Protein 7UNX (pdb70)

Solvent-accessible surface area: 2997 Å² total; per-residue (Å²): 186,104,84,117,173,68,158,66,77,2,170,131,69,45,24,0,28,134,118,29,24,150,49,101,3,90,32,56,183,35,58,100,36,39,84,171

Radius of gyration: 10.63 Å; Cα contacts (8 Å, |Δi|>4): 64; chains: 1; bounding box: 37×14×12 Å

Sequence (36 aa):
NAPEFTQSVCERNSDCDHFCGEGFGHCIRGMYCACMNAPEFTQSVCERNSDCDHFCGEGFGHCIRGMYCACMNAPEFTQSVCERNSDCDHFCGEGFGHCIRGMYCACMNAPEFTQSVCERNSDCDHFCGEGFGHCIRGMYCACMNAPEFTQSVCERNSDCDHFCGEGFGHCIRGMYCACMNAPEFTQSVCERNSDCDHFCGEGFGHCIRGMYCACMNAPEFTQSVCERNSDCDHFCGEGFGHCIRGMYCACMNAPEFTQSVCERNSDCDHFCGEGFGHCIRGMYCACMNAPEFTQSVCERNSDCDHFCGEGFGHCIRGMYCACMNAPEFTQSVCERNSDCDHFCGEGFGHCIRGMYCACMNAPEFTQSVCERNSDCDHFCGEGFGHCIRGMYCACMNAPEFTQSVCERNSDCDHFCGEGFGHCIRGMYCACMNAPEFTQSVCERNSDCDHFCGEGFGHCIRGMYCACMNAPEFTQSVCERNSDCDHFCGEGFGHCIRGMYCACMNAPEFTQSVCERNSDCDHFCGEGFGHCIRGMYCACMNAPEFTQSVCERNSDCDHFCGEGFGHCIRGMYCACMNAPEFTQSVCERNSDCDHFCGEGFGHCIRGMYCACMNAPEFTQSVCERNSDCDHFCGEGFGHCIRGMYCACMNAPEFTQSVCERNSDCDHFCGEGFGHCIRGMYCACMNAPEFTQSVCERNSDCDHFCGEGFGHCIRGMYCACM

Structure (mmCIF, N/CA/C/O backbone):
data_7UNX
#
_entry.id   7UNX
#
loop_
_atom_site.group_PDB
_atom_site.id
_atom_site.type_symbol
_atom_site.label_atom_id
_atom_site.label_alt_id
_atom_site.label_comp_id
_atom_site.label_asym_id
_atom_site.label_entity_id
_atom_site.label_seq_id
_atom_site.pdbx_PDB_ins_code
_atom_site.Cartn_x
_atom_site.Cartn_y
_atom_site.Cartn_z
_atom_site.occupancy
_atom_site.B_iso_or_equiv
_atom_site.auth_seq_id
_atom_site.auth_comp_id
_atom_site.auth_asym_id
_atom_site.auth_atom_id
_atom_site.pdbx_PDB_model_num
ATOM 1 N N . ASN A 1 1 ? -24.359 -6.154 -4.199 1.00 0.00 1 ASN A N 1
ATOM 2 C CA . ASN A 1 1 ? -23.524 -5.625 -3.122 1.00 0.00 1 ASN A CA 1
ATOM 3 C C . ASN A 1 1 ? -22.100 -5.511 -3.597 1.00 0.00 1 ASN A C 1
ATOM 4 O O . ASN A 1 1 ? -21.472 -6.514 -3.930 1.00 0.00 1 ASN A O 1
ATOM 17 N N . ALA A 1 2 ? -21.592 -4.306 -3.638 1.00 0.00 2 ALA A N 1
ATOM 18 C CA . ALA A 1 2 ? -20.221 -4.070 -4.016 1.00 0.00 2 ALA A CA 1
ATOM 19 C C . ALA A 1 2 ? -19.610 -3.039 -3.082 1.00 0.00 2 ALA A C 1
ATOM 20 O O . ALA A 1 2 ? -19.771 -1.834 -3.279 1.00 0.00 2 ALA A O 1
ATOM 27 N N . PRO A 1 3 ? -19.001 -3.493 -1.992 1.00 0.00 3 PRO A N 1
ATOM 28 C CA . PRO A 1 3 ? -18.361 -2.619 -1.043 1.00 0.00 3 PRO A CA 1
ATOM 29 C C . PRO A 1 3 ? -16.855 -2.469 -1.293 1.00 0.00 3 PRO A C 1
ATOM 30 O O . PRO A 1 3 ? -16.170 -3.414 -1.733 1.00 0.00 3 PRO A O 1
ATOM 41 N N . GLU A 1 4 ? -16.350 -1.302 -1.029 1.00 0.00 4 GLU A N 1
ATOM 42 C CA . GLU A 1 4 ? -14.946 -1.053 -1.127 1.00 0.00 4 GLU A CA 1
ATOM 43 C C . GLU A 1 4 ? -14.512 -0.167 0.015 1.00 0.00 4 GLU A C 1
ATOM 44 O O . GLU A 1 4 ? -14.846 1.024 0.067 1.00 0.00 4 GLU A O 1
ATOM 56 N N . PHE A 1 5 ? -13.817 -0.753 0.939 1.00 0.00 5 PHE A N 1
ATOM 57 C CA . PHE A 1 5 ? -13.320 -0.050 2.093 1.00 0.00 5 PHE A CA 1
ATOM 58 C C . PHE A 1 5 ? -11.822 -0.215 2.187 1.00 0.00 5 PHE A C 1
ATOM 59 O O . PHE A 1 5 ? -11.207 0.143 3.202 1.00 0.00 5 PHE A O 1
ATOM 76 N N . THR A 1 6 ? -11.230 -0.758 1.142 1.00 0.00 6 THR A N 1
ATOM 77 C CA . THR A 1 6 ? -9.809 -0.951 1.111 1.00 0.00 6 THR A CA 1
ATOM 78 C C . THR A 1 6 ? -9.146 0.383 0.782 1.00 0.00 6 THR A C 1
ATOM 79 O O . THR A 1 6 ? -8.988 0.750 -0.389 1.00 0.00 6 THR A O 1
ATOM 90 N N . GLN A 1 7 ? -8.852 1.134 1.807 1.00 0.00 7 GLN A N 1
ATOM 91 C CA . GLN A 1 7 ? -8.256 2.434 1.661 1.00 0.00 7 GLN A CA 1
ATOM 92 C C . GLN A 1 7 ? -6.796 2.305 1.327 1.00 0.00 7 GLN A C 1
ATOM 93 O O . GLN A 1 7 ? -6.103 1.430 1.868 1.00 0.00 7 GLN A O 1
ATOM 107 N N . SER A 1 8 ? -6.347 3.147 0.445 1.00 0.00 8 SER A N 1
ATOM 108 C CA . SER A 1 8 ? -4.983 3.188 0.021 1.00 0.00 8 SER A CA 1
ATOM 109 C C . SER A 1 8 ? -4.075 3.593 1.173 1.00 0.00 8 SER A C 1
ATOM 110 O O . SER A 1 8 ? -4.105 4.743 1.631 1.00 0.00 8 SER A O 1
ATOM 118 N N . VAL A 1 9 ? -3.298 2.642 1.667 1.00 0.00 9 VAL A N 1
ATOM 119 C CA . VAL A 1 9 ? -2.380 2.908 2.772 1.00 0.00 9 VAL A CA 1
ATOM 120 C C . VAL A 1 9 ? -1.252 3.802 2.270 1.00 0.00 9 VAL A C 1
ATOM 121 O O . VAL A 1 9 ? -0.677 4.607 3.006 1.00 0.00 9 VAL A O 1
ATOM 134 N N . CYS A 1 10 ? -0.996 3.680 1.010 1.00 0.00 10 CYS A N 1
ATOM 135 C CA . CYS A 1 10 ? -0.037 4.454 0.346 1.00 0.00 10 CYS A CA 1
ATOM 136 C C . CYS A 1 10 ? -0.690 5.030 -0.876 1.00 0.00 10 CYS A C 1
ATOM 137 O O . CYS A 1 10 ? -1.456 4.344 -1.564 1.00 0.00 10 CYS A O 1
ATOM 144 N N . GLU A 1 11 ? -0.464 6.280 -1.106 1.00 0.00 11 GLU A N 1
ATOM 145 C CA . GLU A 1 11 ? -1.007 6.952 -2.261 1.00 0.00 11 GLU A CA 1
ATOM 146 C C . GLU A 1 11 ? 0.073 6.968 -3.321 1.00 0.00 11 GLU A C 1
ATOM 147 O O . GLU A 1 11 ? -0.177 7.056 -4.528 1.00 0.00 11 GLU A O 1
ATOM 159 N N . ARG A 1 12 ? 1.261 6.817 -2.839 1.00 0.00 12 ARG A N 1
ATOM 160 C CA . ARG A 1 12 ? 2.446 6.783 -3.615 1.00 0.00 12 ARG A CA 1
ATOM 161 C C . ARG A 1 12 ? 3.271 5.633 -3.099 1.00 0.00 12 ARG A C 1
ATOM 162 O O . ARG A 1 12 ? 3.192 5.299 -1.908 1.00 0.00 12 ARG A O 1
ATOM 183 N N . ASN A 1 13 ? 4.058 5.043 -3.952 1.00 0.00 13 ASN A N 1
ATOM 184 C CA . ASN A 1 13 ? 4.880 3.887 -3.576 1.00 0.00 13 ASN A CA 1
ATOM 185 C C . ASN A 1 13 ? 5.920 4.311 -2.557 1.00 0.00 13 ASN A C 1
ATOM 186 O O . ASN A 1 13 ? 6.333 3.536 -1.695 1.00 0.00 13 ASN A O 1
ATOM 197 N N . SER A 1 14 ? 6.276 5.570 -2.621 1.00 0.00 14 SER A N 1
ATOM 198 C CA . SER A 1 14 ? 7.222 6.169 -1.736 1.00 0.00 14 SER A CA 1
ATOM 199 C C . SER A 1 14 ? 6.730 6.239 -0.271 1.00 0.00 14 SER A C 1
ATOM 200 O O . SER A 1 14 ? 7.530 6.478 0.642 1.00 0.00 14 SER A O 1
ATOM 208 N N . ASP A 1 15 ? 5.423 6.002 -0.032 1.00 0.00 15 ASP A N 1
ATOM 209 C CA . ASP A 1 15 ? 4.931 5.905 1.351 1.00 0.00 15 ASP A CA 1
ATOM 210 C C . ASP A 1 15 ? 5.461 4.623 1.922 1.00 0.00 15 ASP A C 1
ATOM 211 O O . ASP A 1 15 ? 5.930 4.566 3.053 1.00 0.00 15 ASP A O 1
ATOM 220 N N . CYS A 1 16 ? 5.452 3.595 1.095 1.00 0.00 16 CYS A N 1
ATOM 221 C CA . CYS A 1 16 ? 5.980 2.304 1.466 1.00 0.00 16 CYS A CA 1
ATOM 222 C C . CYS A 1 16 ? 7.482 2.363 1.626 1.00 0.00 16 CYS A C 1
ATOM 223 O O . CYS A 1 16 ? 8.068 1.576 2.367 1.00 0.00 16 CYS A O 1
ATOM 230 N N . ASP A 1 17 ? 8.101 3.336 0.979 1.00 0.00 17 ASP A N 1
ATOM 231 C CA . ASP A 1 17 ? 9.526 3.571 1.148 1.00 0.00 17 ASP A CA 1
ATOM 232 C C . ASP A 1 17 ? 9.808 4.197 2.508 1.00 0.00 17 ASP A C 1
ATOM 233 O O . ASP A 1 17 ? 10.947 4.336 2.911 1.00 0.00 17 ASP A O 1
ATOM 242 N N . HIS A 1 18 ? 8.767 4.603 3.196 1.00 0.00 18 HIS A N 1
ATOM 243 C CA . HIS A 1 18 ? 8.899 5.066 4.561 1.00 0.00 18 HIS A CA 1
ATOM 244 C C . HIS A 1 18 ? 8.556 3.935 5.511 1.00 0.00 18 HIS A C 1
ATOM 245 O O . HIS A 1 18 ? 9.181 3.783 6.549 1.00 0.00 18 HIS A O 1
ATOM 259 N N . PHE A 1 19 ? 7.564 3.137 5.131 1.00 0.00 19 PHE A N 1
ATOM 260 C CA . PHE A 1 19 ? 7.104 2.027 5.961 1.00 0.00 19 PHE A CA 1
ATOM 261 C C . PHE A 1 19 ? 8.121 0.884 5.988 1.00 0.00 19 PHE A C 1
ATOM 262 O O . PHE A 1 19 ? 8.524 0.426 7.047 1.00 0.00 19 PHE A O 1
ATOM 279 N N . CYS A 1 20 ? 8.540 0.443 4.823 1.00 0.00 20 CYS A N 1
ATOM 280 C CA . CYS A 1 20 ? 9.432 -0.707 4.714 1.00 0.00 20 CYS A CA 1
ATOM 281 C C . CYS A 1 20 ? 10.874 -0.263 4.486 1.00 0.00 20 CYS A C 1
ATOM 282 O O . CYS A 1 20 ? 11.812 -1.044 4.658 1.00 0.00 20 CYS A O 1
ATOM 289 N N . GLY A 1 21 ? 11.041 0.979 4.100 1.00 0.00 21 GLY A N 1
ATOM 290 C CA . GLY A 1 21 ? 12.349 1.489 3.768 1.00 0.00 21 GLY A CA 1
ATOM 291 C C . GLY A 1 21 ? 12.435 1.721 2.281 1.00 0.00 21 GLY A C 1
ATOM 292 O O . GLY A 1 21 ? 11.738 1.037 1.513 1.00 0.00 21 GLY A O 1
ATOM 296 N N . GLU A 1 22 ? 13.244 2.675 1.862 1.00 0.00 22 GLU A N 1
ATOM 297 C CA . GLU A 1 22 ? 13.341 3.021 0.463 1.00 0.00 22 GLU A CA 1
ATOM 298 C C . GLU A 1 22 ? 13.982 1.913 -0.323 1.00 0.00 22 GLU A C 1
ATOM 299 O O . GLU A 1 22 ? 15.157 1.571 -0.116 1.00 0.00 22 GLU A O 1
ATOM 311 N N . GLY A 1 23 ? 13.204 1.332 -1.185 1.00 0.00 23 GLY A N 1
ATOM 312 C CA . GLY A 1 23 ? 13.666 0.238 -1.974 1.00 0.00 23 GLY A CA 1
ATOM 313 C C . GLY A 1 23 ? 13.128 -1.055 -1.462 1.00 0.00 23 GLY A C 1
ATOM 314 O O . GLY A 1 23 ? 13.421 -2.118 -1.999 1.00 0.00 23 GLY A O 1
ATOM 318 N N . PHE A 1 24 ? 12.350 -0.982 -0.416 1.00 0.00 24 PHE A N 1
ATOM 319 C CA . PHE A 1 24 ? 11.753 -2.163 0.154 1.00 0.00 24 PHE A CA 1
ATOM 320 C C . PHE A 1 24 ? 10.253 -2.013 0.182 1.00 0.00 24 PHE A C 1
ATOM 321 O O . PHE A 1 24 ? 9.542 -2.913 0.625 1.00 0.00 24 PHE A O 1
ATOM 338 N N . GLY A 1 25 ? 9.778 -0.885 -0.285 1.00 0.00 25 GLY A N 1
ATOM 339 C CA . GLY A 1 25 ? 8.381 -0.608 -0.234 1.00 0.00 25 GLY A CA 1
ATOM 340 C C . GLY A 1 25 ? 7.686 -0.866 -1.541 1.00 0.00 25 GLY A C 1
ATOM 341 O O . GLY A 1 25 ? 8.138 -0.393 -2.590 1.00 0.00 25 GLY A O 1
ATOM 345 N N . HIS A 1 26 ? 6.607 -1.625 -1.490 1.00 0.00 26 HIS A N 1
ATOM 346 C CA . HIS A 1 26 ? 5.811 -1.921 -2.667 1.00 0.00 26 HIS A CA 1
ATOM 347 C C . HIS A 1 26 ? 4.338 -1.710 -2.384 1.00 0.00 26 HIS A C 1
ATOM 348 O O . HIS A 1 26 ? 3.776 -2.305 -1.455 1.00 0.00 26 HIS A O 1
ATOM 362 N N . CYS A 1 27 ? 3.725 -0.856 -3.152 1.00 0.00 27 CYS A N 1
ATOM 363 C CA . CYS A 1 27 ? 2.297 -0.645 -3.059 1.00 0.00 27 CYS A CA 1
ATOM 364 C C . CYS A 1 27 ? 1.575 -1.653 -3.909 1.00 0.00 27 CYS A C 1
ATOM 365 O O . CYS A 1 27 ? 1.735 -1.682 -5.131 1.00 0.00 27 CYS A O 1
ATOM 372 N N . ILE A 1 28 ? 0.783 -2.472 -3.285 1.00 0.00 28 ILE A N 1
ATOM 373 C CA . ILE A 1 28 ? 0.064 -3.490 -3.983 1.00 0.00 28 ILE A CA 1
ATOM 374 C C . ILE A 1 28 ? -1.271 -2.924 -4.418 1.00 0.00 28 ILE A C 1
ATOM 375 O O . ILE A 1 28 ? -2.148 -2.656 -3.578 1.00 0.00 28 ILE A O 1
ATOM 391 N N . ARG A 1 29 ? -1.369 -2.634 -5.722 1.00 0.00 29 ARG A N 1
ATOM 392 C CA . ARG A 1 29 ? -2.590 -2.125 -6.399 1.00 0.00 29 ARG A CA 1
ATOM 393 C C . ARG A 1 29 ? -2.965 -0.718 -5.915 1.00 0.00 29 ARG A C 1
ATOM 394 O O . ARG A 1 29 ? -3.992 -0.172 -6.306 1.00 0.00 29 ARG A O 1
ATOM 415 N N . GLY A 1 30 ? -2.119 -0.137 -5.082 1.00 0.00 30 GLY A N 1
ATOM 416 C CA . GLY A 1 30 ? -2.433 1.132 -4.464 1.00 0.00 30 GLY A CA 1
ATOM 417 C C . GLY A 1 30 ? -3.504 0.952 -3.417 1.00 0.00 30 GLY A C 1
ATOM 418 O O . GLY A 1 30 ? -4.272 1.855 -3.137 1.00 0.00 30 GLY A O 1
ATOM 422 N N . MET A 1 31 ? -3.568 -0.245 -2.874 1.00 0.00 31 MET A N 1
ATOM 423 C CA . MET A 1 31 ? -4.520 -0.582 -1.840 1.00 0.00 31 MET A CA 1
ATOM 424 C C . MET A 1 31 ? -3.779 -0.750 -0.532 1.00 0.00 31 MET A C 1
ATOM 425 O O . MET A 1 31 ? -3.844 0.096 0.365 1.00 0.00 31 MET A O 1
ATOM 439 N N . TYR A 1 32 ? -3.030 -1.813 -0.454 1.00 0.00 32 TYR A N 1
ATOM 440 C CA . TYR A 1 32 ? -2.271 -2.136 0.716 1.00 0.00 32 TYR A CA 1
ATOM 441 C C . TYR A 1 32 ? -0.801 -2.190 0.377 1.00 0.00 32 TYR A C 1
ATOM 442 O O . TYR A 1 32 ? -0.430 -2.095 -0.798 1.00 0.00 32 TYR A O 1
ATOM 460 N N . CYS A 1 33 ? 0.026 -2.323 1.363 1.00 0.00 33 CYS A N 1
ATOM 461 C CA . CYS A 1 33 ? 1.449 -2.276 1.150 1.00 0.00 33 CYS A CA 1
ATOM 462 C C . CYS A 1 33 ? 2.074 -3.613 1.492 1.00 0.00 33 CYS A C 1
ATOM 463 O O . CYS A 1 33 ? 1.537 -4.368 2.320 1.00 0.00 33 CYS A O 1
ATOM 470 N N . ALA A 1 34 ? 3.158 -3.922 0.829 1.00 0.00 34 ALA A N 1
ATOM 471 C CA . ALA A 1 34 ? 3.918 -5.107 1.090 1.00 0.00 34 ALA A CA 1
ATOM 472 C C . ALA A 1 34 ? 5.379 -4.737 1.062 1.00 0.00 34 ALA A C 1
ATOM 473 O O . ALA A 1 34 ? 5.801 -3.900 0.254 1.00 0.00 34 ALA A O 1
ATOM 480 N N . CYS A 1 35 ? 6.134 -5.303 1.940 1.00 0.00 35 CYS A N 1
ATOM 481 C CA . CYS A 1 35 ? 7.536 -5.020 2.010 1.00 0.00 35 CYS A CA 1
ATOM 482 C C . CYS A 1 35 ? 8.321 -6.074 1.260 1.00 0.00 35 CYS A C 1
ATOM 483 O O . CYS A 1 35 ? 7.852 -7.211 1.086 1.00 0.00 35 CYS A O 1
ATOM 490 N N . MET A 1 36 ? 9.452 -5.674 0.735 1.00 0.00 36 MET A N 1
ATOM 491 C CA . MET A 1 36 ? 10.382 -6.573 0.089 1.00 0.00 36 MET A CA 1
ATOM 492 C C . MET A 1 36 ? 10.984 -7.486 1.140 1.00 0.00 36 MET A C 1
ATOM 493 O O . MET A 1 36 ? 11.712 -6.988 2.011 1.00 0.00 36 MET A O 1
ATOM 508 N N . ASN A 1 1 ? -12.678 10.184 -9.123 1.00 0.00 1 ASN A N 2
ATOM 509 C CA . ASN A 1 1 ? -13.457 9.758 -10.288 1.00 0.00 1 ASN A CA 2
ATOM 510 C C . ASN A 1 1 ? -14.848 9.360 -9.854 1.00 0.00 1 ASN A C 2
ATOM 511 O O . ASN A 1 1 ? -15.839 9.879 -10.365 1.00 0.00 1 ASN A O 2
ATOM 524 N N . ALA A 1 2 ? -14.924 8.452 -8.903 1.00 0.00 2 ALA A N 2
ATOM 525 C CA . ALA A 1 2 ? -16.181 7.969 -8.390 1.00 0.00 2 ALA A CA 2
ATOM 526 C C . ALA A 1 2 ? -15.918 7.408 -7.006 1.00 0.00 2 ALA A C 2
ATOM 527 O O . ALA A 1 2 ? -14.741 7.276 -6.637 1.00 0.00 2 ALA A O 2
ATOM 534 N N . PRO A 1 3 ? -16.963 7.121 -6.188 1.00 0.00 3 PRO A N 2
ATOM 535 C CA . PRO A 1 3 ? -16.774 6.466 -4.894 1.00 0.00 3 PRO A CA 2
ATOM 536 C C . PRO A 1 3 ? -16.215 5.066 -5.125 1.00 0.00 3 PRO A C 2
ATOM 537 O O . PRO A 1 3 ? -16.926 4.155 -5.552 1.00 0.00 3 PRO A O 2
ATOM 548 N N . GLU A 1 4 ? -14.945 4.929 -4.905 1.00 0.00 4 GLU A N 2
ATOM 549 C CA . GLU A 1 4 ? -14.227 3.729 -5.228 1.00 0.00 4 GLU A CA 2
ATOM 550 C C . GLU A 1 4 ? -14.010 2.909 -3.983 1.00 0.00 4 GLU A C 2
ATOM 551 O O . GLU A 1 4 ? -13.598 3.444 -2.942 1.00 0.00 4 GLU A O 2
ATOM 563 N N . PHE A 1 5 ? -14.304 1.632 -4.065 1.00 0.00 5 PHE A N 2
ATOM 564 C CA . PHE A 1 5 ? -14.090 0.745 -2.951 1.00 0.00 5 PHE A CA 2
ATOM 565 C C . PHE A 1 5 ? -12.641 0.322 -2.955 1.00 0.00 5 PHE A C 2
ATOM 566 O O . PHE A 1 5 ? -12.245 -0.634 -3.630 1.00 0.00 5 PHE A O 2
ATOM 583 N N . THR A 1 6 ? -11.852 1.089 -2.280 1.00 0.00 6 THR A N 2
ATOM 584 C CA . THR A 1 6 ? -10.457 0.890 -2.214 1.00 0.00 6 THR A CA 2
ATOM 585 C C . THR A 1 6 ? -10.003 1.307 -0.828 1.00 0.00 6 THR A C 2
ATOM 586 O O . THR A 1 6 ? -10.587 2.222 -0.222 1.00 0.00 6 THR A O 2
ATOM 597 N N . GLN A 1 7 ? -9.041 0.620 -0.295 1.00 0.00 7 GLN A N 2
ATOM 598 C CA . GLN A 1 7 ? -8.506 0.978 0.985 1.00 0.00 7 GLN A CA 2
ATOM 599 C C . GLN A 1 7 ? -7.274 1.790 0.742 1.00 0.00 7 GLN A C 2
ATOM 600 O O . GLN A 1 7 ? -6.215 1.254 0.457 1.00 0.00 7 GLN A O 2
ATOM 614 N N . SER A 1 8 ? -7.434 3.073 0.773 1.00 0.00 8 SER A N 2
ATOM 615 C CA . SER A 1 8 ? -6.378 3.976 0.477 1.00 0.00 8 SER A CA 2
ATOM 616 C C . SER A 1 8 ? -5.428 4.165 1.663 1.00 0.00 8 SER A C 2
ATOM 617 O O . SER A 1 8 ? -5.527 5.130 2.435 1.00 0.00 8 SER A O 2
ATOM 625 N N . VAL A 1 9 ? -4.582 3.182 1.854 1.00 0.00 9 VAL A N 2
ATOM 626 C CA . VAL A 1 9 ? -3.585 3.195 2.911 1.00 0.00 9 VAL A CA 2
ATOM 627 C C . VAL A 1 9 ? -2.270 3.697 2.327 1.00 0.00 9 VAL A C 2
ATOM 628 O O . VAL A 1 9 ? -1.390 4.211 3.029 1.00 0.00 9 VAL A O 2
ATOM 641 N N . CYS A 1 10 ? -2.178 3.582 1.045 1.00 0.00 10 CYS A N 2
ATOM 642 C CA . CYS A 1 10 ? -1.009 3.922 0.316 1.00 0.00 10 CYS A CA 2
ATOM 643 C C . CYS A 1 10 ? -1.466 4.479 -1.010 1.00 0.00 10 CYS A C 2
ATOM 644 O O . CYS A 1 10 ? -2.603 4.211 -1.425 1.00 0.00 10 CYS A O 2
ATOM 651 N N . GLU A 1 11 ? -0.661 5.299 -1.634 1.00 0.00 11 GLU A N 2
ATOM 652 C CA . GLU A 1 11 ? -0.997 5.813 -2.934 1.00 0.00 11 GLU A CA 2
ATOM 653 C C . GLU A 1 11 ? 0.151 5.546 -3.907 1.00 0.00 11 GLU A C 2
ATOM 654 O O . GLU A 1 11 ? -0.069 5.178 -5.066 1.00 0.00 11 GLU A O 2
ATOM 666 N N . ARG A 1 12 ? 1.363 5.683 -3.417 1.00 0.00 12 ARG A N 2
ATOM 667 C CA . ARG A 1 12 ? 2.559 5.614 -4.232 1.00 0.00 12 ARG A CA 2
ATOM 668 C C . ARG A 1 12 ? 3.617 4.747 -3.547 1.00 0.00 12 ARG A C 2
ATOM 669 O O . ARG A 1 12 ? 3.534 4.486 -2.351 1.00 0.00 12 ARG A O 2
ATOM 690 N N . ASN A 1 13 ? 4.627 4.337 -4.294 1.00 0.00 13 ASN A N 2
ATOM 691 C CA . ASN A 1 13 ? 5.707 3.492 -3.756 1.00 0.00 13 ASN A CA 2
ATOM 692 C C . ASN A 1 13 ? 6.427 4.139 -2.605 1.00 0.00 13 ASN A C 2
ATOM 693 O O . ASN A 1 13 ? 6.764 3.468 -1.638 1.00 0.00 13 ASN A O 2
ATOM 704 N N . SER A 1 14 ? 6.605 5.442 -2.676 1.00 0.00 14 SER A N 2
ATOM 705 C CA . SER A 1 14 ? 7.327 6.175 -1.667 1.00 0.00 14 SER A CA 2
ATOM 706 C C . SER A 1 14 ? 6.609 6.205 -0.303 1.00 0.00 14 SER A C 2
ATOM 707 O O . SER A 1 14 ? 7.236 6.498 0.731 1.00 0.00 14 SER A O 2
ATOM 715 N N . ASP A 1 15 ? 5.305 5.874 -0.282 1.00 0.00 15 ASP A N 2
ATOM 716 C CA . ASP A 1 15 ? 4.595 5.741 0.999 1.00 0.00 15 ASP A CA 2
ATOM 717 C C . ASP A 1 15 ? 5.103 4.483 1.640 1.00 0.00 15 ASP A C 2
ATOM 718 O O . ASP A 1 15 ? 5.380 4.421 2.825 1.00 0.00 15 ASP A O 2
ATOM 727 N N . CYS A 1 16 ? 5.270 3.485 0.820 1.00 0.00 16 CYS A N 2
ATOM 728 C CA . CYS A 1 16 ? 5.801 2.224 1.245 1.00 0.00 16 CYS A CA 2
ATOM 729 C C . CYS A 1 16 ? 7.273 2.299 1.580 1.00 0.00 16 CYS A C 2
ATOM 730 O O . CYS A 1 16 ? 7.750 1.541 2.408 1.00 0.00 16 CYS A O 2
ATOM 737 N N . ASP A 1 17 ? 8.004 3.209 0.952 1.00 0.00 17 ASP A N 2
ATOM 738 C CA . ASP A 1 17 ? 9.405 3.426 1.325 1.00 0.00 17 ASP A CA 2
ATOM 739 C C . ASP A 1 17 ? 9.479 3.956 2.737 1.00 0.00 17 ASP A C 2
ATOM 740 O O . ASP A 1 17 ? 10.438 3.714 3.448 1.00 0.00 17 ASP A O 2
ATOM 749 N N . HIS A 1 18 ? 8.444 4.664 3.142 1.00 0.00 18 HIS A N 2
ATOM 750 C CA . HIS A 1 18 ? 8.316 5.175 4.487 1.00 0.00 18 HIS A CA 2
ATOM 751 C C . HIS A 1 18 ? 8.101 4.012 5.471 1.00 0.00 18 HIS A C 2
ATOM 752 O O . HIS A 1 18 ? 8.757 3.933 6.502 1.00 0.00 18 HIS A O 2
ATOM 766 N N . PHE A 1 19 ? 7.208 3.103 5.124 1.00 0.00 19 PHE A N 2
ATOM 767 C CA . PHE A 1 19 ? 6.859 1.996 6.020 1.00 0.00 19 PHE A CA 2
ATOM 768 C C . PHE A 1 19 ? 7.872 0.850 5.985 1.00 0.00 19 PHE A C 2
ATOM 769 O O . PHE A 1 19 ? 8.259 0.317 7.027 1.00 0.00 19 PHE A O 2
ATOM 786 N N . CYS A 1 20 ? 8.284 0.475 4.806 1.00 0.00 20 CYS A N 2
ATOM 787 C CA . CYS A 1 20 ? 9.105 -0.709 4.615 1.00 0.00 20 CYS A CA 2
ATOM 788 C C . CYS A 1 20 ? 10.586 -0.396 4.492 1.00 0.00 20 CYS A C 2
ATOM 789 O O . CYS A 1 20 ? 11.432 -1.206 4.885 1.00 0.00 20 CYS A O 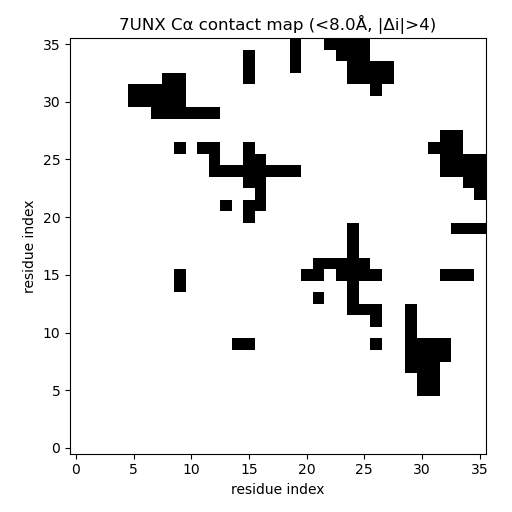2
ATOM 796 N N . GLY A 1 21 ? 10.904 0.748 3.963 1.00 0.00 21 GLY A N 2
ATOM 797 C CA . GLY A 1 21 ? 12.282 1.098 3.765 1.00 0.00 21 GLY A CA 2
ATOM 798 C C . GLY A 1 21 ? 12.533 1.497 2.344 1.00 0.00 21 GLY A C 2
ATOM 799 O O . GLY A 1 21 ? 11.771 1.108 1.445 1.00 0.00 21 GLY A O 2
ATOM 803 N N . GLU A 1 22 ? 13.590 2.243 2.134 1.00 0.00 22 GLU A N 2
ATOM 804 C CA . GLU A 1 22 ? 13.944 2.764 0.822 1.00 0.00 22 GLU A CA 2
ATOM 805 C C . GLU A 1 22 ? 14.352 1.644 -0.129 1.00 0.00 22 GLU A C 2
ATOM 806 O O . GLU A 1 22 ? 15.423 1.054 0.005 1.00 0.00 22 GLU A O 2
ATOM 818 N N . GLY A 1 23 ? 13.491 1.345 -1.059 1.00 0.00 23 GLY A N 2
ATOM 819 C CA . GLY A 1 23 ? 13.757 0.314 -2.031 1.00 0.00 23 GLY A CA 2
ATOM 820 C C . GLY A 1 23 ? 13.032 -0.960 -1.698 1.00 0.00 23 GLY A C 2
ATOM 821 O O . GLY A 1 23 ? 13.016 -1.910 -2.487 1.00 0.00 23 GLY A O 2
ATOM 825 N N . PHE A 1 24 ? 12.409 -0.978 -0.540 1.00 0.00 24 PHE A N 2
ATOM 826 C CA . PHE A 1 24 ? 11.706 -2.153 -0.066 1.00 0.00 24 PHE A CA 2
ATOM 827 C C . PHE A 1 24 ? 10.225 -1.874 -0.028 1.00 0.00 24 PHE A C 2
ATOM 828 O O . PHE A 1 24 ? 9.434 -2.709 0.418 1.00 0.00 24 PHE A O 2
ATOM 845 N N . GLY A 1 25 ? 9.859 -0.707 -0.494 1.00 0.00 25 GLY A N 2
ATOM 846 C CA . GLY A 1 25 ? 8.501 -0.289 -0.436 1.00 0.00 25 GLY A CA 2
ATOM 847 C C . GLY A 1 25 ? 7.747 -0.548 -1.713 1.00 0.00 25 GLY A C 2
ATOM 848 O O . GLY A 1 25 ? 7.927 0.163 -2.716 1.00 0.00 25 GLY A O 2
ATOM 852 N N . HIS A 1 26 ? 6.893 -1.531 -1.689 1.00 0.00 26 HIS A N 2
ATOM 853 C CA . HIS A 1 26 ? 6.108 -1.872 -2.842 1.00 0.00 26 HIS A CA 2
ATOM 854 C C . HIS A 1 26 ? 4.651 -1.621 -2.550 1.00 0.00 26 HIS A C 2
ATOM 855 O O . HIS A 1 26 ? 4.038 -2.303 -1.734 1.00 0.00 26 HIS A O 2
ATOM 869 N N . CYS A 1 27 ? 4.115 -0.619 -3.172 1.00 0.00 27 CYS A N 2
ATOM 870 C CA . CYS A 1 27 ? 2.745 -0.250 -2.943 1.00 0.00 27 CYS A CA 2
ATOM 871 C C . CYS A 1 27 ? 1.888 -1.001 -3.921 1.00 0.00 27 CYS A C 2
ATOM 872 O O . CYS A 1 27 ? 2.001 -0.805 -5.128 1.00 0.00 27 CYS A O 2
ATOM 879 N N . ILE A 1 28 ? 1.047 -1.869 -3.422 1.00 0.00 28 ILE A N 2
ATOM 880 C CA . ILE A 1 28 ? 0.265 -2.702 -4.283 1.00 0.00 28 ILE A CA 2
ATOM 881 C C . ILE A 1 28 ? -1.054 -2.024 -4.616 1.00 0.00 28 ILE A C 2
ATOM 882 O O . ILE A 1 28 ? -2.100 -2.267 -3.960 1.00 0.00 28 ILE A O 2
ATOM 898 N N . ARG A 1 29 ? -0.970 -1.086 -5.562 1.00 0.00 29 ARG A N 2
ATOM 899 C CA . ARG A 1 29 ? -2.121 -0.361 -6.094 1.00 0.00 29 ARG A CA 2
ATOM 900 C C . ARG A 1 29 ? -2.902 0.400 -5.028 1.00 0.00 29 ARG A C 2
ATOM 901 O O . ARG A 1 29 ? -4.106 0.618 -5.152 1.00 0.00 29 ARG A O 2
ATOM 922 N N . GLY A 1 30 ? -2.201 0.818 -3.995 1.00 0.00 30 GLY A N 2
ATOM 923 C CA . GLY A 1 30 ? -2.789 1.634 -2.960 1.00 0.00 30 GLY A CA 2
ATOM 924 C C . GLY A 1 30 ? -3.511 0.856 -1.886 1.00 0.00 30 GLY A C 2
ATOM 925 O O . GLY A 1 30 ? -3.576 1.308 -0.736 1.00 0.00 30 GLY A O 2
ATOM 929 N N . MET A 1 31 ? -4.010 -0.322 -2.248 1.00 0.00 31 MET A N 2
ATOM 930 C CA . MET A 1 31 ? -4.819 -1.153 -1.351 1.00 0.00 31 MET A CA 2
ATOM 931 C C . MET A 1 31 ? -4.039 -1.558 -0.129 1.00 0.00 31 MET A C 2
ATOM 932 O O . MET A 1 31 ? -4.536 -1.472 0.997 1.00 0.00 31 MET A O 2
ATOM 946 N N . TYR A 1 32 ? -2.823 -1.991 -0.344 1.00 0.00 32 TYR A N 2
ATOM 947 C CA . TYR A 1 32 ? -1.966 -2.357 0.737 1.00 0.00 32 TYR A CA 2
ATOM 948 C C . TYR A 1 32 ? -0.529 -2.120 0.395 1.00 0.00 32 TYR A C 2
ATOM 949 O O . TYR A 1 32 ? -0.163 -1.971 -0.782 1.00 0.00 32 TYR A O 2
ATOM 967 N N . CYS A 1 33 ? 0.267 -2.082 1.402 1.00 0.00 33 CYS A N 2
ATOM 968 C CA . CYS A 1 33 ? 1.662 -1.837 1.287 1.00 0.00 33 CYS A CA 2
ATOM 969 C C . CYS A 1 33 ? 2.403 -3.139 1.534 1.00 0.00 33 CYS A C 2
ATOM 970 O O . CYS A 1 33 ? 2.161 -3.826 2.542 1.00 0.00 33 CYS A O 2
ATOM 977 N N . ALA A 1 34 ? 3.255 -3.505 0.628 1.00 0.00 34 ALA A N 2
ATOM 978 C CA . ALA A 1 34 ? 4.008 -4.716 0.744 1.00 0.00 34 ALA A CA 2
ATOM 979 C C . ALA A 1 34 ? 5.471 -4.388 0.908 1.00 0.00 34 ALA A C 2
ATOM 980 O O . ALA A 1 34 ? 6.027 -3.558 0.174 1.00 0.00 34 ALA A O 2
ATOM 987 N N . CYS A 1 35 ? 6.081 -4.985 1.877 1.00 0.00 35 CYS A N 2
ATOM 988 C CA . CYS A 1 35 ? 7.478 -4.789 2.108 1.00 0.00 35 CYS A CA 2
ATOM 989 C C . CYS A 1 35 ? 8.242 -5.896 1.423 1.00 0.00 35 CYS A C 2
ATOM 990 O O . CYS A 1 35 ? 7.775 -7.053 1.386 1.00 0.00 35 CYS A O 2
ATOM 997 N N . MET A 1 36 ? 9.357 -5.553 0.831 1.00 0.00 36 MET A N 2
ATOM 998 C CA . MET A 1 36 ? 10.192 -6.520 0.161 1.00 0.00 36 MET A CA 2
ATOM 999 C C . MET A 1 36 ? 10.932 -7.366 1.179 1.00 0.00 36 MET A C 2
ATOM 1000 O O . MET A 1 36 ? 10.475 -8.493 1.478 1.00 0.00 36 MET A O 2
ATOM 1015 N N . ASN A 1 1 ? -13.014 17.053 -2.949 1.00 0.00 1 ASN A N 3
ATOM 1016 C CA . ASN A 1 1 ? -13.822 15.847 -2.773 1.00 0.00 1 ASN A CA 3
ATOM 1017 C C . ASN A 1 1 ? -13.217 14.692 -3.532 1.00 0.00 1 ASN A C 3
ATOM 1018 O O . ASN A 1 1 ? -12.973 14.778 -4.744 1.00 0.00 1 ASN A O 3
ATOM 1031 N N . ALA A 1 2 ? -12.955 13.628 -2.828 1.00 0.00 2 ALA A N 3
ATOM 1032 C CA . ALA A 1 2 ? -12.383 12.456 -3.398 1.00 0.00 2 ALA A CA 3
ATOM 1033 C C . ALA A 1 2 ? -13.246 11.255 -3.061 1.00 0.00 2 ALA A C 3
ATOM 1034 O O . ALA A 1 2 ? -13.176 10.734 -1.941 1.00 0.00 2 ALA A O 3
ATOM 1041 N N . PRO A 1 3 ? -14.130 10.832 -3.973 1.00 0.00 3 PRO A N 3
ATOM 1042 C CA . PRO A 1 3 ? -14.935 9.648 -3.771 1.00 0.00 3 PRO A CA 3
ATOM 1043 C C . PRO A 1 3 ? -14.091 8.390 -3.978 1.00 0.00 3 PRO A C 3
ATOM 1044 O O . PRO A 1 3 ? -14.087 7.772 -5.050 1.00 0.00 3 PRO A O 3
ATOM 1055 N N . GLU A 1 4 ? -13.298 8.110 -2.984 1.00 0.00 4 GLU A N 3
ATOM 1056 C CA . GLU A 1 4 ? -12.438 6.971 -2.955 1.00 0.00 4 GLU A CA 3
ATOM 1057 C C . GLU A 1 4 ? -13.202 5.811 -2.356 1.00 0.00 4 GLU A C 3
ATOM 1058 O O . GLU A 1 4 ? -13.800 5.946 -1.285 1.00 0.00 4 GLU A O 3
ATOM 1070 N N . PHE A 1 5 ? -13.180 4.690 -3.030 1.00 0.00 5 PHE A N 3
ATOM 1071 C CA . PHE A 1 5 ? -13.952 3.537 -2.612 1.00 0.00 5 PHE A CA 3
ATOM 1072 C C . PHE A 1 5 ? -13.089 2.509 -1.935 1.00 0.00 5 PHE A C 3
ATOM 1073 O O . PHE A 1 5 ? -13.587 1.582 -1.306 1.00 0.00 5 PHE A O 3
ATOM 1090 N N . THR A 1 6 ? -11.822 2.684 -2.033 1.00 0.00 6 THR A N 3
ATOM 1091 C CA . THR A 1 6 ? -10.902 1.719 -1.528 1.00 0.00 6 THR A CA 3
ATOM 1092 C C . THR A 1 6 ? -9.969 2.321 -0.497 1.00 0.00 6 THR A C 3
ATOM 1093 O O . THR A 1 6 ? -9.379 3.372 -0.725 1.00 0.00 6 THR A O 3
ATOM 1104 N N . GLN A 1 7 ? -9.876 1.679 0.635 1.00 0.00 7 GLN A N 3
ATOM 1105 C CA . GLN A 1 7 ? -8.978 2.111 1.681 1.00 0.00 7 GLN A CA 3
ATOM 1106 C C . GLN A 1 7 ? -7.553 1.805 1.310 1.00 0.00 7 GLN A C 3
ATOM 1107 O O . GLN A 1 7 ? -7.103 0.653 1.364 1.00 0.00 7 GLN A O 3
ATOM 1121 N N . SER A 1 8 ? -6.871 2.817 0.901 1.00 0.00 8 SER A N 3
ATOM 1122 C CA . SER A 1 8 ? -5.525 2.712 0.484 1.00 0.00 8 SER A CA 3
ATOM 1123 C C . SER A 1 8 ? -4.583 2.975 1.650 1.00 0.00 8 SER A C 3
ATOM 1124 O O . SER A 1 8 ? -4.657 4.016 2.302 1.00 0.00 8 SER A O 3
ATOM 1132 N N . VAL A 1 9 ? -3.712 2.027 1.916 1.00 0.00 9 VAL A N 3
ATOM 1133 C CA . VAL A 1 9 ? -2.748 2.150 3.005 1.00 0.00 9 VAL A CA 3
ATOM 1134 C C . VAL A 1 9 ? -1.633 3.082 2.556 1.00 0.00 9 VAL A C 3
ATOM 1135 O O . VAL A 1 9 ? -0.997 3.783 3.351 1.00 0.00 9 VAL A O 3
ATOM 1148 N N . CYS A 1 10 ? -1.436 3.103 1.280 1.00 0.00 10 CYS A N 3
ATOM 1149 C CA . CYS A 1 10 ? -0.476 3.933 0.657 1.00 0.00 10 CYS A CA 3
ATOM 1150 C C . CYS A 1 10 ? -1.013 4.280 -0.698 1.00 0.00 10 CYS A C 3
ATOM 1151 O O . CYS A 1 10 ? -1.832 3.530 -1.251 1.00 0.00 10 CYS A O 3
ATOM 1158 N N . GLU A 1 11 ? -0.624 5.401 -1.206 1.00 0.00 11 GLU A N 3
ATOM 1159 C CA . GLU A 1 11 ? -1.071 5.833 -2.502 1.00 0.00 11 GLU A CA 3
ATOM 1160 C C . GLU A 1 11 ? 0.094 5.756 -3.460 1.00 0.00 11 GLU A C 3
ATOM 1161 O O . GLU A 1 11 ? -0.058 5.468 -4.655 1.00 0.00 11 GLU A O 3
ATOM 1173 N N . ARG A 1 12 ? 1.253 5.980 -2.920 1.00 0.00 12 ARG A N 3
ATOM 1174 C CA . ARG A 1 12 ? 2.468 6.017 -3.667 1.00 0.00 12 ARG A CA 3
ATOM 1175 C C . ARG A 1 12 ? 3.446 5.057 -3.038 1.00 0.00 12 ARG A C 3
ATOM 1176 O O . ARG A 1 12 ? 3.414 4.841 -1.823 1.00 0.00 12 ARG A O 3
ATOM 1197 N N . ASN A 1 13 ? 4.314 4.506 -3.844 1.00 0.00 13 ASN A N 3
ATOM 1198 C CA . ASN A 1 13 ? 5.310 3.533 -3.374 1.00 0.00 13 ASN A CA 3
ATOM 1199 C C . ASN A 1 13 ? 6.231 4.128 -2.332 1.00 0.00 13 ASN A C 3
ATOM 1200 O O . ASN A 1 13 ? 6.636 3.456 -1.381 1.00 0.00 13 ASN A O 3
ATOM 1211 N N . SER A 1 14 ? 6.491 5.395 -2.484 1.00 0.00 14 SER A N 3
ATOM 1212 C CA . SER A 1 14 ? 7.320 6.137 -1.590 1.00 0.00 14 SER A CA 3
ATOM 1213 C C . SER A 1 14 ? 6.757 6.205 -0.158 1.00 0.00 14 SER A C 3
ATOM 1214 O O . SER A 1 14 ? 7.520 6.377 0.783 1.00 0.00 14 SER A O 3
ATOM 1222 N N . ASP A 1 15 ? 5.420 6.014 0.016 1.00 0.00 15 ASP A N 3
ATOM 1223 C CA . ASP A 1 15 ? 4.840 5.968 1.383 1.00 0.00 15 ASP A CA 3
ATOM 1224 C C . ASP A 1 15 ? 5.448 4.779 2.077 1.00 0.00 15 ASP A C 3
ATOM 1225 O O . ASP A 1 15 ? 5.953 4.854 3.198 1.00 0.00 15 ASP A O 3
ATOM 1234 N N . CYS A 1 16 ? 5.468 3.686 1.352 1.00 0.00 16 CYS A N 3
ATOM 1235 C CA . CYS A 1 16 ? 5.994 2.446 1.840 1.00 0.00 16 CYS A CA 3
ATOM 1236 C C . CYS A 1 16 ? 7.501 2.441 1.893 1.00 0.00 16 CYS A C 3
ATOM 1237 O O . CYS A 1 16 ? 8.087 1.629 2.593 1.00 0.00 16 CYS A O 3
ATOM 1244 N N . ASP A 1 17 ? 8.140 3.345 1.178 1.00 0.00 17 ASP A N 3
ATOM 1245 C CA . ASP A 1 17 ? 9.586 3.471 1.286 1.00 0.00 17 ASP A CA 3
ATOM 1246 C C . ASP A 1 17 ? 9.957 4.093 2.608 1.00 0.00 17 ASP A C 3
ATOM 1247 O O . ASP A 1 17 ? 11.089 4.002 3.051 1.00 0.00 17 ASP A O 3
ATOM 1256 N N . HIS A 1 18 ? 8.997 4.737 3.235 1.00 0.00 18 HIS A N 3
ATOM 1257 C CA . HIS A 1 18 ? 9.194 5.248 4.571 1.00 0.00 18 HIS A CA 3
ATOM 1258 C C . HIS A 1 18 ? 8.853 4.171 5.595 1.00 0.00 18 HIS A C 3
ATOM 1259 O O . HIS A 1 18 ? 9.414 4.142 6.680 1.00 0.00 18 HIS A O 3
ATOM 1273 N N . PHE A 1 19 ? 7.944 3.278 5.244 1.00 0.00 19 PHE A N 3
ATOM 1274 C CA . PHE A 1 19 ? 7.546 2.213 6.164 1.00 0.00 19 PHE A CA 3
ATOM 1275 C C . PHE A 1 19 ? 8.536 1.046 6.105 1.00 0.00 19 PHE A C 3
ATOM 1276 O O . PHE A 1 19 ? 9.216 0.733 7.077 1.00 0.00 19 PHE A O 3
ATOM 1293 N N . CYS A 1 20 ? 8.650 0.471 4.937 1.00 0.00 20 CYS A N 3
ATOM 1294 C CA . CYS A 1 20 ? 9.426 -0.734 4.705 1.00 0.00 20 CYS A CA 3
ATOM 1295 C C . CYS A 1 20 ? 10.895 -0.417 4.506 1.00 0.00 20 CYS A C 3
ATOM 1296 O O . CYS A 1 20 ? 11.769 -1.161 4.938 1.00 0.00 20 CYS A O 3
ATOM 1303 N N . GLY A 1 21 ? 11.163 0.678 3.855 1.00 0.00 21 GLY A N 3
ATOM 1304 C CA . GLY A 1 21 ? 12.519 1.050 3.574 1.00 0.00 21 GLY A CA 3
ATOM 1305 C C . GLY A 1 21 ? 12.653 1.443 2.138 1.00 0.00 21 GLY A C 3
ATOM 1306 O O . GLY A 1 21 ? 11.868 0.983 1.306 1.00 0.00 21 GLY A O 3
ATOM 1310 N N . GLU A 1 22 ? 13.627 2.268 1.849 1.00 0.00 22 GLU A N 3
ATOM 1311 C CA . GLU A 1 22 ? 13.840 2.826 0.526 1.00 0.00 22 GLU A CA 3
ATOM 1312 C C . GLU A 1 22 ? 14.197 1.730 -0.482 1.00 0.00 22 GLU A C 3
ATOM 1313 O O . GLU A 1 22 ? 15.315 1.181 -0.467 1.00 0.00 22 GLU A O 3
ATOM 1325 N N . GLY A 1 23 ? 13.244 1.389 -1.311 1.00 0.00 23 GLY A N 3
ATOM 1326 C CA . GLY A 1 23 ? 13.441 0.379 -2.311 1.00 0.00 23 GLY A CA 3
ATOM 1327 C C . GLY A 1 23 ? 12.671 -0.867 -1.983 1.00 0.00 23 GLY A C 3
ATOM 1328 O O . GLY A 1 23 ? 12.546 -1.774 -2.810 1.00 0.00 23 GLY A O 3
ATOM 1332 N N . PHE A 1 24 ? 12.130 -0.913 -0.793 1.00 0.00 24 PHE A N 3
ATOM 1333 C CA . PHE A 1 24 ? 11.407 -2.072 -0.345 1.00 0.00 24 PHE A CA 3
ATOM 1334 C C . PHE A 1 24 ? 9.949 -1.737 -0.196 1.00 0.00 24 PHE A C 3
ATOM 1335 O O . PHE A 1 24 ? 9.135 -2.597 0.168 1.00 0.00 24 PHE A O 3
ATOM 1352 N N . GLY A 1 25 ? 9.620 -0.492 -0.459 1.00 0.00 25 GLY A N 3
ATOM 1353 C CA . GLY A 1 25 ? 8.279 -0.046 -0.345 1.00 0.00 25 GLY A CA 3
ATOM 1354 C C . GLY A 1 25 ? 7.479 -0.337 -1.578 1.00 0.00 25 GLY A C 3
ATOM 1355 O O . GLY A 1 25 ? 7.743 0.221 -2.656 1.00 0.00 25 GLY A O 3
ATOM 1359 N N . HIS A 1 26 ? 6.541 -1.228 -1.448 1.00 0.00 26 HIS A N 3
ATOM 1360 C CA . HIS A 1 26 ? 5.679 -1.585 -2.530 1.00 0.00 26 HIS A CA 3
ATOM 1361 C C . HIS A 1 26 ? 4.239 -1.389 -2.139 1.00 0.00 26 HIS A C 3
ATOM 1362 O O . HIS A 1 26 ? 3.843 -1.672 -1.009 1.00 0.00 26 HIS A O 3
ATOM 1376 N N . CYS A 1 27 ? 3.480 -0.892 -3.056 1.00 0.00 27 CYS A N 3
ATOM 1377 C CA . CYS A 1 27 ? 2.071 -0.695 -2.884 1.00 0.00 27 CYS A CA 3
ATOM 1378 C C . CYS A 1 27 ? 1.361 -1.540 -3.872 1.00 0.00 27 CYS A C 3
ATOM 1379 O O . CYS A 1 27 ? 1.516 -1.351 -5.070 1.00 0.00 27 CYS A O 3
ATOM 1386 N N . ILE A 1 28 ? 0.585 -2.466 -3.392 1.00 0.00 28 ILE A N 3
ATOM 1387 C CA . ILE A 1 28 ? -0.103 -3.389 -4.249 1.00 0.00 28 ILE A CA 3
ATOM 1388 C C . ILE A 1 28 ? -1.290 -2.703 -4.881 1.00 0.00 28 ILE A C 3
ATOM 1389 O O . ILE A 1 28 ? -2.343 -2.558 -4.255 1.00 0.00 28 ILE A O 3
ATOM 1405 N N . ARG A 1 29 ? -1.048 -2.159 -6.075 1.00 0.00 29 ARG A N 3
ATOM 1406 C CA . ARG A 1 29 ? -2.049 -1.470 -6.901 1.00 0.00 29 ARG A CA 3
ATOM 1407 C C . ARG A 1 29 ? -2.647 -0.246 -6.188 1.00 0.00 29 ARG A C 3
ATOM 1408 O O . ARG A 1 29 ? -3.677 0.276 -6.594 1.00 0.00 29 ARG A O 3
ATOM 1429 N N . GLY A 1 30 ? -1.966 0.220 -5.155 1.00 0.00 30 GLY A N 3
ATOM 1430 C CA . GLY A 1 30 ? -2.455 1.345 -4.376 1.00 0.00 30 GLY A CA 3
ATOM 1431 C C . GLY A 1 30 ? -3.553 0.942 -3.424 1.00 0.00 30 GLY A C 3
ATOM 1432 O O . GLY A 1 30 ? -4.423 1.748 -3.083 1.00 0.00 30 GLY A O 3
ATOM 1436 N N . MET A 1 31 ? -3.546 -0.317 -3.042 1.00 0.00 31 MET A N 3
ATOM 1437 C CA . MET A 1 31 ? -4.476 -0.828 -2.061 1.00 0.00 31 MET A CA 3
ATOM 1438 C C . MET A 1 31 ? -3.779 -0.951 -0.726 1.00 0.00 31 MET A C 3
ATOM 1439 O O . MET A 1 31 ? -3.896 -0.082 0.137 1.00 0.00 31 MET A O 3
ATOM 1453 N N . TYR A 1 32 ? -2.999 -1.986 -0.588 1.00 0.00 32 TYR A N 3
ATOM 1454 C CA . TYR A 1 32 ? -2.286 -2.237 0.627 1.00 0.00 32 TYR A CA 3
ATOM 1455 C C . TYR A 1 32 ? -0.800 -2.182 0.394 1.00 0.00 32 TYR A C 3
ATOM 1456 O O . TYR A 1 32 ? -0.334 -2.270 -0.755 1.00 0.00 32 TYR A O 3
ATOM 1474 N N . CYS A 1 33 ? -0.071 -2.036 1.450 1.00 0.00 33 CYS A N 3
ATOM 1475 C CA . CYS A 1 33 ? 1.353 -1.907 1.387 1.00 0.00 33 CYS A CA 3
ATOM 1476 C C . CYS A 1 33 ? 1.996 -3.275 1.559 1.00 0.00 33 CYS A C 3
ATOM 1477 O O . CYS A 1 33 ? 1.477 -4.135 2.298 1.00 0.00 33 CYS A O 3
ATOM 1484 N N . ALA A 1 34 ? 3.082 -3.496 0.877 1.00 0.00 34 ALA A N 3
ATOM 1485 C CA . ALA A 1 34 ? 3.805 -4.733 0.964 1.00 0.00 34 ALA A CA 3
ATOM 1486 C C . ALA A 1 34 ? 5.288 -4.449 1.056 1.00 0.00 34 ALA A C 3
ATOM 1487 O O . ALA A 1 34 ? 5.875 -3.847 0.154 1.00 0.00 34 ALA A O 3
ATOM 1494 N N . CYS A 1 35 ? 5.882 -4.834 2.147 1.00 0.00 35 CYS A N 3
ATOM 1495 C CA . CYS A 1 35 ? 7.299 -4.666 2.326 1.00 0.00 35 CYS A CA 3
ATOM 1496 C C . CYS A 1 35 ? 8.036 -5.783 1.622 1.00 0.00 35 CYS A C 3
ATOM 1497 O O . CYS A 1 35 ? 7.559 -6.939 1.590 1.00 0.00 35 CYS A O 3
ATOM 1504 N N . MET A 1 36 ? 9.146 -5.451 1.013 1.00 0.00 36 MET A N 3
ATOM 1505 C CA . MET A 1 36 ? 9.950 -6.425 0.327 1.00 0.00 36 MET A CA 3
ATOM 1506 C C . MET A 1 36 ? 10.948 -7.026 1.291 1.00 0.00 36 MET A C 3
ATOM 1507 O O . MET A 1 36 ? 10.729 -8.167 1.757 1.00 0.00 36 MET A O 3
ATOM 1522 N N . ASN A 1 1 ? -15.692 16.048 11.763 1.00 0.00 1 ASN A N 4
ATOM 1523 C CA . ASN A 1 1 ? -14.669 15.712 10.774 1.00 0.00 1 ASN A CA 4
ATOM 1524 C C . ASN A 1 1 ? -15.351 15.395 9.469 1.00 0.00 1 ASN A C 4
ATOM 1525 O O . ASN A 1 1 ? -16.566 15.183 9.445 1.00 0.00 1 ASN A O 4
ATOM 1538 N N . ALA A 1 2 ? -14.606 15.363 8.395 1.00 0.00 2 ALA A N 4
ATOM 1539 C CA . ALA A 1 2 ? -15.175 15.094 7.106 1.00 0.00 2 ALA A CA 4
ATOM 1540 C C . ALA A 1 2 ? -14.961 13.641 6.734 1.00 0.00 2 ALA A C 4
ATOM 1541 O O . ALA A 1 2 ? -13.831 13.161 6.751 1.00 0.00 2 ALA A O 4
ATOM 1548 N N . PRO A 1 3 ? -16.037 12.901 6.456 1.00 0.00 3 PRO A N 4
ATOM 1549 C CA . PRO A 1 3 ? -15.939 11.509 6.045 1.00 0.00 3 PRO A CA 4
ATOM 1550 C C . PRO A 1 3 ? -15.337 11.374 4.648 1.00 0.00 3 PRO A C 4
ATOM 1551 O O . PRO A 1 3 ? -15.953 11.759 3.646 1.00 0.00 3 PRO A O 4
ATOM 1562 N N . GLU A 1 4 ? -14.134 10.896 4.587 1.00 0.00 4 GLU A N 4
ATOM 1563 C CA . GLU A 1 4 ? -13.481 10.661 3.338 1.00 0.00 4 GLU A CA 4
ATOM 1564 C C . GLU A 1 4 ? -13.228 9.185 3.228 1.00 0.00 4 GLU A C 4
ATOM 1565 O O . GLU A 1 4 ? -12.913 8.534 4.229 1.00 0.00 4 GLU A O 4
ATOM 1577 N N . PHE A 1 5 ? -13.406 8.648 2.065 1.00 0.00 5 PHE A N 4
ATOM 1578 C CA . PHE A 1 5 ? -13.190 7.258 1.848 1.00 0.00 5 PHE A CA 4
ATOM 1579 C C . PHE A 1 5 ? -12.132 7.085 0.797 1.00 0.00 5 PHE A C 4
ATOM 1580 O O . PHE A 1 5 ? -12.413 7.052 -0.401 1.00 0.00 5 PHE A O 4
ATOM 1597 N N . THR A 1 6 ? -10.919 7.101 1.236 1.00 0.00 6 THR A N 4
ATOM 1598 C CA . THR A 1 6 ? -9.797 6.905 0.388 1.00 0.00 6 THR A CA 4
ATOM 1599 C C . THR A 1 6 ? -9.148 5.597 0.798 1.00 0.00 6 THR A C 4
ATOM 1600 O O . THR A 1 6 ? -8.402 5.536 1.775 1.00 0.00 6 THR A O 4
ATOM 1611 N N . GLN A 1 7 ? -9.485 4.544 0.112 1.00 0.00 7 GLN A N 4
ATOM 1612 C CA . GLN A 1 7 ? -9.025 3.245 0.500 1.00 0.00 7 GLN A CA 4
ATOM 1613 C C . GLN A 1 7 ? -7.686 2.903 -0.131 1.00 0.00 7 GLN A C 4
ATOM 1614 O O . GLN A 1 7 ? -7.595 2.123 -1.084 1.00 0.00 7 GLN A O 4
ATOM 1628 N N . SER A 1 8 ? -6.660 3.532 0.387 1.00 0.00 8 SER A N 4
ATOM 1629 C CA . SER A 1 8 ? -5.315 3.319 -0.051 1.00 0.00 8 SER A CA 4
ATOM 1630 C C . SER A 1 8 ? -4.377 3.426 1.136 1.00 0.00 8 SER A C 4
ATOM 1631 O O . SER A 1 8 ? -4.337 4.459 1.798 1.00 0.00 8 SER A O 4
ATOM 1639 N N . VAL A 1 9 ? -3.659 2.350 1.433 1.00 0.00 9 VAL A N 4
ATOM 1640 C CA . VAL A 1 9 ? -2.683 2.364 2.526 1.00 0.00 9 VAL A CA 4
ATOM 1641 C C . VAL A 1 9 ? -1.490 3.228 2.114 1.00 0.00 9 VAL A C 4
ATOM 1642 O O . VAL A 1 9 ? -0.818 3.864 2.936 1.00 0.00 9 VAL A O 4
ATOM 1655 N N . CYS A 1 10 ? -1.258 3.268 0.842 1.00 0.00 10 CYS A N 4
ATOM 1656 C CA . CYS A 1 10 ? -0.243 4.080 0.286 1.00 0.00 10 CYS A CA 4
ATOM 1657 C C . CYS A 1 10 ? -0.808 4.823 -0.900 1.00 0.00 10 CYS A C 4
ATOM 1658 O O . CYS A 1 10 ? -1.488 4.239 -1.749 1.00 0.00 10 CYS A O 4
ATOM 1665 N N . GLU A 1 11 ? -0.581 6.106 -0.927 1.00 0.00 11 GLU A N 4
ATOM 1666 C CA . GLU A 1 11 ? -1.058 6.962 -1.994 1.00 0.00 11 GLU A CA 4
ATOM 1667 C C . GLU A 1 11 ? 0.010 7.016 -3.055 1.00 0.00 11 GLU A C 4
ATOM 1668 O O . GLU A 1 11 ? -0.238 7.326 -4.225 1.00 0.00 11 GLU A O 4
ATOM 1680 N N . ARG A 1 12 ? 1.192 6.711 -2.621 1.00 0.00 12 ARG A N 4
ATOM 1681 C CA . ARG A 1 12 ? 2.378 6.786 -3.401 1.00 0.00 12 ARG A CA 4
ATOM 1682 C C . ARG A 1 12 ? 3.329 5.734 -2.895 1.00 0.00 12 ARG A C 4
ATOM 1683 O O . ARG A 1 12 ? 3.251 5.351 -1.714 1.00 0.00 12 ARG A O 4
ATOM 1704 N N . ASN A 1 13 ? 4.219 5.273 -3.752 1.00 0.00 13 ASN A N 4
ATOM 1705 C CA . ASN A 1 13 ? 5.187 4.225 -3.367 1.00 0.00 13 ASN A CA 4
ATOM 1706 C C . ASN A 1 13 ? 6.092 4.708 -2.262 1.00 0.00 13 ASN A C 4
ATOM 1707 O O . ASN A 1 13 ? 6.501 3.935 -1.391 1.00 0.00 13 ASN A O 4
ATOM 1718 N N . SER A 1 14 ? 6.330 6.005 -2.250 1.00 0.00 14 SER A N 4
ATOM 1719 C CA . SER A 1 14 ? 7.193 6.625 -1.279 1.00 0.00 14 SER A CA 4
ATOM 1720 C C . SER A 1 14 ? 6.644 6.508 0.160 1.00 0.00 14 SER A C 4
ATOM 1721 O O . SER A 1 14 ? 7.389 6.675 1.128 1.00 0.00 14 SER A O 4
ATOM 1729 N N . ASP A 1 15 ? 5.338 6.204 0.300 1.00 0.00 15 ASP A N 4
ATOM 1730 C CA . ASP A 1 15 ? 4.763 5.949 1.629 1.00 0.00 15 ASP A CA 4
ATOM 1731 C C . ASP A 1 15 ? 5.345 4.666 2.148 1.00 0.00 15 ASP A C 4
ATOM 1732 O O . ASP A 1 15 ? 5.814 4.585 3.272 1.00 0.00 15 ASP A O 4
ATOM 1741 N N . CYS A 1 16 ? 5.357 3.671 1.297 1.00 0.00 16 CYS A N 4
ATOM 1742 C CA . CYS A 1 16 ? 5.873 2.378 1.653 1.00 0.00 16 CYS A CA 4
ATOM 1743 C C . CYS A 1 16 ? 7.377 2.374 1.724 1.00 0.00 16 CYS A C 4
ATOM 1744 O O . CYS A 1 16 ? 7.961 1.586 2.465 1.00 0.00 16 CYS A O 4
ATOM 1751 N N . ASP A 1 17 ? 8.017 3.255 0.975 1.00 0.00 17 ASP A N 4
ATOM 1752 C CA . ASP A 1 17 ? 9.458 3.412 1.100 1.00 0.00 17 ASP A CA 4
ATOM 1753 C C . ASP A 1 17 ? 9.782 3.997 2.465 1.00 0.00 17 ASP A C 4
ATOM 1754 O O . ASP A 1 17 ? 10.801 3.690 3.059 1.00 0.00 17 ASP A O 4
ATOM 1763 N N . HIS A 1 18 ? 8.886 4.819 2.965 1.00 0.00 18 HIS A N 4
ATOM 1764 C CA . HIS A 1 18 ? 8.979 5.363 4.296 1.00 0.00 18 HIS A CA 4
ATOM 1765 C C . HIS A 1 18 ? 8.729 4.258 5.348 1.00 0.00 18 HIS A C 4
ATOM 1766 O O . HIS A 1 18 ? 9.443 4.169 6.343 1.00 0.00 18 HIS A O 4
ATOM 1780 N N . PHE A 1 19 ? 7.723 3.421 5.107 1.00 0.00 19 PHE A N 4
ATOM 1781 C CA . PHE A 1 19 ? 7.373 2.344 6.044 1.00 0.00 19 PHE A CA 4
ATOM 1782 C C . PHE A 1 19 ? 8.411 1.214 6.039 1.00 0.00 19 PHE A C 4
ATOM 1783 O O . PHE A 1 19 ? 9.045 0.923 7.052 1.00 0.00 19 PHE A O 4
ATOM 1800 N N . CYS A 1 20 ? 8.590 0.608 4.894 1.00 0.00 20 CYS A N 4
ATOM 1801 C CA . CYS A 1 20 ? 9.397 -0.597 4.749 1.00 0.00 20 CYS A CA 4
ATOM 1802 C C . CYS A 1 20 ? 10.871 -0.286 4.536 1.00 0.00 20 CYS A C 4
ATOM 1803 O O . CYS A 1 20 ? 11.743 -0.902 5.151 1.00 0.00 20 CYS A O 4
ATOM 1810 N N . GLY A 1 21 ? 11.140 0.648 3.662 1.00 0.00 21 GLY A N 4
ATOM 1811 C CA . GLY A 1 21 ? 12.491 0.989 3.326 1.00 0.00 21 GLY A CA 4
ATOM 1812 C C . GLY A 1 21 ? 12.566 1.396 1.884 1.00 0.00 21 GLY A C 4
ATOM 1813 O O . GLY A 1 21 ? 11.671 1.049 1.102 1.00 0.00 21 GLY A O 4
ATOM 1817 N N . GLU A 1 22 ? 13.610 2.097 1.531 1.00 0.00 22 GLU A N 4
ATOM 1818 C CA . GLU A 1 22 ? 13.814 2.626 0.193 1.00 0.00 22 GLU A CA 4
ATOM 1819 C C . GLU A 1 22 ? 14.002 1.482 -0.809 1.00 0.00 22 GLU A C 4
ATOM 1820 O O . GLU A 1 22 ? 15.044 0.838 -0.839 1.00 0.00 22 GLU A O 4
ATOM 1832 N N . GLY A 1 23 ? 12.968 1.187 -1.558 1.00 0.00 23 GLY A N 4
ATOM 1833 C CA . GLY A 1 23 ? 13.045 0.140 -2.549 1.00 0.00 23 GLY A CA 4
ATOM 1834 C C . GLY A 1 23 ? 12.532 -1.156 -1.999 1.00 0.00 23 GLY A C 4
ATOM 1835 O O . GLY A 1 23 ? 12.585 -2.199 -2.657 1.00 0.00 23 GLY A O 4
ATOM 1839 N N . PHE A 1 24 ? 12.052 -1.099 -0.778 1.00 0.00 24 PHE A N 4
ATOM 1840 C CA . PHE A 1 24 ? 11.511 -2.250 -0.111 1.00 0.00 24 PHE A CA 4
ATOM 1841 C C . PHE A 1 24 ? 10.042 -2.036 0.116 1.00 0.00 24 PHE A C 4
ATOM 1842 O O . PHE A 1 24 ? 9.350 -2.912 0.634 1.00 0.00 24 PHE A O 4
ATOM 1859 N N . GLY A 1 25 ? 9.575 -0.866 -0.256 1.00 0.00 25 GLY A N 4
ATOM 1860 C CA . GLY A 1 25 ? 8.210 -0.527 -0.061 1.00 0.00 25 GLY A CA 4
ATOM 1861 C C . GLY A 1 25 ? 7.413 -0.726 -1.311 1.00 0.00 25 GLY A C 4
ATOM 1862 O O . GLY A 1 25 ? 7.594 -0.001 -2.280 1.00 0.00 25 GLY A O 4
ATOM 1866 N N . HIS A 1 26 ? 6.542 -1.690 -1.308 1.00 0.00 26 HIS A N 4
ATOM 1867 C CA . HIS A 1 26 ? 5.761 -1.983 -2.482 1.00 0.00 26 HIS A CA 4
ATOM 1868 C C . HIS A 1 26 ? 4.287 -1.784 -2.227 1.00 0.00 26 HIS A C 4
ATOM 1869 O O . HIS A 1 26 ? 3.802 -2.011 -1.123 1.00 0.00 26 HIS A O 4
ATOM 1883 N N . CYS A 1 27 ? 3.595 -1.345 -3.239 1.00 0.00 27 CYS A N 4
ATOM 1884 C CA . CYS A 1 27 ? 2.178 -1.104 -3.168 1.00 0.00 27 CYS A CA 4
ATOM 1885 C C . CYS A 1 27 ? 1.454 -1.970 -4.160 1.00 0.00 27 CYS A C 4
ATOM 1886 O O . CYS A 1 27 ? 1.667 -1.860 -5.371 1.00 0.00 27 CYS A O 4
ATOM 1893 N N . ILE A 1 28 ? 0.601 -2.823 -3.669 1.00 0.00 28 ILE A N 4
ATOM 1894 C CA . ILE A 1 28 ? -0.154 -3.680 -4.532 1.00 0.00 28 ILE A CA 4
ATOM 1895 C C . ILE A 1 28 ? -1.389 -2.935 -4.976 1.00 0.00 28 ILE A C 4
ATOM 1896 O O . ILE A 1 28 ? -2.353 -2.785 -4.201 1.00 0.00 28 ILE A O 4
ATOM 1912 N N . ARG A 1 29 ? -1.309 -2.373 -6.188 1.00 0.00 29 ARG A N 4
ATOM 1913 C CA . ARG A 1 29 ? -2.408 -1.639 -6.847 1.00 0.00 29 ARG A CA 4
ATOM 1914 C C . ARG A 1 29 ? -2.783 -0.386 -6.057 1.00 0.00 29 ARG A C 4
ATOM 1915 O O . ARG A 1 29 ? -3.864 0.172 -6.225 1.00 0.00 29 ARG A O 4
ATOM 1936 N N . GLY A 1 30 ? -1.879 0.042 -5.190 1.00 0.00 30 GLY A N 4
ATOM 1937 C CA . GLY A 1 30 ? -2.118 1.188 -4.333 1.00 0.00 30 GLY A CA 4
ATOM 1938 C C . GLY A 1 30 ? -3.071 0.873 -3.188 1.00 0.00 30 GLY A C 4
ATOM 1939 O O . GLY A 1 30 ? -3.367 1.729 -2.363 1.00 0.00 30 GLY A O 4
ATOM 1943 N N . MET A 1 31 ? -3.529 -0.361 -3.128 1.00 0.00 31 MET A N 4
ATOM 1944 C CA . MET A 1 31 ? -4.480 -0.769 -2.118 1.00 0.00 31 MET A CA 4
ATOM 1945 C C . MET A 1 31 ? -3.787 -1.042 -0.815 1.00 0.00 31 MET A C 4
ATOM 1946 O O . MET A 1 31 ? -4.022 -0.343 0.178 1.00 0.00 31 MET A O 4
ATOM 1960 N N . TYR A 1 32 ? -2.922 -2.021 -0.817 1.00 0.00 32 TYR A N 4
ATOM 1961 C CA . TYR A 1 32 ? -2.212 -2.396 0.371 1.00 0.00 32 TYR A CA 4
ATOM 1962 C C . TYR A 1 32 ? -0.721 -2.363 0.149 1.00 0.00 32 TYR A C 4
ATOM 1963 O O . TYR A 1 32 ? -0.253 -2.384 -0.999 1.00 0.00 32 TYR A O 4
ATOM 1981 N N . CYS A 1 33 ? 0.004 -2.308 1.221 1.00 0.00 33 CYS A N 4
ATOM 1982 C CA . CYS A 1 33 ? 1.433 -2.153 1.193 1.00 0.00 33 CYS A CA 4
ATOM 1983 C C . CYS A 1 33 ? 2.106 -3.485 1.515 1.00 0.00 33 CYS A C 4
ATOM 1984 O O . CYS A 1 33 ? 1.525 -4.325 2.213 1.00 0.00 33 CYS A O 4
ATOM 1991 N N . ALA A 1 34 ? 3.288 -3.690 0.994 1.00 0.00 34 ALA A N 4
ATOM 1992 C CA . ALA A 1 34 ? 4.067 -4.868 1.271 1.00 0.00 34 ALA A CA 4
ATOM 1993 C C . ALA A 1 34 ? 5.521 -4.480 1.408 1.00 0.00 34 ALA A C 4
ATOM 1994 O O . ALA A 1 34 ? 6.010 -3.598 0.689 1.00 0.00 34 ALA A O 4
ATOM 2001 N N . CYS A 1 35 ? 6.193 -5.101 2.325 1.00 0.00 35 CYS A N 4
ATOM 2002 C CA . CYS A 1 35 ? 7.587 -4.838 2.558 1.00 0.00 35 CYS A CA 4
ATOM 2003 C C . CYS A 1 35 ? 8.409 -5.984 2.016 1.00 0.00 35 CYS A C 4
ATOM 2004 O O . CYS A 1 35 ? 8.059 -7.151 2.210 1.00 0.00 35 CYS A O 4
ATOM 2011 N N . MET A 1 36 ? 9.461 -5.663 1.308 1.00 0.00 36 MET A N 4
ATOM 2012 C CA . MET A 1 36 ? 10.344 -6.663 0.757 1.00 0.00 36 MET A CA 4
ATOM 2013 C C . MET A 1 36 ? 11.419 -7.011 1.776 1.00 0.00 36 MET A C 4
ATOM 2014 O O . MET A 1 36 ? 11.309 -8.067 2.442 1.00 0.00 36 MET A O 4
ATOM 2029 N N . ASN A 1 1 ? -22.058 -10.397 -3.609 1.00 0.00 1 ASN A N 5
ATOM 2030 C CA . ASN A 1 1 ? -21.589 -9.282 -4.439 1.00 0.00 1 ASN A CA 5
ATOM 2031 C C . ASN A 1 1 ? -21.968 -7.986 -3.785 1.00 0.00 1 ASN A C 5
ATOM 2032 O O . ASN A 1 1 ? -23.146 -7.770 -3.469 1.00 0.00 1 ASN A O 5
ATOM 2045 N N . ALA A 1 2 ? -20.990 -7.130 -3.574 1.00 0.00 2 ALA A N 5
ATOM 2046 C CA . ALA A 1 2 ? -21.189 -5.844 -2.946 1.00 0.00 2 ALA A CA 5
ATOM 2047 C C . ALA A 1 2 ? -19.968 -4.977 -3.211 1.00 0.00 2 ALA A C 5
ATOM 2048 O O . ALA A 1 2 ? -18.862 -5.514 -3.365 1.00 0.00 2 ALA A O 5
ATOM 2055 N N . PRO A 1 3 ? -20.139 -3.650 -3.305 1.00 0.00 3 PRO A N 5
ATOM 2056 C CA . PRO A 1 3 ? -19.019 -2.728 -3.490 1.00 0.00 3 PRO A CA 5
ATOM 2057 C C . PRO A 1 3 ? -18.084 -2.765 -2.284 1.00 0.00 3 PRO A C 5
ATOM 2058 O O . PRO A 1 3 ? -18.495 -2.481 -1.143 1.00 0.00 3 PRO A O 5
ATOM 2069 N N . GLU A 1 4 ? -16.863 -3.151 -2.509 1.00 0.00 4 GLU A N 5
ATOM 2070 C CA . GLU A 1 4 ? -15.918 -3.223 -1.449 1.00 0.00 4 GLU A CA 5
ATOM 2071 C C . GLU A 1 4 ? -15.032 -1.993 -1.468 1.00 0.00 4 GLU A C 5
ATOM 2072 O O . GLU A 1 4 ? -14.666 -1.486 -2.540 1.00 0.00 4 GLU A O 5
ATOM 2084 N N . PHE A 1 5 ? -14.716 -1.509 -0.301 1.00 0.00 5 PHE A N 5
ATOM 2085 C CA . PHE A 1 5 ? -13.926 -0.324 -0.144 1.00 0.00 5 PHE A CA 5
ATOM 2086 C C . PHE A 1 5 ? -12.776 -0.639 0.790 1.00 0.00 5 PHE A C 5
ATOM 2087 O O . PHE A 1 5 ? -12.988 -1.126 1.904 1.00 0.00 5 PHE A O 5
ATOM 2104 N N . THR A 1 6 ? -11.580 -0.407 0.331 1.00 0.00 6 THR A N 5
ATOM 2105 C CA . THR A 1 6 ? -10.393 -0.696 1.079 1.00 0.00 6 THR A CA 5
ATOM 2106 C C . THR A 1 6 ? -9.543 0.555 1.200 1.00 0.00 6 THR A C 5
ATOM 2107 O O . THR A 1 6 ? -9.261 1.215 0.185 1.00 0.00 6 THR A O 5
ATOM 2118 N N . GLN A 1 7 ? -9.155 0.882 2.413 1.00 0.00 7 GLN A N 5
ATOM 2119 C CA . GLN A 1 7 ? -8.328 2.049 2.686 1.00 0.00 7 GLN A CA 5
ATOM 2120 C C . GLN A 1 7 ? -6.985 1.934 2.000 1.00 0.00 7 GLN A C 5
ATOM 2121 O O . GLN A 1 7 ? -6.404 0.839 1.911 1.00 0.00 7 GLN A O 5
ATOM 2135 N N . SER A 1 8 ? -6.511 3.045 1.514 1.00 0.00 8 SER A N 5
ATOM 2136 C CA . SER A 1 8 ? -5.250 3.118 0.860 1.00 0.00 8 SER A CA 5
ATOM 2137 C C . SER A 1 8 ? -4.132 3.255 1.891 1.00 0.00 8 SER A C 5
ATOM 2138 O O . SER A 1 8 ? -4.001 4.294 2.555 1.00 0.00 8 SER A O 5
ATOM 2146 N N . VAL A 1 9 ? -3.368 2.198 2.070 1.00 0.00 9 VAL A N 5
ATOM 2147 C CA . VAL A 1 9 ? -2.240 2.215 2.990 1.00 0.00 9 VAL A CA 5
ATOM 2148 C C . VAL A 1 9 ? -1.139 3.103 2.422 1.00 0.00 9 VAL A C 5
ATOM 2149 O O . VAL A 1 9 ? -0.417 3.785 3.154 1.00 0.00 9 VAL A O 5
ATOM 2162 N N . CYS A 1 10 ? -1.047 3.111 1.125 1.00 0.00 10 CYS A N 5
ATOM 2163 C CA . CYS A 1 10 ? -0.080 3.899 0.439 1.00 0.00 10 CYS A CA 5
ATOM 2164 C C . CYS A 1 10 ? -0.707 4.452 -0.815 1.00 0.00 10 CYS A C 5
ATOM 2165 O O . CYS A 1 10 ? -1.669 3.874 -1.347 1.00 0.00 10 CYS A O 5
ATOM 2172 N N . GLU A 1 11 ? -0.220 5.571 -1.255 1.00 0.00 11 GLU A N 5
ATOM 2173 C CA . GLU A 1 11 ? -0.676 6.168 -2.471 1.00 0.00 11 GLU A CA 5
ATOM 2174 C C . GLU A 1 11 ? 0.418 6.027 -3.511 1.00 0.00 11 GLU A C 5
ATOM 2175 O O . GLU A 1 11 ? 0.168 5.660 -4.665 1.00 0.00 11 GLU A O 5
ATOM 2187 N N . ARG A 1 12 ? 1.629 6.272 -3.085 1.00 0.00 12 ARG A N 5
ATOM 2188 C CA . ARG A 1 12 ? 2.789 6.169 -3.930 1.00 0.00 12 ARG A CA 5
ATOM 2189 C C . ARG A 1 12 ? 3.809 5.248 -3.284 1.00 0.00 12 ARG A C 5
ATOM 2190 O O . ARG A 1 12 ? 3.670 4.903 -2.104 1.00 0.00 12 ARG A O 5
ATOM 2211 N N . ASN A 1 13 ? 4.816 4.849 -4.034 1.00 0.00 13 ASN A N 5
ATOM 2212 C CA . ASN A 1 13 ? 5.825 3.913 -3.532 1.00 0.00 13 ASN A CA 5
ATOM 2213 C C . ASN A 1 13 ? 6.622 4.477 -2.392 1.00 0.00 13 ASN A C 5
ATOM 2214 O O . ASN A 1 13 ? 6.968 3.746 -1.468 1.00 0.00 13 ASN A O 5
ATOM 2225 N N . SER A 1 14 ? 6.851 5.779 -2.410 1.00 0.00 14 SER A N 5
ATOM 2226 C CA . SER A 1 14 ? 7.597 6.427 -1.359 1.00 0.00 14 SER A CA 5
ATOM 2227 C C . SER A 1 14 ? 6.870 6.363 -0.016 1.00 0.00 14 SER A C 5
ATOM 2228 O O . SER A 1 14 ? 7.506 6.465 1.041 1.00 0.00 14 SER A O 5
ATOM 2236 N N . ASP A 1 15 ? 5.531 6.189 -0.047 1.00 0.00 15 ASP A N 5
ATOM 2237 C CA . ASP A 1 15 ? 4.780 5.962 1.194 1.00 0.00 15 ASP A CA 5
ATOM 2238 C C . ASP A 1 15 ? 5.273 4.681 1.818 1.00 0.00 15 ASP A C 5
ATOM 2239 O O . ASP A 1 15 ? 5.586 4.620 3.001 1.00 0.00 15 ASP A O 5
ATOM 2248 N N . CYS A 1 16 ? 5.411 3.676 0.997 1.00 0.00 16 CYS A N 5
ATOM 2249 C CA . CYS A 1 16 ? 5.899 2.397 1.442 1.00 0.00 16 CYS A CA 5
ATOM 2250 C C . CYS A 1 16 ? 7.383 2.407 1.724 1.00 0.00 16 CYS A C 5
ATOM 2251 O O . CYS A 1 16 ? 7.857 1.643 2.557 1.00 0.00 16 CYS A O 5
ATOM 2258 N N . ASP A 1 17 ? 8.122 3.273 1.059 1.00 0.00 17 ASP A N 5
ATOM 2259 C CA . ASP A 1 17 ? 9.544 3.425 1.366 1.00 0.00 17 ASP A CA 5
ATOM 2260 C C . ASP A 1 17 ? 9.714 4.071 2.741 1.00 0.00 17 ASP A C 5
ATOM 2261 O O . ASP A 1 17 ? 10.764 3.970 3.365 1.00 0.00 17 ASP A O 5
ATOM 2270 N N . HIS A 1 18 ? 8.665 4.729 3.203 1.00 0.00 18 HIS A N 5
ATOM 2271 C CA . HIS A 1 18 ? 8.625 5.298 4.538 1.00 0.00 18 HIS A CA 5
ATOM 2272 C C . HIS A 1 18 ? 8.299 4.209 5.569 1.00 0.00 18 HIS A C 5
ATOM 2273 O O . HIS A 1 18 ? 8.887 4.170 6.658 1.00 0.00 18 HIS A O 5
ATOM 2287 N N . PHE A 1 19 ? 7.364 3.338 5.225 1.00 0.00 19 PHE A N 5
ATOM 2288 C CA . PHE A 1 19 ? 6.943 2.276 6.134 1.00 0.00 19 PHE A CA 5
ATOM 2289 C C . PHE A 1 19 ? 7.957 1.139 6.175 1.00 0.00 19 PHE A C 5
ATOM 2290 O O . PHE A 1 19 ? 8.451 0.773 7.239 1.00 0.00 19 PHE A O 5
ATOM 2307 N N . CYS A 1 20 ? 8.275 0.610 5.022 1.00 0.00 20 CYS A N 5
ATOM 2308 C CA . CYS A 1 20 ? 9.154 -0.539 4.900 1.00 0.00 20 CYS A CA 5
ATOM 2309 C C . CYS A 1 20 ? 10.616 -0.100 4.933 1.00 0.00 20 CYS A C 5
ATOM 2310 O O . CYS A 1 20 ? 11.359 -0.440 5.855 1.00 0.00 20 CYS A O 5
ATOM 2317 N N . GLY A 1 21 ? 10.995 0.682 3.952 1.00 0.00 21 GLY A N 5
ATOM 2318 C CA . GLY A 1 21 ? 12.353 1.141 3.809 1.00 0.00 21 GLY A CA 5
ATOM 2319 C C . GLY A 1 21 ? 12.580 1.512 2.373 1.00 0.00 21 GLY A C 5
ATOM 2320 O O . GLY A 1 21 ? 11.820 1.052 1.509 1.00 0.00 21 GLY A O 5
ATOM 2324 N N . GLU A 1 22 ? 13.579 2.326 2.102 1.00 0.00 22 GLU A N 5
ATOM 2325 C CA . GLU A 1 22 ? 13.847 2.793 0.751 1.00 0.00 22 GLU A CA 5
ATOM 2326 C C . GLU A 1 22 ? 14.276 1.649 -0.151 1.00 0.00 22 GLU A C 5
ATOM 2327 O O . GLU A 1 22 ? 15.332 1.037 0.046 1.00 0.00 22 GLU A O 5
ATOM 2339 N N . GLY A 1 23 ? 13.435 1.340 -1.098 1.00 0.00 23 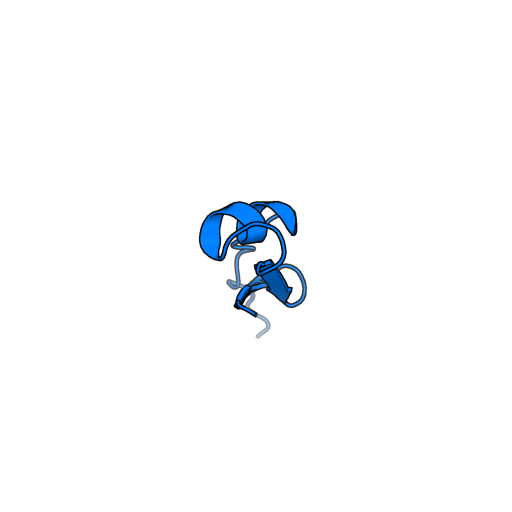GLY A N 5
ATOM 2340 C CA . GLY A 1 23 ? 13.724 0.307 -2.041 1.00 0.00 23 GLY A CA 5
ATOM 2341 C C . GLY A 1 23 ? 13.039 -0.958 -1.648 1.00 0.00 23 GLY A C 5
ATOM 2342 O O . GLY A 1 23 ? 13.152 -1.989 -2.322 1.00 0.00 23 GLY A O 5
ATOM 2346 N N . PHE A 1 24 ? 12.332 -0.889 -0.555 1.00 0.00 24 PHE A N 5
ATOM 2347 C CA . PHE A 1 24 ? 11.632 -2.024 -0.028 1.00 0.00 24 PHE A CA 5
ATOM 2348 C C . PHE A 1 24 ? 10.150 -1.754 0.001 1.00 0.00 24 PHE A C 5
ATOM 2349 O O . PHE A 1 24 ? 9.367 -2.599 0.427 1.00 0.00 24 PHE A O 5
ATOM 2366 N N . GLY A 1 25 ? 9.770 -0.583 -0.452 1.00 0.00 25 GLY A N 5
ATOM 2367 C CA . GLY A 1 25 ? 8.396 -0.218 -0.453 1.00 0.00 25 GLY A CA 5
ATOM 2368 C C . GLY A 1 25 ? 7.690 -0.503 -1.766 1.00 0.00 25 GLY A C 5
ATOM 2369 O O . GLY A 1 25 ? 8.024 0.080 -2.809 1.00 0.00 25 GLY A O 5
ATOM 2373 N N . HIS A 1 26 ? 6.733 -1.399 -1.722 1.00 0.00 26 HIS A N 5
ATOM 2374 C CA . HIS A 1 26 ? 5.892 -1.717 -2.865 1.00 0.00 26 HIS A CA 5
ATOM 2375 C C . HIS A 1 26 ? 4.441 -1.550 -2.464 1.00 0.00 26 HIS A C 5
ATOM 2376 O O . HIS A 1 26 ? 4.095 -1.707 -1.299 1.00 0.00 26 HIS A O 5
ATOM 2390 N N . CYS A 1 27 ? 3.612 -1.249 -3.406 1.00 0.00 27 CYS A N 5
ATOM 2391 C CA . CYS A 1 27 ? 2.195 -1.120 -3.174 1.00 0.00 27 CYS A CA 5
ATOM 2392 C C . CYS A 1 27 ? 1.464 -2.111 -4.025 1.00 0.00 27 CYS A C 5
ATOM 2393 O O . CYS A 1 27 ? 1.919 -2.439 -5.125 1.00 0.00 27 CYS A O 5
ATOM 2400 N N . ILE A 1 28 ? 0.368 -2.618 -3.527 1.00 0.00 28 ILE A N 5
ATOM 2401 C CA . ILE A 1 28 ? -0.443 -3.521 -4.289 1.00 0.00 28 ILE A CA 5
ATOM 2402 C C . ILE A 1 28 ? -1.777 -2.853 -4.578 1.00 0.00 28 ILE A C 5
ATOM 2403 O O . ILE A 1 28 ? -2.608 -2.681 -3.671 1.00 0.00 28 ILE A O 5
ATOM 2419 N N . ARG A 1 29 ? -1.921 -2.390 -5.820 1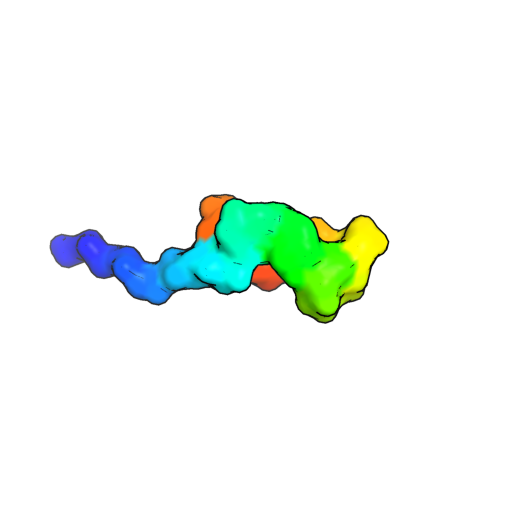.00 0.00 29 ARG A N 5
ATOM 2420 C CA . ARG A 1 29 ? -3.137 -1.743 -6.351 1.00 0.00 29 ARG A CA 5
ATOM 2421 C C . ARG A 1 29 ? -3.523 -0.488 -5.560 1.00 0.00 29 ARG A C 5
ATOM 2422 O O . ARG A 1 29 ? -4.673 -0.058 -5.598 1.00 0.00 29 ARG A O 5
ATOM 2443 N N . GLY A 1 30 ? -2.553 0.109 -4.875 1.00 0.00 30 GLY A N 5
ATOM 2444 C CA . GLY A 1 30 ? -2.811 1.281 -4.039 1.00 0.00 30 GLY A CA 5
ATOM 2445 C C . GLY A 1 30 ? -3.712 0.965 -2.861 1.00 0.00 30 GLY A C 5
ATOM 2446 O O . GLY A 1 30 ? -4.289 1.860 -2.240 1.00 0.00 30 GLY A O 5
ATOM 2450 N N . MET A 1 31 ? -3.847 -0.306 -2.567 1.00 0.00 31 MET A N 5
ATOM 2451 C CA . MET A 1 31 ? -4.679 -0.758 -1.485 1.00 0.00 31 MET A CA 5
ATOM 2452 C C . MET A 1 31 ? -3.818 -0.956 -0.268 1.00 0.00 31 MET A C 5
ATOM 2453 O O . MET A 1 31 ? -3.834 -0.151 0.655 1.00 0.00 31 MET A O 5
ATOM 2467 N N . TYR A 1 32 ? -3.019 -1.988 -0.305 1.00 0.00 32 TYR A N 5
ATOM 2468 C CA . TYR A 1 32 ? -2.158 -2.324 0.791 1.00 0.00 32 TYR A CA 5
ATOM 2469 C C . TYR A 1 32 ? -0.704 -2.240 0.396 1.00 0.00 32 TYR A C 5
ATOM 2470 O O . TYR A 1 32 ? -0.368 -2.191 -0.803 1.00 0.00 32 TYR A O 5
ATOM 2488 N N . CYS A 1 33 ? 0.146 -2.227 1.380 1.00 0.00 33 CYS A N 5
ATOM 2489 C CA . CYS A 1 33 ? 1.553 -2.049 1.177 1.00 0.00 33 CYS A CA 5
ATOM 2490 C C . CYS A 1 33 ? 2.267 -3.381 1.316 1.00 0.00 33 CYS A C 5
ATOM 2491 O O . CYS A 1 33 ? 1.920 -4.197 2.182 1.00 0.00 33 CYS A O 5
ATOM 2498 N N . ALA A 1 34 ? 3.234 -3.609 0.466 1.00 0.00 34 ALA A N 5
ATOM 2499 C CA . ALA A 1 34 ? 3.994 -4.829 0.468 1.00 0.00 34 ALA A CA 5
ATOM 2500 C C . ALA A 1 34 ? 5.470 -4.510 0.624 1.00 0.00 34 ALA A C 5
ATOM 2501 O O . ALA A 1 34 ? 6.077 -3.875 -0.241 1.00 0.00 34 ALA A O 5
ATOM 2508 N N . CYS A 1 35 ? 6.027 -4.905 1.721 1.00 0.00 35 CYS A N 5
ATOM 2509 C CA . CYS A 1 35 ? 7.425 -4.688 1.979 1.00 0.00 35 CYS A CA 5
ATOM 2510 C C . CYS A 1 35 ? 8.248 -5.775 1.319 1.00 0.00 35 CYS A C 5
ATOM 2511 O O . CYS A 1 35 ? 7.888 -6.965 1.365 1.00 0.00 35 CYS A O 5
ATOM 2518 N N . MET A 1 36 ? 9.303 -5.370 0.659 1.00 0.00 36 MET A N 5
ATOM 2519 C CA . MET A 1 36 ? 10.225 -6.293 0.042 1.00 0.00 36 MET A CA 5
ATOM 2520 C C . MET A 1 36 ? 11.006 -6.994 1.133 1.00 0.00 36 MET A C 5
ATOM 2521 O O . MET A 1 36 ? 10.667 -8.126 1.474 1.00 0.00 36 MET A O 5
ATOM 2536 N N . ASN A 1 1 ? -26.096 -2.911 -5.359 1.00 0.00 1 ASN A N 6
ATOM 2537 C CA . ASN A 1 1 ? -25.413 -2.717 -4.080 1.00 0.00 1 ASN A CA 6
ATOM 2538 C C . ASN A 1 1 ? -24.836 -1.329 -4.053 1.00 0.00 1 ASN A C 6
ATOM 2539 O O . ASN A 1 1 ? -24.948 -0.596 -5.035 1.00 0.00 1 ASN A O 6
ATOM 2552 N N . ALA A 1 2 ? -24.229 -0.965 -2.955 1.00 0.00 2 ALA A N 6
ATOM 2553 C CA . ALA A 1 2 ? -23.588 0.311 -2.844 1.00 0.00 2 ALA A CA 6
ATOM 2554 C C . ALA A 1 2 ? -22.095 0.101 -2.910 1.00 0.00 2 ALA A C 6
ATOM 2555 O O . ALA A 1 2 ? -21.594 -0.911 -2.389 1.00 0.00 2 ALA A O 6
ATOM 2562 N N . PRO A 1 3 ? -21.358 1.000 -3.578 1.00 0.00 3 PRO A N 6
ATOM 2563 C CA . PRO A 1 3 ? -19.903 0.924 -3.642 1.00 0.00 3 PRO A CA 6
ATOM 2564 C C . PRO A 1 3 ? -19.307 0.975 -2.243 1.00 0.00 3 PRO A C 6
ATOM 2565 O O . PRO A 1 3 ? -19.837 1.661 -1.345 1.00 0.00 3 PRO A O 6
ATOM 2576 N N . GLU A 1 4 ? -18.260 0.259 -2.037 1.00 0.00 4 GLU A N 6
ATOM 2577 C CA . GLU A 1 4 ? -17.635 0.230 -0.762 1.00 0.00 4 GLU A CA 6
ATOM 2578 C C . GLU A 1 4 ? -16.510 1.224 -0.786 1.00 0.00 4 GLU A C 6
ATOM 2579 O O . GLU A 1 4 ? -15.641 1.142 -1.646 1.00 0.00 4 GLU A O 6
ATOM 2591 N N . PHE A 1 5 ? -16.542 2.172 0.109 1.00 0.00 5 PHE A N 6
ATOM 2592 C CA . PHE A 1 5 ? -15.513 3.178 0.179 1.00 0.00 5 PHE A CA 6
ATOM 2593 C C . PHE A 1 5 ? -14.238 2.533 0.686 1.00 0.00 5 PHE A C 6
ATOM 2594 O O . PHE A 1 5 ? -14.176 2.067 1.830 1.00 0.00 5 PHE A O 6
ATOM 2611 N N . THR A 1 6 ? -13.255 2.451 -0.161 1.00 0.00 6 THR A N 6
ATOM 2612 C CA . THR A 1 6 ? -12.051 1.814 0.172 1.00 0.00 6 THR A CA 6
ATOM 2613 C C . THR A 1 6 ? -11.037 2.823 0.639 1.00 0.00 6 THR A C 6
ATOM 2614 O O . THR A 1 6 ? -10.942 3.938 0.109 1.00 0.00 6 THR A O 6
ATOM 2625 N N . GLN A 1 7 ? -10.336 2.466 1.642 1.00 0.00 7 GLN A N 6
ATOM 2626 C CA . GLN A 1 7 ? -9.305 3.301 2.178 1.00 0.00 7 GLN A CA 6
ATOM 2627 C C . GLN A 1 7 ? -7.959 2.697 1.886 1.00 0.00 7 GLN A C 6
ATOM 2628 O O . GLN A 1 7 ? -7.622 1.619 2.382 1.00 0.00 7 GLN A O 6
ATOM 2642 N N . SER A 1 8 ? -7.229 3.344 1.049 1.00 0.00 8 SER A N 6
ATOM 2643 C CA . SER A 1 8 ? -5.918 2.914 0.691 1.00 0.00 8 SER A CA 6
ATOM 2644 C C . SER A 1 8 ? -4.919 3.334 1.760 1.00 0.00 8 SER A C 6
ATOM 2645 O O . SER A 1 8 ? -5.091 4.372 2.410 1.00 0.00 8 SER A O 6
ATOM 2653 N N . VAL A 1 9 ? -3.925 2.516 1.999 1.00 0.00 9 VAL A N 6
ATOM 2654 C CA . VAL A 1 9 ? -2.874 2.890 2.931 1.00 0.00 9 VAL A CA 6
ATOM 2655 C C . VAL A 1 9 ? -1.721 3.501 2.130 1.00 0.00 9 VAL A C 6
ATOM 2656 O O . VAL A 1 9 ? -0.811 4.142 2.663 1.00 0.00 9 VAL A O 6
ATOM 2669 N N . CYS A 1 10 ? -1.809 3.338 0.848 1.00 0.00 10 CYS A N 6
ATOM 2670 C CA . CYS A 1 10 ? -0.807 3.789 -0.044 1.00 0.00 10 CYS A CA 6
ATOM 2671 C C . CYS A 1 10 ? -1.390 4.769 -1.046 1.00 0.00 10 CYS A C 6
ATOM 2672 O O . CYS A 1 10 ? -2.381 4.476 -1.728 1.00 0.00 10 CYS A O 6
ATOM 2679 N N . GLU A 1 11 ? -0.795 5.922 -1.120 1.00 0.00 11 GLU A N 6
ATOM 2680 C CA . GLU A 1 11 ? -1.199 6.930 -2.049 1.00 0.00 11 GLU A CA 6
ATOM 2681 C C . GLU A 1 11 ? -0.224 6.871 -3.206 1.00 0.00 11 GLU A C 6
ATOM 2682 O O . GLU A 1 11 ? -0.599 6.949 -4.374 1.00 0.00 11 GLU A O 6
ATOM 2694 N N . ARG A 1 12 ? 1.026 6.659 -2.868 1.00 0.00 12 ARG A N 6
ATOM 2695 C CA . ARG A 1 12 ? 2.091 6.550 -3.827 1.00 0.00 12 ARG A CA 6
ATOM 2696 C C . ARG A 1 12 ? 3.036 5.451 -3.405 1.00 0.00 12 ARG A C 6
ATOM 2697 O O . ARG A 1 12 ? 3.120 5.145 -2.226 1.00 0.00 12 ARG A O 6
ATOM 2718 N N . ASN A 1 13 ? 3.771 4.883 -4.354 1.00 0.00 13 ASN A N 6
ATOM 2719 C CA . ASN A 1 13 ? 4.650 3.735 -4.072 1.00 0.00 13 ASN A CA 6
ATOM 2720 C C . ASN A 1 13 ? 5.674 4.064 -2.997 1.00 0.00 13 ASN A C 6
ATOM 2721 O O . ASN A 1 13 ? 5.979 3.229 -2.146 1.00 0.00 13 ASN A O 6
ATOM 2732 N N . SER A 1 14 ? 6.134 5.301 -3.001 1.00 0.00 14 SER A N 6
ATOM 2733 C CA . SER A 1 14 ? 7.105 5.778 -2.048 1.00 0.00 14 SER A CA 6
ATOM 2734 C C . SER A 1 14 ? 6.573 5.829 -0.600 1.00 0.00 14 SER A C 6
ATOM 2735 O O . SER A 1 14 ? 7.357 5.967 0.337 1.00 0.00 14 SER A O 6
ATOM 2743 N N . ASP A 1 15 ? 5.233 5.705 -0.408 1.00 0.00 15 ASP A N 6
ATOM 2744 C CA . ASP A 1 15 ? 4.676 5.579 0.964 1.00 0.00 15 ASP A CA 6
ATOM 2745 C C . ASP A 1 15 ? 5.243 4.352 1.614 1.00 0.00 15 ASP A C 6
ATOM 2746 O O . ASP A 1 15 ? 5.599 4.352 2.788 1.00 0.00 15 ASP A O 6
ATOM 2755 N N . CYS A 1 16 ? 5.381 3.321 0.823 1.00 0.00 16 CYS A N 6
ATOM 2756 C CA . CYS A 1 16 ? 5.902 2.069 1.287 1.00 0.00 16 CYS A CA 6
ATOM 2757 C C . CYS A 1 16 ? 7.375 2.149 1.612 1.00 0.00 16 CYS A C 6
ATOM 2758 O O . CYS A 1 16 ? 7.877 1.371 2.403 1.00 0.00 16 CYS A O 6
ATOM 2765 N N . ASP A 1 17 ? 8.059 3.110 1.044 1.00 0.00 17 ASP A N 6
ATOM 2766 C CA . ASP A 1 17 ? 9.470 3.314 1.335 1.00 0.00 17 ASP A CA 6
ATOM 2767 C C . ASP A 1 17 ? 9.630 3.918 2.706 1.00 0.00 17 ASP A C 6
ATOM 2768 O O . ASP A 1 17 ? 10.662 3.781 3.339 1.00 0.00 17 ASP A O 6
ATOM 2777 N N . HIS A 1 18 ? 8.585 4.554 3.182 1.00 0.00 18 HIS A N 6
ATOM 2778 C CA . HIS A 1 18 ? 8.604 5.142 4.505 1.00 0.00 18 HIS A CA 6
ATOM 2779 C C . HIS A 1 18 ? 8.430 4.058 5.544 1.00 0.00 18 HIS A C 6
ATOM 2780 O O . HIS A 1 18 ? 9.028 4.107 6.610 1.00 0.00 18 HIS A O 6
ATOM 2794 N N . PHE A 1 19 ? 7.603 3.081 5.231 1.00 0.00 19 PHE A N 6
ATOM 2795 C CA . PHE A 1 19 ? 7.306 2.010 6.168 1.00 0.00 19 PHE A CA 6
ATOM 2796 C C . PHE A 1 19 ? 8.302 0.866 6.046 1.00 0.00 19 PHE A C 6
ATOM 2797 O O . PHE A 1 19 ? 8.929 0.461 7.024 1.00 0.00 19 PHE A O 6
ATOM 2814 N N . CYS A 1 20 ? 8.463 0.372 4.846 1.00 0.00 20 CYS A N 6
ATOM 2815 C CA . CYS A 1 20 ? 9.262 -0.815 4.586 1.00 0.00 20 CYS A CA 6
ATOM 2816 C C . CYS A 1 20 ? 10.730 -0.465 4.381 1.00 0.00 20 CYS A C 6
ATOM 2817 O O . CYS A 1 20 ? 11.605 -1.323 4.495 1.00 0.00 20 CYS A O 6
ATOM 2824 N N . GLY A 1 21 ? 11.000 0.778 4.087 1.00 0.00 21 GLY A N 6
ATOM 2825 C CA . GLY A 1 21 ? 12.352 1.179 3.847 1.00 0.00 21 GLY A CA 6
ATOM 2826 C C . GLY A 1 21 ? 12.576 1.463 2.389 1.00 0.00 21 GLY A C 6
ATOM 2827 O O . GLY A 1 21 ? 11.899 0.873 1.526 1.00 0.00 21 GLY A O 6
ATOM 2831 N N . GLU A 1 22 ? 13.487 2.363 2.118 1.00 0.00 22 GLU A N 6
ATOM 2832 C CA . GLU A 1 22 ? 13.824 2.788 0.774 1.00 0.00 22 GLU A CA 6
ATOM 2833 C C . GLU A 1 22 ? 14.275 1.616 -0.090 1.00 0.00 22 GLU A C 6
ATOM 2834 O O . GLU A 1 22 ? 15.314 0.991 0.169 1.00 0.00 22 GLU A O 6
ATOM 2846 N N . GLY A 1 23 ? 13.476 1.298 -1.079 1.00 0.00 23 GLY A N 6
ATOM 2847 C CA . GLY A 1 23 ? 13.802 0.239 -2.000 1.00 0.00 23 GLY A CA 6
ATOM 2848 C C . GLY A 1 23 ? 13.168 -1.068 -1.605 1.00 0.00 23 GLY A C 6
ATOM 2849 O O . GLY A 1 23 ? 13.284 -2.064 -2.311 1.00 0.00 23 GLY A O 6
ATOM 2853 N N . PHE A 1 24 ? 12.504 -1.075 -0.477 1.00 0.00 24 PHE A N 6
ATOM 2854 C CA . PHE A 1 24 ? 11.860 -2.272 0.003 1.00 0.00 24 PHE A CA 6
ATOM 2855 C C . PHE A 1 24 ? 10.379 -2.037 0.053 1.00 0.00 24 PHE A C 6
ATOM 2856 O O . PHE A 1 24 ? 9.614 -2.885 0.511 1.00 0.00 24 PHE A O 6
ATOM 2873 N N . GLY A 1 25 ? 9.981 -0.882 -0.416 1.00 0.00 25 GLY A N 6
ATOM 2874 C CA . GLY A 1 25 ? 8.618 -0.509 -0.383 1.00 0.00 25 GLY A CA 6
ATOM 2875 C C . GLY A 1 25 ? 7.925 -0.772 -1.687 1.00 0.00 25 GLY A C 6
ATOM 2876 O O . GLY A 1 25 ? 8.268 -0.167 -2.711 1.00 0.00 25 GLY A O 6
ATOM 2880 N N . HIS A 1 26 ? 6.966 -1.661 -1.671 1.00 0.00 26 HIS A N 6
ATOM 2881 C CA . HIS A 1 26 ? 6.226 -1.993 -2.859 1.00 0.00 26 HIS A CA 6
ATOM 2882 C C . HIS A 1 26 ? 4.759 -1.775 -2.610 1.00 0.00 26 HIS A C 6
ATOM 2883 O O . HIS A 1 26 ? 4.159 -2.401 -1.748 1.00 0.00 26 HIS A O 6
ATOM 2897 N N . CYS A 1 27 ? 4.196 -0.875 -3.324 1.00 0.00 27 CYS A N 6
ATOM 2898 C CA . CYS A 1 27 ? 2.804 -0.559 -3.160 1.00 0.00 27 CYS A CA 6
ATOM 2899 C C . CYS A 1 27 ? 1.980 -1.425 -4.081 1.00 0.00 27 CYS A C 6
ATOM 2900 O O . CYS A 1 27 ? 2.262 -1.497 -5.283 1.00 0.00 27 CYS A O 6
ATOM 2907 N N . ILE A 1 28 ? 0.982 -2.093 -3.549 1.00 0.00 28 ILE A N 6
ATOM 2908 C CA . ILE A 1 28 ? 0.178 -2.968 -4.360 1.00 0.00 28 ILE A CA 6
ATOM 2909 C C . ILE A 1 28 ? -1.183 -2.327 -4.644 1.00 0.00 28 ILE A C 6
ATOM 2910 O O . ILE A 1 28 ? -2.096 -2.350 -3.798 1.00 0.00 28 ILE A O 6
ATOM 2926 N N . ARG A 1 29 ? -1.262 -1.668 -5.807 1.00 0.00 29 ARG A N 6
ATOM 2927 C CA . ARG A 1 29 ? -2.482 -1.019 -6.349 1.00 0.00 29 ARG A CA 6
ATOM 2928 C C . ARG A 1 29 ? -3.002 0.112 -5.462 1.00 0.00 29 ARG A C 6
ATOM 2929 O O . ARG A 1 29 ? -4.133 0.577 -5.635 1.00 0.00 29 ARG A O 6
ATOM 2950 N N . GLY A 1 30 ? -2.184 0.546 -4.521 1.00 0.00 30 GLY A N 6
ATOM 2951 C CA . GLY A 1 30 ? -2.572 1.597 -3.603 1.00 0.00 30 GLY A CA 6
ATOM 2952 C C . GLY A 1 30 ? -3.284 1.046 -2.383 1.00 0.00 30 GLY A C 6
ATOM 2953 O O . GLY A 1 30 ? -3.276 1.659 -1.315 1.00 0.00 30 GLY A O 6
ATOM 2957 N N . MET A 1 31 ? -3.843 -0.140 -2.541 1.00 0.00 31 MET A N 6
ATOM 2958 C CA . MET A 1 31 ? -4.655 -0.790 -1.522 1.00 0.00 31 MET A CA 6
ATOM 2959 C C . MET A 1 31 ? -3.833 -1.067 -0.285 1.00 0.00 31 MET A C 6
ATOM 2960 O O . MET A 1 31 ? -4.024 -0.437 0.764 1.00 0.00 31 MET A O 6
ATOM 2974 N N . TYR A 1 32 ? -2.885 -1.957 -0.429 1.00 0.00 32 TYR A N 6
ATOM 2975 C CA . TYR A 1 32 ? -2.056 -2.359 0.664 1.00 0.00 32 TYR A CA 6
ATOM 2976 C C . TYR A 1 32 ? -0.590 -2.193 0.341 1.00 0.00 32 TYR A C 6
ATOM 2977 O O . TYR A 1 32 ? -0.197 -2.079 -0.836 1.00 0.00 32 TYR A O 6
ATOM 2995 N N . CYS A 1 33 ? 0.201 -2.163 1.364 1.00 0.00 33 CYS A N 6
ATOM 2996 C CA . CYS A 1 33 ? 1.608 -1.946 1.253 1.00 0.00 33 CYS A CA 6
ATOM 2997 C C . CYS A 1 33 ? 2.341 -3.263 1.459 1.00 0.00 33 CYS A C 6
ATOM 2998 O O . CYS A 1 33 ? 2.004 -4.050 2.369 1.00 0.00 33 CYS A O 6
ATOM 3005 N N . ALA A 1 34 ? 3.290 -3.530 0.603 1.00 0.00 34 ALA A N 6
ATOM 3006 C CA . ALA A 1 34 ? 4.073 -4.727 0.665 1.00 0.00 34 ALA A CA 6
ATOM 3007 C C . ALA A 1 34 ? 5.509 -4.372 0.978 1.00 0.00 34 ALA A C 6
ATOM 3008 O O . ALA A 1 34 ? 6.101 -3.500 0.334 1.00 0.00 34 ALA A O 6
ATOM 3015 N N . CYS A 1 35 ? 6.050 -5.011 1.960 1.00 0.00 35 CYS A N 6
ATOM 3016 C CA . CYS A 1 35 ? 7.407 -4.774 2.356 1.00 0.00 35 CYS A CA 6
ATOM 3017 C C . CYS A 1 35 ? 8.285 -5.910 1.873 1.00 0.00 35 CYS A C 6
ATOM 3018 O O . CYS A 1 35 ? 7.923 -7.087 2.010 1.00 0.00 35 CYS A O 6
ATOM 3025 N N . MET A 1 36 ? 9.389 -5.576 1.264 1.00 0.00 36 MET A N 6
ATOM 3026 C CA . MET A 1 36 ? 10.323 -6.575 0.803 1.00 0.00 36 MET A CA 6
ATOM 3027 C C . MET A 1 36 ? 11.297 -6.898 1.918 1.00 0.00 36 MET A C 6
ATOM 3028 O O . MET A 1 36 ? 12.228 -6.102 2.162 1.00 0.00 36 MET A O 6
ATOM 3043 N N . ASN A 1 1 ? -2.451 -8.008 13.054 1.00 0.00 1 ASN A N 7
ATOM 3044 C CA . ASN A 1 1 ? -3.369 -6.992 13.547 1.00 0.00 1 ASN A CA 7
ATOM 3045 C C . ASN A 1 1 ? -4.545 -6.916 12.605 1.00 0.00 1 ASN A C 7
ATOM 3046 O O . ASN A 1 1 ? -4.382 -7.101 11.394 1.00 0.00 1 ASN A O 7
ATOM 3059 N N . ALA A 1 2 ? -5.717 -6.683 13.139 1.00 0.00 2 ALA A N 7
ATOM 3060 C CA . ALA A 1 2 ? -6.916 -6.618 12.345 1.00 0.00 2 ALA A CA 7
ATOM 3061 C C . ALA A 1 2 ? -7.487 -5.210 12.369 1.00 0.00 2 ALA A C 7
ATOM 3062 O O . ALA A 1 2 ? -8.092 -4.804 13.361 1.00 0.00 2 ALA A O 7
ATOM 3069 N N . PRO A 1 3 ? -7.249 -4.417 11.325 1.00 0.00 3 PRO A N 7
ATOM 3070 C CA . PRO A 1 3 ? -7.793 -3.082 11.212 1.00 0.00 3 PRO A CA 7
ATOM 3071 C C . PRO A 1 3 ? -9.132 -3.094 10.473 1.00 0.00 3 PRO A C 7
ATOM 3072 O O . PRO A 1 3 ? -9.183 -3.370 9.261 1.00 0.00 3 PRO A O 7
ATOM 3083 N N . GLU A 1 4 ? -10.207 -2.839 11.174 1.00 0.00 4 GLU A N 7
ATOM 3084 C CA . GLU A 1 4 ? -11.501 -2.825 10.542 1.00 0.00 4 GLU A CA 7
ATOM 3085 C C . GLU A 1 4 ? -11.788 -1.443 9.996 1.00 0.00 4 GLU A C 7
ATOM 3086 O O . GLU A 1 4 ? -12.272 -0.561 10.710 1.00 0.00 4 GLU A O 7
ATOM 3098 N N . PHE A 1 5 ? -11.431 -1.254 8.760 1.00 0.00 5 PHE A N 7
ATOM 3099 C CA . PHE A 1 5 ? -11.610 -0.022 8.051 1.00 0.00 5 PHE A CA 7
ATOM 3100 C C . PHE A 1 5 ? -11.782 -0.389 6.617 1.00 0.00 5 PHE A C 7
ATOM 3101 O O . PHE A 1 5 ? -11.707 -1.575 6.266 1.00 0.00 5 PHE A O 7
ATOM 3118 N N . THR A 1 6 ? -12.041 0.565 5.806 1.00 0.00 6 THR A N 7
ATOM 3119 C CA . THR A 1 6 ? -12.075 0.363 4.403 1.00 0.00 6 THR A CA 7
ATOM 3120 C C . THR A 1 6 ? -11.313 1.513 3.779 1.00 0.00 6 THR A C 7
ATOM 3121 O O . THR A 1 6 ? -11.894 2.490 3.333 1.00 0.00 6 THR A O 7
ATOM 3132 N N . GLN A 1 7 ? -10.001 1.436 3.873 1.00 0.00 7 GLN A N 7
ATOM 3133 C CA . GLN A 1 7 ? -9.108 2.486 3.416 1.00 0.00 7 GLN A CA 7
ATOM 3134 C C . GLN A 1 7 ? -7.896 1.892 2.744 1.00 0.00 7 GLN A C 7
ATOM 3135 O O . GLN A 1 7 ? -7.645 0.688 2.845 1.00 0.00 7 GLN A O 7
ATOM 3149 N N . SER A 1 8 ? -7.150 2.718 2.081 1.00 0.00 8 SER A N 7
ATOM 3150 C CA . SER A 1 8 ? -5.950 2.293 1.446 1.00 0.00 8 SER A CA 7
ATOM 3151 C C . SER A 1 8 ? -4.765 2.642 2.331 1.00 0.00 8 SER A C 7
ATOM 3152 O O . SER A 1 8 ? -4.766 3.682 2.997 1.00 0.00 8 SER A O 7
ATOM 3160 N N . VAL A 1 9 ? -3.782 1.774 2.372 1.00 0.00 9 VAL A N 7
ATOM 3161 C CA . VAL A 1 9 ? -2.609 1.994 3.210 1.00 0.00 9 VAL A CA 7
ATOM 3162 C C . VAL A 1 9 ? -1.657 2.964 2.510 1.00 0.00 9 VAL A C 7
ATOM 3163 O O . VAL A 1 9 ? -0.926 3.725 3.142 1.00 0.00 9 VAL A O 7
ATOM 3176 N N . CYS A 1 10 ? -1.702 2.953 1.209 1.00 0.00 10 CYS A N 7
ATOM 3177 C CA . CYS A 1 10 ? -0.854 3.782 0.408 1.00 0.00 10 CYS A CA 7
ATOM 3178 C C . CYS A 1 10 ? -1.494 3.973 -0.944 1.00 0.00 10 CYS A C 7
ATOM 3179 O O . CYS A 1 10 ? -2.471 3.290 -1.271 1.00 0.00 10 CYS A O 7
ATOM 3186 N N . GLU A 1 11 ? -1.015 4.936 -1.672 1.00 0.00 11 GLU A N 7
ATOM 3187 C CA . GLU A 1 11 ? -1.383 5.132 -3.059 1.00 0.00 11 GLU A CA 7
ATOM 3188 C C . GLU A 1 11 ? -0.114 5.038 -3.895 1.00 0.00 11 GLU A C 7
ATOM 3189 O O . GLU A 1 11 ? -0.076 4.419 -4.960 1.00 0.00 11 GLU A O 7
ATOM 3201 N N . ARG A 1 12 ? 0.930 5.601 -3.350 1.00 0.00 12 ARG A N 7
ATOM 3202 C CA . ARG A 1 12 ? 2.224 5.680 -3.982 1.00 0.00 12 ARG A CA 7
ATOM 3203 C C . ARG A 1 12 ? 3.202 4.761 -3.263 1.00 0.00 12 ARG A C 7
ATOM 3204 O O . ARG A 1 12 ? 3.016 4.455 -2.074 1.00 0.00 12 ARG A O 7
ATOM 3225 N N . ASN A 1 13 ? 4.245 4.337 -3.955 1.00 0.00 13 ASN A N 7
ATOM 3226 C CA . ASN A 1 13 ? 5.228 3.432 -3.350 1.00 0.00 13 ASN A CA 7
ATOM 3227 C C . ASN A 1 13 ? 6.108 4.165 -2.388 1.00 0.00 13 ASN A C 7
ATOM 3228 O O . ASN A 1 13 ? 6.583 3.590 -1.420 1.00 0.00 13 ASN A O 7
ATOM 3239 N N . SER A 1 14 ? 6.281 5.439 -2.638 1.00 0.00 14 SER A N 7
ATOM 3240 C CA . SER A 1 14 ? 7.120 6.293 -1.831 1.00 0.00 14 SER A CA 7
ATOM 3241 C C . SER A 1 14 ? 6.712 6.328 -0.340 1.00 0.00 14 SER A C 7
ATOM 3242 O O . SER A 1 14 ? 7.555 6.562 0.525 1.00 0.00 14 SER A O 7
ATOM 3250 N N . ASP A 1 15 ? 5.428 6.089 -0.027 1.00 0.00 15 ASP A N 7
ATOM 3251 C CA . ASP A 1 15 ? 5.024 5.964 1.395 1.00 0.00 15 ASP A CA 7
ATOM 3252 C C . ASP A 1 15 ? 5.598 4.698 1.973 1.00 0.00 15 ASP A C 7
ATOM 3253 O O . ASP A 1 15 ? 6.137 4.679 3.080 1.00 0.00 15 ASP A O 7
ATOM 3262 N N . CYS A 1 16 ? 5.549 3.652 1.188 1.00 0.00 16 CYS A N 7
ATOM 3263 C CA . CYS A 1 16 ? 6.070 2.362 1.573 1.00 0.00 16 CYS A CA 7
ATOM 3264 C C . CYS A 1 16 ? 7.578 2.388 1.696 1.00 0.00 16 CYS A C 7
ATOM 3265 O O . CYS A 1 16 ? 8.158 1.616 2.455 1.00 0.00 16 CYS A O 7
ATOM 3272 N N . ASP A 1 17 ? 8.215 3.299 0.977 1.00 0.00 17 ASP A N 7
ATOM 3273 C CA . ASP A 1 17 ? 9.661 3.492 1.087 1.00 0.00 17 ASP A CA 7
ATOM 3274 C C . ASP A 1 17 ? 10.027 4.099 2.440 1.00 0.00 17 ASP A C 7
ATOM 3275 O O . ASP A 1 17 ? 11.180 4.135 2.828 1.00 0.00 17 ASP A O 7
ATOM 3284 N N . HIS A 1 18 ? 9.039 4.582 3.148 1.00 0.00 18 HIS A N 7
ATOM 3285 C CA . HIS A 1 18 ? 9.236 5.049 4.507 1.00 0.00 18 HIS A CA 7
ATOM 3286 C C . HIS A 1 18 ? 8.820 3.968 5.485 1.00 0.00 18 HIS A C 7
ATOM 3287 O O . HIS A 1 18 ? 9.457 3.769 6.517 1.00 0.00 18 HIS A O 7
ATOM 3301 N N . PHE A 1 19 ? 7.764 3.251 5.150 1.00 0.00 19 PHE A N 7
ATOM 3302 C CA . PHE A 1 19 ? 7.269 2.174 6.002 1.00 0.00 19 PHE A CA 7
ATOM 3303 C C . PHE A 1 19 ? 8.223 0.976 6.033 1.00 0.00 19 PHE A C 7
ATOM 3304 O O . PHE A 1 19 ? 8.691 0.559 7.089 1.00 0.00 19 PHE A O 7
ATOM 3321 N N . CYS A 1 20 ? 8.515 0.452 4.880 1.00 0.00 20 CYS A N 7
ATOM 3322 C CA . CYS A 1 20 ? 9.309 -0.756 4.753 1.00 0.00 20 CYS A CA 7
ATOM 3323 C C . CYS A 1 20 ? 10.780 -0.437 4.632 1.00 0.00 20 CYS A C 7
ATOM 3324 O O . CYS A 1 20 ? 11.642 -1.221 5.042 1.00 0.00 20 CYS A O 7
ATOM 3331 N N . GLY A 1 21 ? 11.063 0.708 4.097 1.00 0.00 21 GLY A N 7
ATOM 3332 C CA . GLY A 1 21 ? 12.409 1.095 3.856 1.00 0.00 21 GLY A CA 7
ATOM 3333 C C . GLY A 1 21 ? 12.562 1.441 2.418 1.00 0.00 21 GLY A C 7
ATOM 3334 O O . GLY A 1 21 ? 11.813 0.916 1.574 1.00 0.00 21 GLY A O 7
ATOM 3338 N N . GLU A 1 22 ? 13.475 2.319 2.118 1.00 0.00 22 GLU A N 7
ATOM 3339 C CA . GLU A 1 22 ? 13.667 2.786 0.771 1.00 0.00 22 GLU A CA 7
ATOM 3340 C C . GLU A 1 22 ? 14.164 1.668 -0.110 1.00 0.00 22 GLU A C 7
ATOM 3341 O O . GLU A 1 22 ? 15.218 1.081 0.142 1.00 0.00 22 GLU A O 7
ATOM 3353 N N . GLY A 1 23 ? 13.391 1.347 -1.105 1.00 0.00 23 GLY A N 7
ATOM 3354 C CA . GLY A 1 23 ? 13.764 0.313 -2.014 1.00 0.00 23 GLY A CA 7
ATOM 3355 C C . GLY A 1 23 ? 13.114 -0.986 -1.646 1.00 0.00 23 GLY A C 7
ATOM 3356 O O . GLY A 1 23 ? 13.220 -1.974 -2.376 1.00 0.00 23 GLY A O 7
ATOM 3360 N N . PHE A 1 24 ? 12.429 -0.994 -0.525 1.00 0.00 24 PHE A N 7
ATOM 3361 C CA . PHE A 1 24 ? 11.752 -2.181 -0.056 1.00 0.00 24 PHE A CA 7
ATOM 3362 C C . PHE A 1 24 ? 10.271 -1.907 0.059 1.00 0.00 24 PHE A C 7
ATOM 3363 O O . PHE A 1 24 ? 9.512 -2.736 0.554 1.00 0.00 24 PHE A O 7
ATOM 3380 N N . GLY A 1 25 ? 9.871 -0.752 -0.389 1.00 0.00 25 GLY A N 7
ATOM 3381 C CA . GLY A 1 25 ? 8.509 -0.366 -0.288 1.00 0.00 25 GLY A CA 7
ATOM 3382 C C . GLY A 1 25 ? 7.737 -0.624 -1.550 1.00 0.00 25 GLY A C 7
ATOM 3383 O O . GLY A 1 25 ? 8.017 -0.016 -2.589 1.00 0.00 25 GLY A O 7
ATOM 3387 N N . HIS A 1 26 ? 6.785 -1.521 -1.475 1.00 0.00 26 HIS A N 7
ATOM 3388 C CA . HIS A 1 26 ? 5.936 -1.831 -2.600 1.00 0.00 26 HIS A CA 7
ATOM 3389 C C . HIS A 1 26 ? 4.501 -1.504 -2.264 1.00 0.00 26 HIS A C 7
ATOM 3390 O O . HIS A 1 26 ? 3.969 -1.970 -1.252 1.00 0.00 26 HIS A O 7
ATOM 3404 N N . CYS A 1 27 ? 3.877 -0.711 -3.079 1.00 0.00 27 CYS A N 7
ATOM 3405 C CA . CYS A 1 27 ? 2.494 -0.373 -2.859 1.00 0.00 27 CYS A CA 7
ATOM 3406 C C . CYS A 1 27 ? 1.679 -1.076 -3.911 1.00 0.00 27 CYS A C 7
ATOM 3407 O O . CYS A 1 27 ? 1.903 -0.893 -5.119 1.00 0.00 27 CYS A O 7
ATOM 3414 N N . ILE A 1 28 ? 0.774 -1.907 -3.478 1.00 0.00 28 ILE A N 7
ATOM 3415 C CA . ILE A 1 28 ? 0.020 -2.716 -4.385 1.00 0.00 28 ILE A CA 7
ATOM 3416 C C . ILE A 1 28 ? -1.251 -2.014 -4.808 1.00 0.00 28 ILE A C 7
ATOM 3417 O O . ILE A 1 28 ? -2.238 -1.988 -4.058 1.00 0.00 28 ILE A O 7
ATOM 3433 N N . ARG A 1 29 ? -1.164 -1.346 -5.962 1.00 0.00 29 ARG A N 7
ATOM 3434 C CA . ARG A 1 29 ? -2.303 -0.716 -6.665 1.00 0.00 29 ARG A CA 7
ATOM 3435 C C . ARG A 1 29 ? -3.056 0.301 -5.807 1.00 0.00 29 ARG A C 7
ATOM 3436 O O . ARG A 1 29 ? -4.216 0.632 -6.091 1.00 0.00 29 ARG A O 7
ATOM 3457 N N . GLY A 1 30 ? -2.385 0.844 -4.821 1.00 0.00 30 GLY A N 7
ATOM 3458 C CA . GLY A 1 30 ? -3.009 1.779 -3.927 1.00 0.00 30 GLY A CA 7
ATOM 3459 C C . GLY A 1 30 ? -4.032 1.122 -3.025 1.00 0.00 30 GLY A C 7
ATOM 3460 O O . GLY A 1 30 ? -5.037 1.725 -2.678 1.00 0.00 30 GLY A O 7
ATOM 3464 N N . MET A 1 31 ? -3.808 -0.126 -2.697 1.00 0.00 31 MET A N 7
ATOM 3465 C CA . MET A 1 31 ? -4.676 -0.831 -1.772 1.00 0.00 31 MET A CA 7
ATOM 3466 C C . MET A 1 31 ? -3.949 -1.060 -0.465 1.00 0.00 31 MET A C 7
ATOM 3467 O O . MET A 1 31 ? -4.288 -0.464 0.575 1.00 0.00 31 MET A O 7
ATOM 3481 N N . TYR A 1 32 ? -2.924 -1.874 -0.514 1.00 0.00 32 TYR A N 7
ATOM 3482 C CA . TYR A 1 32 ? -2.161 -2.194 0.659 1.00 0.00 32 TYR A CA 7
ATOM 3483 C C . TYR A 1 32 ? -0.679 -2.053 0.396 1.00 0.00 32 TYR A C 7
ATOM 3484 O O . TYR A 1 32 ? -0.243 -2.021 -0.765 1.00 0.00 32 TYR A O 7
ATOM 3502 N N . CYS A 1 33 ? 0.078 -1.976 1.450 1.00 0.00 33 CYS A N 7
ATOM 3503 C CA . CYS A 1 33 ? 1.503 -1.782 1.365 1.00 0.00 33 CYS A CA 7
ATOM 3504 C C . CYS A 1 33 ? 2.218 -3.073 1.752 1.00 0.00 33 CYS A C 7
ATOM 3505 O O . CYS A 1 33 ? 1.880 -3.699 2.770 1.00 0.00 33 CYS A O 7
ATOM 3512 N N . ALA A 1 34 ? 3.172 -3.482 0.958 1.00 0.00 34 ALA A N 7
ATOM 3513 C CA . ALA A 1 34 ? 3.916 -4.688 1.220 1.00 0.00 34 ALA A CA 7
ATOM 3514 C C . ALA A 1 34 ? 5.392 -4.382 1.215 1.00 0.00 34 ALA A C 7
ATOM 3515 O O . ALA A 1 34 ? 5.867 -3.538 0.443 1.00 0.00 34 ALA A O 7
ATOM 3522 N N . CYS A 1 35 ? 6.104 -5.032 2.069 1.00 0.00 35 CYS A N 7
ATOM 3523 C CA . CYS A 1 35 ? 7.515 -4.825 2.183 1.00 0.00 35 CYS A CA 7
ATOM 3524 C C . CYS A 1 35 ? 8.268 -5.881 1.383 1.00 0.00 35 CYS A C 7
ATOM 3525 O O . CYS A 1 35 ? 7.776 -7.006 1.203 1.00 0.00 35 CYS A O 7
ATOM 3532 N N . MET A 1 36 ? 9.399 -5.501 0.842 1.00 0.00 36 MET A N 7
ATOM 3533 C CA . MET A 1 36 ? 10.245 -6.397 0.077 1.00 0.00 36 MET A CA 7
ATOM 3534 C C . MET A 1 36 ? 11.098 -7.212 1.019 1.00 0.00 36 MET A C 7
ATOM 3535 O O . MET A 1 36 ? 12.074 -6.679 1.549 1.00 0.00 36 MET A O 7
ATOM 3550 N N . ASN A 1 1 ? -23.722 9.805 -4.476 1.00 0.00 1 ASN A N 8
ATOM 3551 C CA . ASN A 1 1 ? -24.699 9.325 -3.502 1.00 0.00 1 ASN A CA 8
ATOM 3552 C C . ASN A 1 1 ? -23.987 8.723 -2.308 1.00 0.00 1 ASN A C 8
ATOM 3553 O O . ASN A 1 1 ? -23.914 9.342 -1.248 1.00 0.00 1 ASN A O 8
ATOM 3566 N N . ALA A 1 2 ? -23.455 7.530 -2.471 1.00 0.00 2 ALA A N 8
ATOM 3567 C CA . ALA A 1 2 ? -22.708 6.899 -1.421 1.00 0.00 2 ALA A CA 8
ATOM 3568 C C . ALA A 1 2 ? -21.233 7.042 -1.733 1.00 0.00 2 ALA A C 8
ATOM 3569 O O . ALA A 1 2 ? -20.753 6.500 -2.740 1.00 0.00 2 ALA A O 8
ATOM 3576 N N . PRO A 1 3 ? -20.505 7.816 -0.939 1.00 0.00 3 PRO A N 8
ATOM 3577 C CA . PRO A 1 3 ? -19.097 8.025 -1.165 1.00 0.00 3 PRO A CA 8
ATOM 3578 C C . PRO A 1 3 ? -18.285 6.824 -0.701 1.00 0.00 3 PRO A C 8
ATOM 3579 O O . PRO A 1 3 ? -18.215 6.513 0.493 1.00 0.00 3 PRO A O 8
ATOM 3590 N N . GLU A 1 4 ? -17.742 6.112 -1.639 1.00 0.00 4 GLU A N 8
ATOM 3591 C CA . GLU A 1 4 ? -16.935 4.973 -1.328 1.00 0.00 4 GLU A CA 8
ATOM 3592 C C . GLU A 1 4 ? -15.529 5.445 -1.064 1.00 0.00 4 GLU A C 8
ATOM 3593 O O . GLU A 1 4 ? -15.025 6.335 -1.760 1.00 0.00 4 GLU A O 8
ATOM 3605 N N . PHE A 1 5 ? -14.909 4.879 -0.083 1.00 0.00 5 PHE A N 8
ATOM 3606 C CA . PHE A 1 5 ? -13.584 5.241 0.274 1.00 0.00 5 PHE A CA 8
ATOM 3607 C C . PHE A 1 5 ? -12.754 4.013 0.370 1.00 0.00 5 PHE A C 8
ATOM 3608 O O . PHE A 1 5 ? -12.708 3.353 1.413 1.00 0.00 5 PHE A O 8
ATOM 3625 N N . THR A 1 6 ? -12.182 3.650 -0.718 1.00 0.00 6 THR A N 8
ATOM 3626 C CA . THR A 1 6 ? -11.292 2.558 -0.759 1.00 0.00 6 THR A CA 8
ATOM 3627 C C . THR A 1 6 ? -9.932 3.119 -0.381 1.00 0.00 6 THR A C 8
ATOM 3628 O O . THR A 1 6 ? -9.178 3.615 -1.224 1.00 0.00 6 THR A O 8
ATOM 3639 N N . GLN A 1 7 ? -9.708 3.174 0.908 1.00 0.00 7 GLN A N 8
ATOM 3640 C CA . GLN A 1 7 ? -8.545 3.800 1.453 1.00 0.00 7 GLN A CA 8
ATOM 3641 C C . GLN A 1 7 ? -7.324 2.958 1.234 1.00 0.00 7 GLN A C 8
ATOM 3642 O O . GLN A 1 7 ? -7.296 1.768 1.565 1.00 0.00 7 GLN A O 8
ATOM 3656 N N . SER A 1 8 ? -6.362 3.538 0.623 1.00 0.00 8 SER A N 8
ATOM 3657 C CA . SER A 1 8 ? -5.129 2.896 0.402 1.00 0.00 8 SER A CA 8
ATOM 3658 C C . SER A 1 8 ? -4.148 3.232 1.513 1.00 0.00 8 SER A C 8
ATOM 3659 O O . SER A 1 8 ? -4.223 4.305 2.121 1.00 0.00 8 SER A O 8
ATOM 3667 N N . VAL A 1 9 ? -3.255 2.311 1.798 1.00 0.00 9 VAL A N 8
ATOM 3668 C CA . VAL A 1 9 ? -2.253 2.512 2.843 1.00 0.00 9 VAL A CA 8
ATOM 3669 C C . VAL A 1 9 ? -1.197 3.489 2.333 1.00 0.00 9 VAL A C 8
ATOM 3670 O O . VAL A 1 9 ? -0.546 4.205 3.096 1.00 0.00 9 VAL A O 8
ATOM 3683 N N . CYS A 1 10 ? -1.071 3.531 1.046 1.00 0.00 10 CYS A N 8
ATOM 3684 C CA . CYS A 1 10 ? -0.151 4.393 0.401 1.00 0.00 10 CYS A CA 8
ATOM 3685 C C . CYS A 1 10 ? -0.852 5.048 -0.756 1.00 0.00 10 CYS A C 8
ATOM 3686 O O . CYS A 1 10 ? -1.725 4.436 -1.381 1.00 0.00 10 CYS A O 8
ATOM 3693 N N . GLU A 1 11 ? -0.528 6.279 -1.011 1.00 0.00 11 GLU A N 8
ATOM 3694 C CA . GLU A 1 11 ? -1.090 6.988 -2.132 1.00 0.00 11 GLU A CA 8
ATOM 3695 C C . GLU A 1 11 ? -0.061 6.984 -3.232 1.00 0.00 11 GLU A C 8
ATOM 3696 O O . GLU A 1 11 ? -0.378 7.073 -4.414 1.00 0.00 11 GLU A O 8
ATOM 3708 N N . ARG A 1 12 ? 1.178 6.855 -2.817 1.00 0.00 12 ARG A N 8
ATOM 3709 C CA . ARG A 1 12 ? 2.302 6.759 -3.700 1.00 0.00 12 ARG A CA 8
ATOM 3710 C C . ARG A 1 12 ? 3.144 5.602 -3.232 1.00 0.00 12 ARG A C 8
ATOM 3711 O O . ARG A 1 12 ? 3.062 5.221 -2.060 1.00 0.00 12 ARG A O 8
ATOM 3732 N N . ASN A 1 13 ? 3.962 5.062 -4.100 1.00 0.00 13 ASN A N 8
ATOM 3733 C CA . ASN A 1 13 ? 4.760 3.883 -3.762 1.00 0.00 13 ASN A CA 8
ATOM 3734 C C . ASN A 1 13 ? 5.828 4.228 -2.741 1.00 0.00 13 ASN A C 8
ATOM 3735 O O . ASN A 1 13 ? 6.170 3.415 -1.882 1.00 0.00 13 ASN A O 8
ATOM 3746 N N . SER A 1 14 ? 6.300 5.455 -2.791 1.00 0.00 14 SER A N 8
ATOM 3747 C CA . SER A 1 14 ? 7.311 5.917 -1.875 1.00 0.00 14 SER A CA 8
ATOM 3748 C C . SER A 1 14 ? 6.796 6.046 -0.426 1.00 0.00 14 SER A C 8
ATOM 3749 O O . SER A 1 14 ? 7.592 6.227 0.507 1.00 0.00 14 SER A O 8
ATOM 3757 N N . ASP A 1 15 ? 5.465 5.920 -0.223 1.00 0.00 15 ASP A N 8
ATOM 3758 C CA . ASP A 1 15 ? 4.914 5.866 1.144 1.00 0.00 15 ASP A CA 8
ATOM 3759 C C . ASP A 1 15 ? 5.386 4.588 1.773 1.00 0.00 15 ASP A C 8
ATOM 3760 O O . ASP A 1 15 ? 5.747 4.541 2.940 1.00 0.00 15 ASP A O 8
ATOM 3769 N N . CYS A 1 16 ? 5.445 3.553 0.960 1.00 0.00 16 CYS A N 8
ATOM 3770 C CA . CYS A 1 16 ? 5.911 2.263 1.395 1.00 0.00 16 CYS A CA 8
ATOM 3771 C C . CYS A 1 16 ? 7.392 2.273 1.669 1.00 0.00 16 CYS A C 8
ATOM 3772 O O . CYS A 1 16 ? 7.889 1.464 2.451 1.00 0.00 16 CYS A O 8
ATOM 3779 N N . ASP A 1 17 ? 8.093 3.214 1.065 1.00 0.00 17 ASP A N 8
ATOM 3780 C CA . ASP A 1 17 ? 9.516 3.386 1.323 1.00 0.00 17 ASP A CA 8
ATOM 3781 C C . ASP A 1 17 ? 9.722 3.942 2.710 1.00 0.00 17 ASP A C 8
ATOM 3782 O O . ASP A 1 17 ? 10.742 3.720 3.339 1.00 0.00 17 ASP A O 8
ATOM 3791 N N . HIS A 1 18 ? 8.727 4.647 3.199 1.00 0.00 18 HIS A N 8
ATOM 3792 C CA . HIS A 1 18 ? 8.750 5.161 4.541 1.00 0.00 18 HIS A CA 8
ATOM 3793 C C . HIS A 1 18 ? 8.509 4.009 5.528 1.00 0.00 18 HIS A C 8
ATOM 3794 O O . HIS A 1 18 ? 9.132 3.936 6.586 1.00 0.00 18 HIS A O 8
ATOM 3808 N N . PHE A 1 19 ? 7.641 3.093 5.153 1.00 0.00 19 PHE A N 8
ATOM 3809 C CA . PHE A 1 19 ? 7.296 1.982 6.020 1.00 0.00 19 PHE A CA 8
ATOM 3810 C C . PHE A 1 19 ? 8.365 0.885 5.995 1.00 0.00 19 PHE A C 8
ATOM 3811 O O . PHE A 1 19 ? 8.971 0.572 7.017 1.00 0.00 19 PHE A O 8
ATOM 3828 N N . CYS A 1 20 ? 8.626 0.357 4.826 1.00 0.00 20 CYS A N 8
ATOM 3829 C CA . CYS A 1 20 ? 9.477 -0.821 4.670 1.00 0.00 20 CYS A CA 8
ATOM 3830 C C . CYS A 1 20 ? 10.923 -0.480 4.359 1.00 0.00 20 CYS A C 8
ATOM 3831 O O . CYS A 1 20 ? 11.731 -1.373 4.145 1.00 0.00 20 CYS A O 8
ATOM 3838 N N . GLY A 1 21 ? 11.253 0.779 4.344 1.00 0.00 21 GLY A N 8
ATOM 3839 C CA . GLY A 1 21 ? 12.599 1.152 3.987 1.00 0.00 21 GLY A CA 8
ATOM 3840 C C . GLY A 1 21 ? 12.653 1.528 2.534 1.00 0.00 21 GLY A C 8
ATOM 3841 O O . GLY A 1 21 ? 11.890 0.978 1.718 1.00 0.00 21 GLY A O 8
ATOM 3845 N N . GLU A 1 22 ? 13.517 2.441 2.195 1.00 0.00 22 GLU A N 8
ATOM 3846 C CA . GLU A 1 22 ? 13.570 2.970 0.862 1.00 0.00 22 GLU A CA 8
ATOM 3847 C C . GLU A 1 22 ? 14.121 1.946 -0.118 1.00 0.00 22 GLU A C 8
ATOM 3848 O O . GLU A 1 22 ? 15.302 1.571 -0.068 1.00 0.00 22 GLU A O 8
ATOM 3860 N N . GLY A 1 23 ? 13.257 1.478 -0.975 1.00 0.00 23 GLY A N 8
ATOM 3861 C CA . GLY A 1 23 ? 13.621 0.509 -1.957 1.00 0.00 23 GLY A CA 8
ATOM 3862 C C . GLY A 1 23 ? 13.007 -0.824 -1.651 1.00 0.00 23 GLY A C 8
ATOM 3863 O O . GLY A 1 23 ? 13.039 -1.735 -2.473 1.00 0.00 23 GLY A O 8
ATOM 3867 N N . PHE A 1 24 ? 12.426 -0.937 -0.474 1.00 0.00 24 PHE A N 8
ATOM 3868 C CA . PHE A 1 24 ? 11.838 -2.183 -0.042 1.00 0.00 24 PHE A CA 8
ATOM 3869 C C . PHE A 1 24 ? 10.344 -2.031 0.107 1.00 0.00 24 PHE A C 8
ATOM 3870 O O . PHE A 1 24 ? 9.668 -2.940 0.570 1.00 0.00 24 PHE A O 8
ATOM 3887 N N . GLY A 1 25 ? 9.832 -0.893 -0.270 1.00 0.00 25 GLY A N 8
ATOM 3888 C CA . GLY A 1 25 ? 8.430 -0.656 -0.138 1.00 0.00 25 GLY A CA 8
ATOM 3889 C C . GLY A 1 25 ? 7.695 -0.801 -1.446 1.00 0.00 25 GLY A C 8
ATOM 3890 O O . GLY A 1 25 ? 8.101 -0.212 -2.456 1.00 0.00 25 GLY A O 8
ATOM 3894 N N . HIS A 1 26 ? 6.630 -1.582 -1.446 1.00 0.00 26 HIS A N 8
ATOM 3895 C CA . HIS A 1 26 ? 5.817 -1.775 -2.638 1.00 0.00 26 HIS A CA 8
ATOM 3896 C C . HIS A 1 26 ? 4.338 -1.616 -2.322 1.00 0.00 26 HIS A C 8
ATOM 3897 O O . HIS A 1 26 ? 3.824 -2.200 -1.358 1.00 0.00 26 HIS A O 8
ATOM 3911 N N . CYS A 1 27 ? 3.670 -0.821 -3.109 1.00 0.00 27 CYS A N 8
ATOM 3912 C CA . CYS A 1 27 ? 2.231 -0.678 -3.001 1.00 0.00 27 CYS A CA 8
ATOM 3913 C C . CYS A 1 27 ? 1.557 -1.761 -3.799 1.00 0.00 27 CYS A C 8
ATOM 3914 O O . CYS A 1 27 ? 1.793 -1.888 -4.998 1.00 0.00 27 CYS A O 8
ATOM 3921 N N . ILE A 1 28 ? 0.723 -2.535 -3.159 1.00 0.00 28 ILE A N 8
ATOM 3922 C CA . ILE A 1 28 ? 0.048 -3.602 -3.840 1.00 0.00 28 ILE A CA 8
ATOM 3923 C C . ILE A 1 28 ? -1.220 -3.065 -4.462 1.00 0.00 28 ILE A C 8
ATOM 3924 O O . ILE A 1 28 ? -2.224 -2.844 -3.766 1.00 0.00 28 ILE A O 8
ATOM 3940 N N . ARG A 1 29 ? -1.115 -2.740 -5.752 1.00 0.00 29 ARG A N 8
ATOM 3941 C CA . ARG A 1 29 ? -2.223 -2.232 -6.594 1.00 0.00 29 ARG A CA 8
ATOM 3942 C C . ARG A 1 29 ? -2.794 -0.913 -6.075 1.00 0.00 29 ARG A C 8
ATOM 3943 O O . ARG A 1 29 ? -3.864 -0.483 -6.499 1.00 0.00 29 ARG A O 8
ATOM 3964 N N . GLY A 1 30 ? -2.046 -0.256 -5.210 1.00 0.00 30 GLY A N 8
ATOM 3965 C CA . GLY A 1 30 ? -2.505 0.973 -4.602 1.00 0.00 30 GLY A CA 8
ATOM 3966 C C . GLY A 1 30 ? -3.615 0.722 -3.625 1.00 0.00 30 GLY A C 8
ATOM 3967 O O . GLY A 1 30 ? -4.535 1.520 -3.496 1.00 0.00 30 GLY A O 8
ATOM 3971 N N . MET A 1 31 ? -3.554 -0.416 -2.979 1.00 0.00 31 MET A N 8
ATOM 3972 C CA . MET A 1 31 ? -4.494 -0.760 -1.950 1.00 0.00 31 MET A CA 8
ATOM 3973 C C . MET A 1 31 ? -3.778 -0.834 -0.630 1.00 0.00 31 MET A C 8
ATOM 3974 O O . MET A 1 31 ? -3.857 0.085 0.186 1.00 0.00 31 MET A O 8
ATOM 3988 N N . TYR A 1 32 ? -3.024 -1.873 -0.439 1.00 0.00 32 TYR A N 8
ATOM 3989 C CA . TYR A 1 32 ? -2.285 -2.020 0.775 1.00 0.00 32 TYR A CA 8
ATOM 3990 C C . TYR A 1 32 ? -0.808 -1.965 0.504 1.00 0.00 32 TYR A C 8
ATOM 3991 O O . TYR A 1 32 ? -0.377 -1.994 -0.653 1.00 0.00 32 TYR A O 8
ATOM 4009 N N . CYS A 1 33 ? -0.044 -1.885 1.539 1.00 0.00 33 CYS A N 8
ATOM 4010 C CA . CYS A 1 33 ? 1.378 -1.743 1.417 1.00 0.00 33 CYS A CA 8
ATOM 4011 C C . CYS A 1 33 ? 2.049 -3.023 1.858 1.00 0.00 33 CYS A C 8
ATOM 4012 O O . CYS A 1 33 ? 1.614 -3.644 2.841 1.00 0.00 33 CYS A O 8
ATOM 4019 N N . ALA A 1 34 ? 3.068 -3.429 1.135 1.00 0.00 34 ALA A N 8
ATOM 4020 C CA . ALA A 1 34 ? 3.822 -4.612 1.459 1.00 0.00 34 ALA A CA 8
ATOM 4021 C C . ALA A 1 34 ? 5.305 -4.320 1.310 1.00 0.00 34 ALA A C 8
ATOM 4022 O O . ALA A 1 34 ? 5.696 -3.367 0.621 1.00 0.00 34 ALA A O 8
ATOM 4029 N N . CYS A 1 35 ? 6.114 -5.110 1.939 1.00 0.00 35 CYS A N 8
ATOM 4030 C CA . CYS A 1 35 ? 7.541 -4.918 1.909 1.00 0.00 35 CYS A CA 8
ATOM 4031 C C . CYS A 1 35 ? 8.176 -5.969 1.011 1.00 0.00 35 CYS A C 8
ATOM 4032 O O . CYS A 1 35 ? 7.619 -7.069 0.851 1.00 0.00 35 CYS A O 8
ATOM 4039 N N . MET A 1 36 ? 9.288 -5.630 0.399 1.00 0.00 36 MET A N 8
ATOM 4040 C CA . MET A 1 36 ? 10.030 -6.558 -0.438 1.00 0.00 36 MET A CA 8
ATOM 4041 C C . MET A 1 36 ? 10.923 -7.415 0.428 1.00 0.00 36 MET A C 8
ATOM 4042 O O . MET A 1 36 ? 10.634 -8.611 0.604 1.00 0.00 36 MET A O 8
ATOM 4057 N N . ASN A 1 1 ? -21.961 0.209 -4.145 1.00 0.00 1 ASN A N 9
ATOM 4058 C CA . ASN A 1 1 ? -21.418 -0.955 -3.439 1.00 0.00 1 ASN A CA 9
ATOM 4059 C C . ASN A 1 1 ? -20.089 -0.558 -2.846 1.00 0.00 1 ASN A C 9
ATOM 4060 O O . ASN A 1 1 ? -19.518 0.462 -3.245 1.00 0.00 1 ASN A O 9
ATOM 4073 N N . ALA A 1 2 ? -19.594 -1.328 -1.920 1.00 0.00 2 ALA A N 9
ATOM 4074 C CA . ALA A 1 2 ? -18.332 -1.039 -1.309 1.00 0.00 2 ALA A CA 9
ATOM 4075 C C . ALA A 1 2 ? -17.334 -2.111 -1.673 1.00 0.00 2 ALA A C 9
ATOM 4076 O O . ALA A 1 2 ? -17.556 -3.288 -1.378 1.00 0.00 2 ALA A O 9
ATOM 4083 N N . PRO A 1 3 ? -16.251 -1.745 -2.374 1.00 0.00 3 PRO A N 9
ATOM 4084 C CA . PRO A 1 3 ? -15.187 -2.688 -2.714 1.00 0.00 3 PRO A CA 9
ATOM 4085 C C . PRO A 1 3 ? -14.550 -3.270 -1.442 1.00 0.00 3 PRO A C 9
ATOM 4086 O O . PRO A 1 3 ? -14.464 -2.588 -0.415 1.00 0.00 3 PRO A O 9
ATOM 4097 N N . GLU A 1 4 ? -14.124 -4.512 -1.499 1.00 0.00 4 GLU A N 9
ATOM 4098 C CA . GLU A 1 4 ? -13.547 -5.188 -0.337 1.00 0.00 4 GLU A CA 9
ATOM 4099 C C . GLU A 1 4 ? -12.241 -4.524 0.063 1.00 0.00 4 GLU A C 9
ATOM 4100 O O . GLU A 1 4 ? -11.971 -4.260 1.230 1.00 0.00 4 GLU A O 9
ATOM 4112 N N . PHE A 1 5 ? -11.496 -4.195 -0.920 1.00 0.00 5 PHE A N 9
ATOM 4113 C CA . PHE A 1 5 ? -10.202 -3.570 -0.756 1.00 0.00 5 PHE A CA 9
ATOM 4114 C C . PHE A 1 5 ? -10.326 -2.074 -0.984 1.00 0.00 5 PHE A C 9
ATOM 4115 O O . PHE A 1 5 ? -9.414 -1.430 -1.492 1.00 0.00 5 PHE A O 9
ATOM 4132 N N . THR A 1 6 ? -11.442 -1.509 -0.527 1.00 0.00 6 THR A N 9
ATOM 4133 C CA . THR A 1 6 ? -11.731 -0.093 -0.715 1.00 0.00 6 THR A CA 9
ATOM 4134 C C . THR A 1 6 ? -10.859 0.777 0.199 1.00 0.00 6 THR A C 9
ATOM 4135 O O . THR A 1 6 ? -10.838 2.005 0.096 1.00 0.00 6 THR A O 9
ATOM 4146 N N . GLN A 1 7 ? -10.149 0.129 1.063 1.00 0.00 7 GLN A N 9
ATOM 4147 C CA . GLN A 1 7 ? -9.255 0.792 1.955 1.00 0.00 7 GLN A CA 9
ATOM 4148 C C . GLN A 1 7 ? -7.908 0.908 1.305 1.00 0.00 7 GLN A C 9
ATOM 4149 O O . GLN A 1 7 ? -7.154 -0.073 1.227 1.00 0.00 7 GLN A O 9
ATOM 4163 N N . SER A 1 8 ? -7.635 2.052 0.782 1.00 0.00 8 SER A N 9
ATOM 4164 C CA . SER A 1 8 ? -6.375 2.317 0.207 1.00 0.00 8 SER A CA 9
ATOM 4165 C C . SER A 1 8 ? -5.475 2.987 1.233 1.00 0.00 8 SER A C 9
ATOM 4166 O O . SER A 1 8 ? -5.578 4.188 1.500 1.00 0.00 8 SER A O 9
ATOM 4174 N N . VAL A 1 9 ? -4.643 2.179 1.868 1.00 0.00 9 VAL A N 9
ATOM 4175 C CA . VAL A 1 9 ? -3.749 2.636 2.889 1.00 0.00 9 VAL A CA 9
ATOM 4176 C C . VAL A 1 9 ? -2.512 3.270 2.278 1.00 0.00 9 VAL A C 9
ATOM 4177 O O . VAL A 1 9 ? -1.685 3.869 2.968 1.00 0.00 9 VAL A O 9
ATOM 4190 N N . CYS A 1 10 ? -2.397 3.129 1.001 1.00 0.00 10 CYS A N 9
ATOM 4191 C CA . CYS A 1 10 ? -1.273 3.607 0.294 1.00 0.00 10 CYS A CA 9
ATOM 4192 C C . CYS A 1 10 ? -1.715 4.391 -0.937 1.00 0.00 10 CYS A C 9
ATOM 4193 O O . CYS A 1 10 ? -2.811 4.177 -1.473 1.00 0.00 10 CYS A O 9
ATOM 4200 N N . GLU A 1 11 ? -0.893 5.314 -1.345 1.00 0.00 11 GLU A N 9
ATOM 4201 C CA . GLU A 1 11 ? -1.134 6.125 -2.501 1.00 0.00 11 GLU A CA 9
ATOM 4202 C C . GLU A 1 11 ? 0.028 5.994 -3.488 1.00 0.00 11 GLU A C 9
ATOM 4203 O O . GLU A 1 11 ? -0.172 6.060 -4.705 1.00 0.00 11 GLU A O 9
ATOM 4215 N N . ARG A 1 12 ? 1.229 5.765 -2.967 1.00 0.00 12 ARG A N 9
ATOM 4216 C CA . ARG A 1 12 ? 2.426 5.797 -3.787 1.00 0.00 12 ARG A CA 9
ATOM 4217 C C . ARG A 1 12 ? 3.577 5.026 -3.148 1.00 0.00 12 ARG A C 9
ATOM 4218 O O . ARG A 1 12 ? 3.691 4.972 -1.917 1.00 0.00 12 ARG A O 9
ATOM 4239 N N . ASN A 1 13 ? 4.433 4.455 -3.998 1.00 0.00 13 ASN A N 9
ATOM 4240 C CA . ASN A 1 13 ? 5.616 3.672 -3.570 1.00 0.00 13 ASN A CA 9
ATOM 4241 C C . ASN A 1 13 ? 6.543 4.469 -2.689 1.00 0.00 13 ASN A C 9
ATOM 4242 O O . ASN A 1 13 ? 7.152 3.920 -1.775 1.00 0.00 13 ASN A O 9
ATOM 4253 N N . SER A 1 14 ? 6.637 5.764 -2.947 1.00 0.00 14 SER A N 9
ATOM 4254 C CA . SER A 1 14 ? 7.517 6.633 -2.196 1.00 0.00 14 SER A CA 9
ATOM 4255 C C . SER A 1 14 ? 7.166 6.673 -0.697 1.00 0.00 14 SER A C 9
ATOM 4256 O O . SER A 1 14 ? 8.049 6.801 0.155 1.00 0.00 14 SER A O 9
ATOM 4264 N N . ASP A 1 15 ? 5.884 6.520 -0.379 1.00 0.00 15 ASP A N 9
ATOM 4265 C CA . ASP A 1 15 ? 5.452 6.457 1.022 1.00 0.00 15 ASP A CA 9
ATOM 4266 C C . ASP A 1 15 ? 5.774 5.113 1.600 1.00 0.00 15 ASP A C 9
ATOM 4267 O O . ASP A 1 15 ? 6.156 4.995 2.759 1.00 0.00 15 ASP A O 9
ATOM 4276 N N . CYS A 1 16 ? 5.682 4.098 0.772 1.00 0.00 16 CYS A N 9
ATOM 4277 C CA . CYS A 1 16 ? 6.010 2.754 1.179 1.00 0.00 16 CYS A CA 9
ATOM 4278 C C . CYS A 1 16 ? 7.481 2.617 1.507 1.00 0.00 16 CYS A C 9
ATOM 4279 O O . CYS A 1 16 ? 7.882 1.725 2.264 1.00 0.00 16 CYS A O 9
ATOM 4286 N N . ASP A 1 17 ? 8.283 3.515 0.967 1.00 0.00 17 ASP A N 9
ATOM 4287 C CA . ASP A 1 17 ? 9.697 3.545 1.266 1.00 0.00 17 ASP A CA 9
ATOM 4288 C C . ASP A 1 17 ? 9.927 3.934 2.716 1.00 0.00 17 ASP A C 9
ATOM 4289 O O . ASP A 1 17 ? 10.923 3.552 3.312 1.00 0.00 17 ASP A O 9
ATOM 4298 N N . HIS A 1 18 ? 9.007 4.681 3.308 1.00 0.00 18 HIS A N 9
ATOM 4299 C CA . HIS A 1 18 ? 9.165 4.990 4.710 1.00 0.00 18 HIS A CA 9
ATOM 4300 C C . HIS A 1 18 ? 8.373 4.011 5.568 1.00 0.00 18 HIS A C 9
ATOM 4301 O O . HIS A 1 18 ? 8.702 3.798 6.731 1.00 0.00 18 HIS A O 9
ATOM 4315 N N . PHE A 1 19 ? 7.322 3.425 4.979 1.00 0.00 19 PHE A N 9
ATOM 4316 C CA . PHE A 1 19 ? 6.513 2.396 5.664 1.00 0.00 19 PHE A CA 9
ATOM 4317 C C . PHE A 1 19 ? 7.355 1.158 5.914 1.00 0.00 19 PHE A C 9
ATOM 4318 O O . PHE A 1 19 ? 7.311 0.555 6.992 1.00 0.00 19 PHE A O 9
ATOM 4335 N N . CYS A 1 20 ? 8.089 0.772 4.904 1.00 0.00 20 CYS A N 9
ATOM 4336 C CA . CYS A 1 20 ? 8.912 -0.402 4.957 1.00 0.00 20 CYS A CA 9
ATOM 4337 C C . CYS A 1 20 ? 10.381 -0.006 5.018 1.00 0.00 20 CYS A C 9
ATOM 4338 O O . CYS A 1 20 ? 10.969 0.124 6.100 1.00 0.00 20 CYS A O 9
ATOM 4345 N N . GLY A 1 21 ? 10.917 0.292 3.874 1.00 0.00 21 GLY A N 9
ATOM 4346 C CA . GLY A 1 21 ? 12.287 0.608 3.718 1.00 0.00 21 GLY A CA 9
ATOM 4347 C C . GLY A 1 21 ? 12.452 1.142 2.353 1.00 0.00 21 GLY A C 9
ATOM 4348 O O . GLY A 1 21 ? 11.611 0.855 1.486 1.00 0.00 21 GLY A O 9
ATOM 4352 N N . GLU A 1 22 ? 13.472 1.891 2.132 1.00 0.00 22 GLU A N 9
ATOM 4353 C CA . GLU A 1 22 ? 13.661 2.552 0.871 1.00 0.00 22 GLU A CA 9
ATOM 4354 C C . GLU A 1 22 ? 14.093 1.565 -0.184 1.00 0.00 22 GLU A C 9
ATOM 4355 O O . GLU A 1 22 ? 15.205 1.035 -0.149 1.00 0.00 22 GLU A O 9
ATOM 4367 N N . GLY A 1 23 ? 13.185 1.279 -1.080 1.00 0.00 23 GLY A N 9
ATOM 4368 C CA . GLY A 1 23 ? 13.427 0.305 -2.104 1.00 0.00 23 GLY A CA 9
ATOM 4369 C C . GLY A 1 23 ? 12.786 -1.008 -1.757 1.00 0.00 23 GLY A C 9
ATOM 4370 O O . GLY A 1 23 ? 12.847 -1.967 -2.522 1.00 0.00 23 GLY A O 9
ATOM 4374 N N . PHE A 1 24 ? 12.165 -1.057 -0.592 1.00 0.00 24 PHE A N 9
ATOM 4375 C CA . PHE A 1 24 ? 11.504 -2.255 -0.138 1.00 0.00 24 PHE A CA 9
ATOM 4376 C C . PHE A 1 24 ? 10.029 -1.985 -0.004 1.00 0.00 24 PHE A C 9
ATOM 4377 O O . PHE A 1 24 ? 9.254 -2.862 0.364 1.00 0.00 24 PHE A O 9
ATOM 4394 N N . GLY A 1 25 ? 9.651 -0.764 -0.282 1.00 0.00 25 GLY A N 9
ATOM 4395 C CA . GLY A 1 25 ? 8.291 -0.377 -0.160 1.00 0.00 25 GLY A CA 9
ATOM 4396 C C . GLY A 1 25 ? 7.557 -0.542 -1.449 1.00 0.00 25 GLY A C 9
ATOM 4397 O O . GLY A 1 25 ? 7.641 0.320 -2.329 1.00 0.00 25 GLY A O 9
ATOM 4401 N N . HIS A 1 26 ? 6.863 -1.635 -1.582 1.00 0.00 26 HIS A N 9
ATOM 4402 C CA . HIS A 1 26 ? 6.110 -1.899 -2.777 1.00 0.00 26 HIS A CA 9
ATOM 4403 C C . HIS A 1 26 ? 4.638 -1.721 -2.521 1.00 0.00 26 HIS A C 9
ATOM 4404 O O . HIS A 1 26 ? 3.998 -2.538 -1.843 1.00 0.00 26 HIS A O 9
ATOM 4418 N N . CYS A 1 27 ? 4.113 -0.655 -3.030 1.00 0.00 27 CYS A N 9
ATOM 4419 C CA . CYS A 1 27 ? 2.723 -0.354 -2.894 1.00 0.00 27 CYS A CA 9
ATOM 4420 C C . CYS A 1 27 ? 2.003 -1.150 -3.952 1.00 0.00 27 CYS A C 9
ATOM 4421 O O . CYS A 1 27 ? 2.423 -1.152 -5.119 1.00 0.00 27 CYS A O 9
ATOM 4428 N N . ILE A 1 28 ? 0.977 -1.870 -3.574 1.00 0.00 28 ILE A N 9
ATOM 4429 C CA . ILE A 1 28 ? 0.284 -2.694 -4.523 1.00 0.00 28 ILE A CA 9
ATOM 4430 C C . ILE A 1 28 ? -1.129 -2.186 -4.708 1.00 0.00 28 ILE A C 9
ATOM 4431 O O . ILE A 1 28 ? -2.003 -2.398 -3.848 1.00 0.00 28 ILE A O 9
ATOM 4447 N N . ARG A 1 29 ? -1.317 -1.424 -5.782 1.00 0.00 29 ARG A N 9
ATOM 4448 C CA . ARG A 1 29 ? -2.619 -0.909 -6.217 1.00 0.00 29 ARG A CA 9
ATOM 4449 C C . ARG A 1 29 ? -3.221 0.072 -5.207 1.00 0.00 29 ARG A C 9
ATOM 4450 O O . ARG A 1 29 ? -4.391 0.419 -5.286 1.00 0.00 29 ARG A O 9
ATOM 4471 N N . GLY A 1 30 ? -2.394 0.536 -4.281 1.00 0.00 30 GLY A N 9
ATOM 4472 C CA . GLY A 1 30 ? -2.821 1.470 -3.256 1.00 0.00 30 GLY A CA 9
ATOM 4473 C C . GLY A 1 30 ? -3.550 0.806 -2.092 1.00 0.00 30 GLY A C 9
ATOM 4474 O O . GLY A 1 30 ? -3.610 1.355 -0.988 1.00 0.00 30 GLY A O 9
ATOM 4478 N N . MET A 1 31 ? -4.055 -0.382 -2.332 1.00 0.00 31 MET A N 9
ATOM 4479 C CA . MET A 1 31 ? -4.867 -1.121 -1.368 1.00 0.00 31 MET A CA 9
ATOM 4480 C C . MET A 1 31 ? -4.032 -1.506 -0.175 1.00 0.00 31 MET A C 9
ATOM 4481 O O . MET A 1 31 ? -4.403 -1.267 0.980 1.00 0.00 31 MET A O 9
ATOM 4495 N N . TYR A 1 32 ? -2.901 -2.080 -0.463 1.00 0.00 32 TYR A N 9
ATOM 4496 C CA . TYR A 1 32 ? -1.992 -2.547 0.534 1.00 0.00 32 TYR A CA 9
ATOM 4497 C C . TYR A 1 32 ? -0.561 -2.296 0.104 1.00 0.00 32 TYR A C 9
ATOM 4498 O O . TYR A 1 32 ? -0.307 -1.884 -1.038 1.00 0.00 32 TYR A O 9
ATOM 4516 N N . CYS A 1 33 ? 0.357 -2.527 0.992 1.00 0.00 33 CYS A N 9
ATOM 4517 C CA . CYS A 1 33 ? 1.748 -2.281 0.732 1.00 0.00 33 CYS A CA 9
ATOM 4518 C C . CYS A 1 33 ? 2.563 -3.443 1.261 1.00 0.00 33 CYS A C 9
ATOM 4519 O O . CYS A 1 33 ? 2.448 -3.814 2.438 1.00 0.00 33 CYS A O 9
ATOM 4526 N N . ALA A 1 34 ? 3.362 -4.020 0.415 1.00 0.00 34 ALA A N 9
ATOM 4527 C CA . ALA A 1 34 ? 4.135 -5.176 0.768 1.00 0.00 34 ALA A CA 9
ATOM 4528 C C . ALA A 1 34 ? 5.605 -4.810 0.896 1.00 0.00 34 ALA A C 9
ATOM 4529 O O . ALA A 1 34 ? 6.215 -4.288 -0.049 1.00 0.00 34 ALA A O 9
ATOM 4536 N N . CYS A 1 35 ? 6.160 -5.063 2.049 1.00 0.00 35 CYS A N 9
ATOM 4537 C CA . CYS A 1 35 ? 7.554 -4.781 2.303 1.00 0.00 35 CYS A CA 9
ATOM 4538 C C . CYS A 1 35 ? 8.391 -5.930 1.767 1.00 0.00 35 CYS A C 9
ATOM 4539 O O . CYS A 1 35 ? 8.132 -7.088 2.093 1.00 0.00 35 CYS A O 9
ATOM 4546 N N . MET A 1 36 ? 9.342 -5.618 0.923 1.00 0.00 36 MET A N 9
ATOM 4547 C CA . MET A 1 36 ? 10.194 -6.623 0.313 1.00 0.00 36 MET A CA 9
ATOM 4548 C C . MET A 1 36 ? 11.144 -7.240 1.337 1.00 0.00 36 MET A C 9
ATOM 4549 O O . MET A 1 36 ? 12.153 -6.594 1.707 1.00 0.00 36 MET A O 9
ATOM 4564 N N . ASN A 1 1 ? -7.139 24.700 -3.502 1.00 0.00 1 ASN A N 10
ATOM 4565 C CA . ASN A 1 1 ? -6.799 23.279 -3.507 1.00 0.00 1 ASN A CA 10
ATOM 4566 C C . ASN A 1 1 ? -8.000 22.471 -3.942 1.00 0.00 1 ASN A C 10
ATOM 4567 O O . ASN A 1 1 ? -9.122 22.979 -3.941 1.00 0.00 1 ASN A O 10
ATOM 4580 N N . ALA A 1 2 ? -7.770 21.244 -4.324 1.00 0.00 2 ALA A N 10
ATOM 4581 C CA . ALA A 1 2 ? -8.828 20.350 -4.713 1.00 0.00 2 ALA A CA 10
ATOM 4582 C C . ALA A 1 2 ? -8.910 19.241 -3.687 1.00 0.00 2 ALA A C 10
ATOM 4583 O O . ALA A 1 2 ? -7.882 18.660 -3.354 1.00 0.00 2 ALA A O 10
ATOM 4590 N N . PRO A 1 3 ? -10.103 18.979 -3.111 1.00 0.00 3 PRO A N 10
ATOM 4591 C CA . PRO A 1 3 ? -10.292 17.895 -2.131 1.00 0.00 3 PRO A CA 10
ATOM 4592 C C . PRO A 1 3 ? -9.872 16.534 -2.689 1.00 0.00 3 PRO A C 10
ATOM 4593 O O . PRO A 1 3 ? -10.534 15.965 -3.562 1.00 0.00 3 PRO A O 10
ATOM 4604 N N . GLU A 1 4 ? -8.760 16.057 -2.219 1.00 0.00 4 GLU A N 10
ATOM 4605 C CA . GLU A 1 4 ? -8.194 14.812 -2.644 1.00 0.00 4 GLU A CA 10
ATOM 4606 C C . GLU A 1 4 ? -8.056 13.919 -1.423 1.00 0.00 4 GLU A C 10
ATOM 4607 O O . GLU A 1 4 ? -7.326 14.246 -0.482 1.00 0.00 4 GLU A O 10
ATOM 4619 N N . PHE A 1 5 ? -8.762 12.828 -1.419 1.00 0.00 5 PHE A N 10
ATOM 4620 C CA . PHE A 1 5 ? -8.805 11.973 -0.262 1.00 0.00 5 PHE A CA 10
ATOM 4621 C C . PHE A 1 5 ? -7.903 10.771 -0.425 1.00 0.00 5 PHE A C 10
ATOM 4622 O O . PHE A 1 5 ? -7.902 10.114 -1.477 1.00 0.00 5 PHE A O 10
ATOM 4639 N N . THR A 1 6 ? -7.151 10.474 0.600 1.00 0.00 6 THR A N 10
ATOM 4640 C CA . THR A 1 6 ? -6.282 9.337 0.597 1.00 0.00 6 THR A CA 10
ATOM 4641 C C . THR A 1 6 ? -7.072 8.082 0.958 1.00 0.00 6 THR A C 10
ATOM 4642 O O . THR A 1 6 ? -7.181 7.691 2.126 1.00 0.00 6 THR A O 10
ATOM 4653 N N . GLN A 1 7 ? -7.687 7.503 -0.048 1.00 0.00 7 GLN A N 10
ATOM 4654 C CA . GLN A 1 7 ? -8.543 6.344 0.125 1.00 0.00 7 GLN A CA 10
ATOM 4655 C C . GLN A 1 7 ? -7.800 5.087 -0.272 1.00 0.00 7 GLN A C 10
ATOM 4656 O O . GLN A 1 7 ? -8.382 4.022 -0.500 1.00 0.00 7 GLN A O 10
ATOM 4670 N N . SER A 1 8 ? -6.526 5.237 -0.313 1.00 0.00 8 SER A N 10
ATOM 4671 C CA . SER A 1 8 ? -5.602 4.209 -0.606 1.00 0.00 8 SER A CA 10
ATOM 4672 C C . SER A 1 8 ? -4.541 4.239 0.467 1.00 0.00 8 SER A C 10
ATOM 4673 O O . SER A 1 8 ? -4.364 5.277 1.119 1.00 0.00 8 SER A O 10
ATOM 4681 N N . VAL A 1 9 ? -3.851 3.142 0.667 1.00 0.00 9 VAL A N 10
ATOM 4682 C CA . VAL A 1 9 ? -2.779 3.097 1.644 1.00 0.00 9 VAL A CA 10
ATOM 4683 C C . VAL A 1 9 ? -1.609 3.945 1.163 1.00 0.00 9 VAL A C 10
ATOM 4684 O O . VAL A 1 9 ? -1.008 4.698 1.932 1.00 0.00 9 VAL A O 10
ATOM 4697 N N . CYS A 1 10 ? -1.324 3.837 -0.099 1.00 0.00 10 CYS A N 10
ATOM 4698 C CA . CYS A 1 10 ? -0.275 4.587 -0.713 1.00 0.00 10 CYS A CA 10
ATOM 4699 C C . CYS A 1 10 ? -0.510 4.610 -2.205 1.00 0.00 10 CYS A C 10
ATOM 4700 O O . CYS A 1 10 ? -1.102 3.668 -2.761 1.00 0.00 10 CYS A O 10
ATOM 4707 N N . GLU A 1 11 ? -0.150 5.694 -2.831 1.00 0.00 11 GLU A N 10
ATOM 4708 C CA . GLU A 1 11 ? -0.188 5.800 -4.270 1.00 0.00 11 GLU A CA 10
ATOM 4709 C C . GLU A 1 11 ? 1.187 5.482 -4.793 1.00 0.00 11 GLU A C 10
ATOM 4710 O O . GLU A 1 11 ? 1.361 4.766 -5.78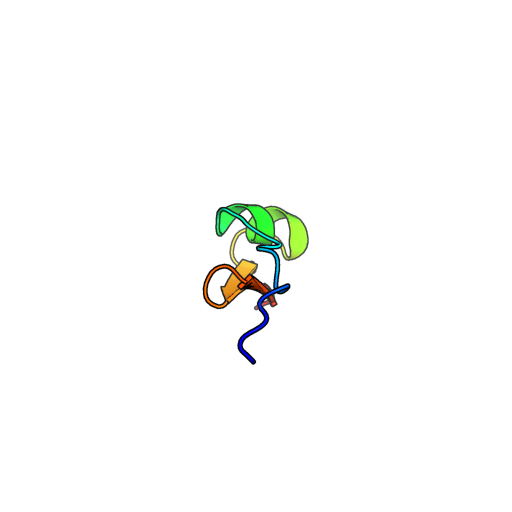8 1.00 0.00 11 GLU A O 10
ATOM 4722 N N . ARG A 1 12 ? 2.160 6.032 -4.113 1.00 0.00 12 ARG A N 10
ATOM 4723 C CA . ARG A 1 12 ? 3.524 5.969 -4.537 1.00 0.00 12 ARG A CA 10
ATOM 4724 C C . ARG A 1 12 ? 4.323 5.072 -3.626 1.00 0.00 12 ARG A C 10
ATOM 4725 O O . ARG A 1 12 ? 4.002 4.917 -2.435 1.00 0.00 12 ARG A O 10
ATOM 4746 N N . ASN A 1 13 ? 5.381 4.542 -4.170 1.00 0.00 13 ASN A N 10
ATOM 4747 C CA . ASN A 1 13 ? 6.238 3.590 -3.479 1.00 0.00 13 ASN A CA 10
ATOM 4748 C C . ASN A 1 13 ? 6.985 4.236 -2.337 1.00 0.00 13 ASN A C 10
ATOM 4749 O O . ASN A 1 13 ? 7.249 3.591 -1.320 1.00 0.00 13 ASN A O 10
ATOM 4760 N N . SER A 1 14 ? 7.281 5.517 -2.480 1.00 0.00 14 SER A N 10
ATOM 4761 C CA . SER A 1 14 ? 8.031 6.250 -1.488 1.00 0.00 14 SER A CA 10
ATOM 4762 C C . SER A 1 14 ? 7.285 6.345 -0.151 1.00 0.00 14 SER A C 10
ATOM 4763 O O . SER A 1 14 ? 7.906 6.446 0.898 1.00 0.00 14 SER A O 10
ATOM 4771 N N . ASP A 1 15 ? 5.948 6.275 -0.181 1.00 0.00 15 ASP A N 10
ATOM 4772 C CA . ASP A 1 15 ? 5.182 6.276 1.071 1.00 0.00 15 ASP A CA 10
ATOM 4773 C C . ASP A 1 15 ? 5.399 5.007 1.834 1.00 0.00 15 ASP A C 10
ATOM 4774 O O . ASP A 1 15 ? 5.448 5.012 3.057 1.00 0.00 15 ASP A O 10
ATOM 4783 N N . CYS A 1 16 ? 5.594 3.931 1.114 1.00 0.00 16 CYS A N 10
ATOM 4784 C CA . CYS A 1 16 ? 5.864 2.656 1.728 1.00 0.00 16 CYS A CA 10
ATOM 4785 C C . CYS A 1 16 ? 7.301 2.535 2.165 1.00 0.00 16 CYS A C 10
ATOM 4786 O O . CYS A 1 16 ? 7.654 1.639 2.948 1.00 0.00 16 CYS A O 10
ATOM 4793 N N . ASP A 1 17 ? 8.135 3.446 1.694 1.00 0.00 17 ASP A N 10
ATOM 4794 C CA . ASP A 1 17 ? 9.528 3.486 2.107 1.00 0.00 17 ASP A CA 10
ATOM 4795 C C . ASP A 1 17 ? 9.612 3.807 3.574 1.00 0.00 17 ASP A C 10
ATOM 4796 O O . ASP A 1 17 ? 10.500 3.338 4.269 1.00 0.00 17 ASP A O 10
ATOM 4805 N N . HIS A 1 18 ? 8.633 4.559 4.055 1.00 0.00 18 HIS A N 10
ATOM 4806 C CA . HIS A 1 18 ? 8.541 4.922 5.471 1.00 0.00 18 HIS A CA 10
ATOM 4807 C C . HIS A 1 18 ? 8.252 3.682 6.324 1.00 0.00 18 HIS A C 10
ATOM 4808 O O . HIS A 1 18 ? 8.522 3.661 7.515 1.00 0.00 18 HIS A O 10
ATOM 4822 N N . PHE A 1 19 ? 7.706 2.651 5.704 1.00 0.00 19 PHE A N 10
ATOM 4823 C CA . PHE A 1 19 ? 7.329 1.449 6.424 1.00 0.00 19 PHE A CA 10
ATOM 4824 C C . PHE A 1 19 ? 8.371 0.352 6.243 1.00 0.00 19 PHE A C 10
ATOM 4825 O O . PHE A 1 19 ? 8.941 -0.170 7.209 1.00 0.00 19 PHE A O 10
ATOM 4842 N N . CYS A 1 20 ? 8.624 0.023 5.006 1.00 0.00 20 CYS A N 10
ATOM 4843 C CA . CYS A 1 20 ? 9.447 -1.121 4.655 1.00 0.00 20 CYS A CA 10
ATOM 4844 C C . CYS A 1 20 ? 10.911 -0.767 4.459 1.00 0.00 20 CYS A C 10
ATOM 4845 O O . CYS A 1 20 ? 11.776 -1.647 4.498 1.00 0.00 20 CYS A O 10
ATOM 4852 N N . GLY A 1 21 ? 11.191 0.490 4.273 1.00 0.00 21 GLY A N 10
ATOM 4853 C CA . GLY A 1 21 ? 12.537 0.910 3.988 1.00 0.00 21 GLY A CA 10
ATOM 4854 C C . GLY A 1 21 ? 12.591 1.513 2.617 1.00 0.00 21 GLY A C 10
ATOM 4855 O O . GLY A 1 21 ? 11.766 1.168 1.763 1.00 0.00 21 GLY A O 10
ATOM 4859 N N . GLU A 1 22 ? 13.523 2.404 2.401 1.00 0.00 22 GLU A N 10
ATOM 4860 C CA . GLU A 1 22 ? 13.649 3.120 1.145 1.00 0.00 22 GLU A CA 10
ATOM 4861 C C . GLU A 1 22 ? 14.016 2.200 0.005 1.00 0.00 22 GLU A C 10
ATOM 4862 O O . GLU A 1 22 ? 15.110 1.631 -0.033 1.00 0.00 22 GLU A O 10
ATOM 4874 N N . GLY A 1 23 ? 13.070 2.009 -0.881 1.00 0.00 23 GLY A N 10
ATOM 4875 C CA . GLY A 1 23 ? 13.279 1.180 -2.022 1.00 0.00 23 GLY A CA 10
ATOM 4876 C C . GLY A 1 23 ? 12.677 -0.172 -1.801 1.00 0.00 23 GLY A C 10
ATOM 4877 O O . GLY A 1 23 ? 12.683 -1.022 -2.687 1.00 0.00 23 GLY A O 10
ATOM 4881 N N . PHE A 1 24 ? 12.148 -0.377 -0.624 1.00 0.00 24 PHE A N 10
ATOM 4882 C CA . PHE A 1 24 ? 11.552 -1.636 -0.277 1.00 0.00 24 PHE A CA 10
ATOM 4883 C C . PHE A 1 24 ? 10.057 -1.486 -0.133 1.00 0.00 24 PHE A C 10
ATOM 4884 O O . PHE A 1 24 ? 9.361 -2.426 0.232 1.00 0.00 24 PHE A O 10
ATOM 4901 N N . GLY A 1 25 ? 9.568 -0.307 -0.409 1.00 0.00 25 GLY A N 10
ATOM 4902 C CA . GLY A 1 25 ? 8.167 -0.063 -0.299 1.00 0.00 25 GLY A CA 10
ATOM 4903 C C . GLY A 1 25 ? 7.418 -0.289 -1.599 1.00 0.00 25 GLY A C 10
ATOM 4904 O O . GLY A 1 25 ? 7.733 0.332 -2.615 1.00 0.00 25 GLY A O 10
ATOM 4908 N N . HIS A 1 26 ? 6.446 -1.183 -1.583 1.00 0.00 26 HIS A N 10
ATOM 4909 C CA . HIS A 1 26 ? 5.607 -1.458 -2.747 1.00 0.00 26 HIS A CA 10
ATOM 4910 C C . HIS A 1 26 ? 4.135 -1.289 -2.405 1.00 0.00 26 HIS A C 10
ATOM 4911 O O . HIS A 1 26 ? 3.691 -1.688 -1.336 1.00 0.00 26 HIS A O 10
ATOM 4925 N N . CYS A 1 27 ? 3.397 -0.697 -3.301 1.00 0.00 27 CYS A N 10
ATOM 4926 C CA . CYS A 1 27 ? 1.969 -0.519 -3.132 1.00 0.00 27 CYS A CA 10
ATOM 4927 C C . CYS A 1 27 ? 1.221 -1.543 -3.962 1.00 0.00 27 CYS A C 10
ATOM 4928 O O . CYS A 1 27 ? 1.400 -1.617 -5.188 1.00 0.00 27 CYS A O 10
ATOM 4935 N N . ILE A 1 28 ? 0.404 -2.343 -3.322 1.00 0.00 28 ILE A N 10
ATOM 4936 C CA . ILE A 1 28 ? -0.347 -3.344 -4.038 1.00 0.00 28 ILE A CA 10
ATOM 4937 C C . ILE A 1 28 ? -1.738 -2.829 -4.319 1.00 0.00 28 ILE A C 10
ATOM 4938 O O . ILE A 1 28 ? -2.610 -2.852 -3.433 1.00 0.00 28 ILE A O 10
ATOM 4954 N N . ARG A 1 29 ? -1.910 -2.256 -5.511 1.00 0.00 29 ARG A N 10
ATOM 4955 C CA . ARG A 1 29 ? -3.218 -1.787 -6.027 1.00 0.00 29 ARG A CA 10
ATOM 4956 C C . ARG A 1 29 ? -3.847 -0.685 -5.149 1.00 0.00 29 ARG A C 10
ATOM 4957 O O . ARG A 1 29 ? -5.015 -0.313 -5.320 1.00 0.00 29 ARG A O 10
ATOM 4978 N N . GLY A 1 30 ? -3.054 -0.162 -4.234 1.00 0.00 30 GLY A N 10
ATOM 4979 C CA . GLY A 1 30 ? -3.491 0.867 -3.329 1.00 0.00 30 GLY A CA 10
ATOM 4980 C C . GLY A 1 30 ? -4.179 0.315 -2.096 1.00 0.00 30 GLY A C 10
ATOM 4981 O O . GLY A 1 30 ? -4.404 1.047 -1.129 1.00 0.00 30 GLY A O 10
ATOM 4985 N N . MET A 1 31 ? -4.461 -0.980 -2.107 1.00 0.00 31 MET A N 10
ATOM 4986 C CA . MET A 1 31 ? -5.204 -1.618 -1.027 1.00 0.00 31 MET A CA 10
ATOM 4987 C C . MET A 1 31 ? -4.359 -1.868 0.183 1.00 0.00 31 MET A C 10
ATOM 4988 O O . MET A 1 31 ? -4.836 -1.737 1.309 1.00 0.00 31 MET A O 10
ATOM 5002 N N . TYR A 1 32 ? -3.124 -2.240 -0.032 1.00 0.00 32 TYR A N 10
ATOM 5003 C CA . TYR A 1 32 ? -2.214 -2.455 1.053 1.00 0.00 32 TYR A CA 10
ATOM 5004 C C . TYR A 1 32 ? -0.803 -2.217 0.618 1.00 0.00 32 TYR A C 10
ATOM 5005 O O . TYR A 1 32 ? -0.515 -2.123 -0.591 1.00 0.00 32 TYR A O 10
ATOM 5023 N N . CYS A 1 33 ? 0.053 -2.094 1.577 1.00 0.00 33 CYS A N 10
ATOM 5024 C CA . CYS A 1 33 ? 1.446 -1.880 1.349 1.00 0.00 33 CYS A CA 10
ATOM 5025 C C . CYS A 1 33 ? 2.159 -3.214 1.484 1.00 0.00 33 CYS A C 10
ATOM 5026 O O . CYS A 1 33 ? 1.729 -4.074 2.264 1.00 0.00 33 CYS A O 10
ATOM 5033 N N . ALA A 1 34 ? 3.185 -3.414 0.716 1.00 0.00 34 ALA A N 10
ATOM 5034 C CA . ALA A 1 34 ? 3.955 -4.619 0.779 1.00 0.00 34 ALA A CA 10
ATOM 5035 C C . ALA A 1 34 ? 5.414 -4.267 0.830 1.00 0.00 34 ALA A C 10
ATOM 5036 O O . ALA A 1 34 ? 5.852 -3.290 0.210 1.00 0.00 34 ALA A O 10
ATOM 5043 N N . CYS A 1 35 ? 6.148 -5.017 1.575 1.00 0.00 35 CYS A N 10
ATOM 5044 C CA . CYS A 1 35 ? 7.556 -4.813 1.696 1.00 0.00 35 CYS A CA 10
ATOM 5045 C C . CYS A 1 35 ? 8.272 -5.714 0.711 1.00 0.00 35 CYS A C 10
ATOM 5046 O O . CYS A 1 35 ? 7.910 -6.885 0.560 1.00 0.00 35 CYS A O 10
ATOM 5053 N N . MET A 1 36 ? 9.231 -5.160 0.011 1.00 0.00 36 MET A N 10
ATOM 5054 C CA . MET A 1 36 ? 10.010 -5.885 -0.974 1.00 0.00 36 MET A CA 10
ATOM 5055 C C . MET A 1 36 ? 10.923 -6.881 -0.278 1.00 0.00 36 MET A C 10
ATOM 5056 O O . MET A 1 36 ? 10.541 -8.071 -0.143 1.00 0.00 36 MET A O 10
ATOM 5071 N N . ASN A 1 1 ? -17.479 15.318 -1.463 1.00 0.00 1 ASN A N 11
ATOM 5072 C CA . ASN A 1 1 ? -17.981 14.515 -0.352 1.00 0.00 1 ASN A CA 11
ATOM 5073 C C . ASN A 1 1 ? -17.286 13.170 -0.295 1.00 0.00 1 ASN A C 11
ATOM 5074 O O . ASN A 1 1 ? -16.562 12.886 0.660 1.00 0.00 1 ASN A O 11
ATOM 5087 N N . ALA A 1 2 ? -17.480 12.352 -1.303 1.00 0.00 2 ALA A N 11
ATOM 5088 C CA . ALA A 1 2 ? -16.898 11.038 -1.321 1.00 0.00 2 ALA A CA 11
ATOM 5089 C C . ALA A 1 2 ? -16.022 10.885 -2.543 1.00 0.00 2 ALA A C 11
ATOM 5090 O O . ALA A 1 2 ? -16.367 11.387 -3.620 1.00 0.00 2 ALA A O 11
ATOM 5097 N N . PRO A 1 3 ? -14.872 10.222 -2.409 1.00 0.00 3 PRO A N 11
ATOM 5098 C CA . PRO A 1 3 ? -13.985 9.989 -3.526 1.00 0.00 3 PRO A CA 11
ATOM 5099 C C . PRO A 1 3 ? -14.558 8.945 -4.471 1.00 0.00 3 PRO A C 11
ATOM 5100 O O . PRO A 1 3 ? -15.055 7.906 -4.040 1.00 0.00 3 PRO A O 11
ATOM 5111 N N . GLU A 1 4 ? -14.483 9.214 -5.741 1.00 0.00 4 GLU A N 11
ATOM 5112 C CA . GLU A 1 4 ? -14.998 8.310 -6.768 1.00 0.00 4 GLU A CA 11
ATOM 5113 C C . GLU A 1 4 ? -13.877 7.324 -7.175 1.00 0.00 4 GLU A C 11
ATOM 5114 O O . GLU A 1 4 ? -13.791 6.839 -8.313 1.00 0.00 4 GLU A O 11
ATOM 5126 N N . PHE A 1 5 ? -13.062 6.999 -6.202 1.00 0.00 5 PHE A N 11
ATOM 5127 C CA . PHE A 1 5 ? -11.908 6.188 -6.359 1.00 0.00 5 PHE A CA 11
ATOM 5128 C C . PHE A 1 5 ? -11.758 5.505 -5.053 1.00 0.00 5 PHE A C 11
ATOM 5129 O O . PHE A 1 5 ? -12.089 6.101 -4.022 1.00 0.00 5 PHE A O 11
ATOM 5146 N N . THR A 1 6 ? -11.309 4.305 -5.045 1.00 0.00 6 THR A N 11
ATOM 5147 C CA . THR A 1 6 ? -11.118 3.655 -3.811 1.00 0.00 6 THR A CA 11
ATOM 5148 C C . THR A 1 6 ? -9.766 4.068 -3.252 1.00 0.00 6 THR A C 11
ATOM 5149 O O . THR A 1 6 ? -8.719 3.776 -3.849 1.00 0.00 6 THR A O 11
ATOM 5160 N N . GLN A 1 7 ? -9.818 4.823 -2.164 1.00 0.00 7 GLN A N 11
ATOM 5161 C CA . GLN A 1 7 ? -8.634 5.365 -1.493 1.00 0.00 7 GLN A CA 11
ATOM 5162 C C . GLN A 1 7 ? -7.604 4.291 -1.192 1.00 0.00 7 GLN A C 11
ATOM 5163 O O . GLN A 1 7 ? -7.926 3.224 -0.656 1.00 0.00 7 GLN A O 11
ATOM 5177 N N . SER A 1 8 ? -6.394 4.555 -1.579 1.00 0.00 8 SER A N 11
ATOM 5178 C CA . SER A 1 8 ? -5.314 3.657 -1.370 1.00 0.00 8 SER A CA 11
ATOM 5179 C C . SER A 1 8 ? -4.592 3.986 -0.049 1.00 0.00 8 SER A C 11
ATOM 5180 O O . SER A 1 8 ? -4.708 5.107 0.466 1.00 0.00 8 SER A O 11
ATOM 5188 N N . VAL A 1 9 ? -3.867 3.015 0.507 1.00 0.00 9 VAL A N 11
ATOM 5189 C CA . VAL A 1 9 ? -3.124 3.235 1.753 1.00 0.00 9 VAL A CA 11
ATOM 5190 C C . VAL A 1 9 ? -1.868 4.060 1.446 1.00 0.00 9 VAL A C 11
ATOM 5191 O O . VAL A 1 9 ? -1.356 4.811 2.277 1.00 0.00 9 VAL A O 11
ATOM 5204 N N . CYS A 1 10 ? -1.419 3.934 0.235 1.00 0.00 10 CYS A N 11
ATOM 5205 C CA . CYS A 1 10 ? -0.293 4.654 -0.257 1.00 0.00 10 CYS A CA 11
ATOM 5206 C C . CYS A 1 10 ? -0.632 5.168 -1.633 1.00 0.00 10 CYS A C 11
ATOM 5207 O O . CYS A 1 10 ? -1.264 4.456 -2.428 1.00 0.00 10 CYS A O 11
ATOM 5214 N N . GLU A 1 11 ? -0.307 6.398 -1.903 1.00 0.00 11 GLU A N 11
ATOM 5215 C CA . GLU A 1 11 ? -0.567 6.965 -3.212 1.00 0.00 11 GLU A CA 11
ATOM 5216 C C . GLU A 1 11 ? 0.721 6.992 -3.996 1.00 0.00 11 GLU A C 11
ATOM 5217 O O . GLU A 1 11 ? 0.730 7.109 -5.221 1.00 0.00 11 GLU A O 11
ATOM 5229 N N . ARG A 1 12 ? 1.803 6.862 -3.279 1.00 0.00 12 ARG A N 11
ATOM 5230 C CA . ARG A 1 12 ? 3.116 6.894 -3.836 1.00 0.00 12 ARG A CA 11
ATOM 5231 C C . ARG A 1 12 ? 3.951 5.830 -3.168 1.00 0.00 12 ARG A C 11
ATOM 5232 O O . ARG A 1 12 ? 3.678 5.459 -2.026 1.00 0.00 12 ARG A O 11
ATOM 5253 N N . ASN A 1 13 ? 4.957 5.327 -3.863 1.00 0.00 13 ASN A N 11
ATOM 5254 C CA . ASN A 1 13 ? 5.812 4.274 -3.295 1.00 0.00 13 ASN A CA 11
ATOM 5255 C C . ASN A 1 13 ? 6.579 4.788 -2.120 1.00 0.00 13 ASN A C 11
ATOM 5256 O O . ASN A 1 13 ? 6.901 4.034 -1.212 1.00 0.00 13 ASN A O 11
ATOM 5267 N N . SER A 1 14 ? 6.813 6.090 -2.105 1.00 0.00 14 SER A N 11
ATOM 5268 C CA . SER A 1 14 ? 7.544 6.719 -1.051 1.00 0.00 14 SER A CA 11
ATOM 5269 C C . SER A 1 14 ? 6.842 6.610 0.309 1.00 0.00 14 SER A C 11
ATOM 5270 O O . SER A 1 14 ? 7.502 6.659 1.336 1.00 0.00 14 SER A O 11
ATOM 5278 N N . ASP A 1 15 ? 5.500 6.419 0.305 1.00 0.00 15 ASP A N 11
ATOM 5279 C CA . ASP A 1 15 ? 4.763 6.152 1.557 1.00 0.00 15 ASP A CA 11
ATOM 5280 C C . ASP A 1 15 ? 5.337 4.901 2.164 1.00 0.00 15 ASP A C 11
ATOM 5281 O O . ASP A 1 15 ? 5.817 4.880 3.294 1.00 0.00 15 ASP A O 11
ATOM 5290 N N . CYS A 1 16 ? 5.352 3.874 1.359 1.00 0.00 16 CYS A N 11
ATOM 5291 C CA . CYS A 1 16 ? 5.841 2.592 1.756 1.00 0.00 16 CYS A CA 11
ATOM 5292 C C . CYS A 1 16 ? 7.350 2.566 1.914 1.00 0.00 16 CYS A C 11
ATOM 5293 O O . CYS A 1 16 ? 7.879 1.729 2.642 1.00 0.00 16 CYS A O 11
ATOM 5300 N N . ASP A 1 17 ? 8.048 3.492 1.272 1.00 0.00 17 ASP A N 11
ATOM 5301 C CA . ASP A 1 17 ? 9.500 3.598 1.439 1.00 0.00 17 ASP A CA 11
ATOM 5302 C C . ASP A 1 17 ? 9.833 4.121 2.816 1.00 0.00 17 ASP A C 11
ATOM 5303 O O . ASP A 1 17 ? 10.963 4.006 3.282 1.00 0.00 17 ASP A O 11
ATOM 5312 N N . HIS A 1 18 ? 8.860 4.712 3.462 1.00 0.00 18 HIS A N 11
ATOM 5313 C CA . HIS A 1 18 ? 9.033 5.173 4.818 1.00 0.00 18 HIS A CA 11
ATOM 5314 C C . HIS A 1 18 ? 8.707 4.058 5.787 1.00 0.00 18 HIS A C 11
ATOM 5315 O O . HIS A 1 18 ? 9.291 3.966 6.873 1.00 0.00 18 HIS A O 11
ATOM 5329 N N . PHE A 1 19 ? 7.794 3.197 5.387 1.00 0.00 19 PHE A N 11
ATOM 5330 C CA . PHE A 1 19 ? 7.361 2.103 6.238 1.00 0.00 19 PHE A CA 11
ATOM 5331 C C . PHE A 1 19 ? 8.323 0.924 6.138 1.00 0.00 19 PHE A C 11
ATOM 5332 O O . PHE A 1 19 ? 8.968 0.544 7.116 1.00 0.00 19 PHE A O 11
ATOM 5349 N N . CYS A 1 20 ? 8.457 0.402 4.943 1.00 0.00 20 CYS A N 11
ATOM 5350 C CA . CYS A 1 20 ? 9.228 -0.803 4.692 1.00 0.00 20 CYS A CA 11
ATOM 5351 C C . CYS A 1 20 ? 10.692 -0.491 4.427 1.00 0.00 20 CYS A C 11
ATOM 5352 O O . CYS A 1 20 ? 11.570 -1.312 4.697 1.00 0.00 20 CYS A O 11
ATOM 5359 N N . GLY A 1 21 ? 10.950 0.678 3.897 1.00 0.00 21 GLY A N 11
ATOM 5360 C CA . GLY A 1 21 ? 12.294 1.049 3.539 1.00 0.00 21 GLY A CA 11
ATOM 5361 C C . GLY A 1 21 ? 12.339 1.444 2.090 1.00 0.00 21 GLY A C 11
ATOM 5362 O O . GLY A 1 21 ? 11.457 1.041 1.319 1.00 0.00 21 GLY A O 11
ATOM 5366 N N . GLU A 1 22 ? 13.337 2.201 1.710 1.00 0.00 22 GLU A N 11
ATOM 5367 C CA . GLU A 1 22 ? 13.445 2.721 0.359 1.00 0.00 22 GLU A CA 11
ATOM 5368 C C . GLU A 1 22 ? 13.739 1.612 -0.619 1.00 0.00 22 GLU A C 11
ATOM 5369 O O . GLU A 1 22 ? 14.795 0.988 -0.562 1.00 0.00 22 GLU A O 11
ATOM 5381 N N . GLY A 1 23 ? 12.786 1.328 -1.464 1.00 0.00 23 GLY A N 11
ATOM 5382 C CA . GLY A 1 23 ? 12.951 0.298 -2.456 1.00 0.00 23 GLY A CA 11
ATOM 5383 C C . GLY A 1 23 ? 12.374 -0.992 -1.965 1.00 0.00 23 GLY A C 11
ATOM 5384 O O . GLY A 1 23 ? 12.399 -2.010 -2.657 1.00 0.00 23 GLY A O 11
ATOM 5388 N N . PHE A 1 24 ? 11.872 -0.954 -0.750 1.00 0.00 24 PHE A N 11
ATOM 5389 C CA . PHE A 1 24 ? 11.260 -2.097 -0.136 1.00 0.00 24 PHE A CA 11
ATOM 5390 C C . PHE A 1 24 ? 9.774 -1.862 -0.034 1.00 0.00 24 PHE A C 11
ATOM 5391 O O . PHE A 1 24 ? 9.021 -2.765 0.299 1.00 0.00 24 PHE A O 11
ATOM 5408 N N . GLY A 1 25 ? 9.357 -0.647 -0.313 1.00 0.00 25 GLY A N 11
ATOM 5409 C CA . GLY A 1 25 ? 7.983 -0.296 -0.171 1.00 0.00 25 GLY A CA 11
ATOM 5410 C C . GLY A 1 25 ? 7.205 -0.433 -1.452 1.00 0.00 25 GLY A C 11
ATOM 5411 O O . GLY A 1 25 ? 7.226 0.468 -2.305 1.00 0.00 25 GLY A O 11
ATOM 5415 N N . HIS A 1 26 ? 6.516 -1.519 -1.598 1.00 0.00 26 HIS A N 11
ATOM 5416 C CA . HIS A 1 26 ? 5.754 -1.753 -2.794 1.00 0.00 26 HIS A CA 11
ATOM 5417 C C . HIS A 1 26 ? 4.268 -1.679 -2.511 1.00 0.00 26 HIS A C 11
ATOM 5418 O O . HIS A 1 26 ? 3.761 -2.301 -1.577 1.00 0.00 26 HIS A O 11
ATOM 5432 N N . CYS A 1 27 ? 3.585 -0.908 -3.295 1.00 0.00 27 CYS A N 11
ATOM 5433 C CA . CYS A 1 27 ? 2.162 -0.751 -3.174 1.00 0.00 27 CYS A CA 11
ATOM 5434 C C . CYS A 1 27 ? 1.456 -1.744 -4.066 1.00 0.00 27 CYS A C 11
ATOM 5435 O O . CYS A 1 27 ? 1.429 -1.588 -5.286 1.00 0.00 27 CYS A O 11
ATOM 5442 N N . ILE A 1 28 ? 0.894 -2.771 -3.474 1.00 0.00 28 ILE A N 11
ATOM 5443 C CA . ILE A 1 28 ? 0.209 -3.776 -4.242 1.00 0.00 28 ILE A CA 11
ATOM 5444 C C . ILE A 1 28 ? -1.184 -3.280 -4.532 1.00 0.00 28 ILE A C 11
ATOM 5445 O O . ILE A 1 28 ? -2.084 -3.333 -3.669 1.00 0.00 28 ILE A O 11
ATOM 5461 N N . ARG A 1 29 ? -1.322 -2.684 -5.704 1.00 0.00 29 ARG A N 11
ATOM 5462 C CA . ARG A 1 29 ? -2.573 -2.126 -6.201 1.00 0.00 29 ARG A CA 11
ATOM 5463 C C . ARG A 1 29 ? -3.026 -0.945 -5.356 1.00 0.00 29 ARG A C 11
ATOM 5464 O O . ARG A 1 29 ? -4.166 -0.503 -5.438 1.00 0.00 29 ARG A O 11
ATOM 5485 N N . GLY A 1 30 ? -2.114 -0.439 -4.532 1.00 0.00 30 GLY A N 11
ATOM 5486 C CA . GLY A 1 30 ? -2.386 0.694 -3.662 1.00 0.00 30 GLY A CA 11
ATOM 5487 C C . GLY A 1 30 ? -3.230 0.326 -2.447 1.00 0.00 30 GLY A C 11
ATOM 5488 O O . GLY A 1 30 ? -3.271 1.065 -1.467 1.00 0.00 30 GLY A O 11
ATOM 5492 N N . MET A 1 31 ? -3.880 -0.817 -2.515 1.00 0.00 31 MET A N 11
ATOM 5493 C CA . MET A 1 31 ? -4.780 -1.280 -1.475 1.00 0.00 31 MET A CA 11
ATOM 5494 C C . MET A 1 31 ? -4.004 -1.646 -0.244 1.00 0.00 31 MET A C 11
ATOM 5495 O O . MET A 1 31 ? -4.310 -1.196 0.853 1.00 0.00 31 MET A O 11
ATOM 5509 N N . TYR A 1 32 ? -2.978 -2.426 -0.430 1.00 0.00 32 TYR A N 11
ATOM 5510 C CA . TYR A 1 32 ? -2.155 -2.843 0.661 1.00 0.00 32 TYR A CA 11
ATOM 5511 C C . TYR A 1 32 ? -0.698 -2.673 0.329 1.00 0.00 32 TYR A C 11
ATOM 5512 O O . TYR A 1 32 ? -0.296 -2.730 -0.842 1.00 0.00 32 TYR A O 11
ATOM 5530 N N . CYS A 1 33 ? 0.072 -2.430 1.335 1.00 0.00 33 CYS A N 11
ATOM 5531 C CA . CYS A 1 33 ? 1.474 -2.186 1.190 1.00 0.00 33 CYS A CA 11
ATOM 5532 C C . CYS A 1 33 ? 2.245 -3.461 1.489 1.00 0.00 33 CYS A C 11
ATOM 5533 O O . CYS A 1 33 ? 1.987 -4.136 2.501 1.00 0.00 33 CYS A O 11
ATOM 5540 N N . ALA A 1 34 ? 3.157 -3.804 0.629 1.00 0.00 34 ALA A N 11
ATOM 5541 C CA . ALA A 1 34 ? 3.954 -4.981 0.797 1.00 0.00 34 ALA A CA 11
ATOM 5542 C C . ALA A 1 34 ? 5.396 -4.591 0.910 1.00 0.00 34 ALA A C 11
ATOM 5543 O O . ALA A 1 34 ? 5.903 -3.794 0.106 1.00 0.00 34 ALA A O 11
ATOM 5550 N N . CYS A 1 35 ? 6.047 -5.104 1.900 1.00 0.00 35 CYS A N 11
ATOM 5551 C CA . CYS A 1 35 ? 7.438 -4.847 2.076 1.00 0.00 35 CYS A CA 11
ATOM 5552 C C . CYS A 1 35 ? 8.210 -5.918 1.337 1.00 0.00 35 CYS A C 11
ATOM 5553 O O . CYS A 1 35 ? 7.797 -7.082 1.312 1.00 0.00 35 CYS A O 11
ATOM 5560 N N . MET A 1 36 ? 9.251 -5.533 0.672 1.00 0.00 36 MET A N 11
ATOM 5561 C CA . MET A 1 36 ? 10.080 -6.476 -0.031 1.00 0.00 36 MET A CA 11
ATOM 5562 C C . MET A 1 36 ? 10.949 -7.196 0.975 1.00 0.00 36 MET A C 11
ATOM 5563 O O . MET A 1 36 ? 10.682 -8.372 1.279 1.00 0.00 36 MET A O 11
ATOM 5578 N N . ASN A 1 1 ? -20.296 2.129 -9.571 1.00 0.00 1 ASN A N 12
ATOM 5579 C CA . ASN A 1 1 ? -20.514 3.046 -8.451 1.00 0.00 1 ASN A CA 12
ATOM 5580 C C . ASN A 1 1 ? -19.176 3.474 -7.924 1.00 0.00 1 ASN A C 12
ATOM 5581 O O . ASN A 1 1 ? -18.152 2.996 -8.399 1.00 0.00 1 ASN A O 12
ATOM 5594 N N . ALA A 1 2 ? -19.171 4.355 -6.953 1.00 0.00 2 ALA A N 12
ATOM 5595 C CA . ALA A 1 2 ? -17.945 4.789 -6.356 1.00 0.00 2 ALA A CA 12
ATOM 5596 C C . ALA A 1 2 ? -17.593 3.844 -5.234 1.00 0.00 2 ALA A C 12
ATOM 5597 O O . ALA A 1 2 ? -18.445 3.552 -4.388 1.00 0.00 2 ALA A O 12
ATOM 5604 N N . PRO A 1 3 ? -16.380 3.284 -5.239 1.00 0.00 3 PRO A N 12
ATOM 5605 C CA . PRO A 1 3 ? -15.913 2.456 -4.142 1.00 0.00 3 PRO A CA 12
ATOM 5606 C C . PRO A 1 3 ? -15.787 3.314 -2.885 1.00 0.00 3 PRO A C 12
ATOM 5607 O O . PRO A 1 3 ? -14.833 4.089 -2.725 1.00 0.00 3 PRO A O 12
ATOM 5618 N N . GLU A 1 4 ? -16.792 3.243 -2.053 1.00 0.00 4 GLU A N 12
ATOM 5619 C CA . GLU A 1 4 ? -16.870 4.072 -0.883 1.00 0.00 4 GLU A CA 12
ATOM 5620 C C . GLU A 1 4 ? -16.195 3.411 0.286 1.00 0.00 4 GLU A C 12
ATOM 5621 O O . GLU A 1 4 ? -15.555 4.061 1.106 1.00 0.00 4 GLU A O 12
ATOM 5633 N N . PHE A 1 5 ? -16.297 2.131 0.324 1.00 0.00 5 PHE A N 12
ATOM 5634 C CA . PHE A 1 5 ? -15.670 1.345 1.357 1.00 0.00 5 PHE A CA 12
ATOM 5635 C C . PHE A 1 5 ? -14.580 0.472 0.786 1.00 0.00 5 PHE A C 12
ATOM 5636 O O . PHE A 1 5 ? -14.765 -0.733 0.558 1.00 0.00 5 PHE A O 12
ATOM 5653 N N . THR A 1 6 ? -13.494 1.112 0.469 1.00 0.00 6 THR A N 12
ATOM 5654 C CA . THR A 1 6 ? -12.298 0.491 -0.024 1.00 0.00 6 THR A CA 12
ATOM 5655 C C . THR A 1 6 ? -11.133 1.204 0.617 1.00 0.00 6 THR A C 12
ATOM 5656 O O . THR A 1 6 ? -10.834 2.358 0.272 1.00 0.00 6 THR A O 12
ATOM 5667 N N . GLN A 1 7 ? -10.520 0.569 1.564 1.00 0.00 7 GLN A N 12
ATOM 5668 C CA . GLN A 1 7 ? -9.463 1.186 2.309 1.00 0.00 7 GLN A CA 12
ATOM 5669 C C . GLN A 1 7 ? -8.132 0.905 1.660 1.00 0.00 7 GLN A C 12
ATOM 5670 O O . GLN A 1 7 ? -7.619 -0.209 1.732 1.00 0.00 7 GLN A O 12
ATOM 5684 N N . SER A 1 8 ? -7.599 1.880 0.990 1.00 0.00 8 SER A N 12
ATOM 5685 C CA . SER A 1 8 ? -6.315 1.746 0.400 1.00 0.00 8 SER A CA 12
ATOM 5686 C C . SER A 1 8 ? -5.257 2.198 1.409 1.00 0.00 8 SER A C 12
ATOM 5687 O O . SER A 1 8 ? -5.212 3.365 1.807 1.00 0.00 8 SER A O 12
ATOM 5695 N N . VAL A 1 9 ? -4.444 1.260 1.857 1.00 0.00 9 VAL A N 12
ATOM 5696 C CA . VAL A 1 9 ? -3.435 1.516 2.887 1.00 0.00 9 VAL A CA 12
ATOM 5697 C C . VAL A 1 9 ? -2.299 2.390 2.341 1.00 0.00 9 VAL A C 12
ATOM 5698 O O . VAL A 1 9 ? -1.632 3.117 3.082 1.00 0.00 9 VAL A O 12
ATOM 5711 N N . CYS A 1 10 ? -2.129 2.368 1.061 1.00 0.00 10 CYS A N 12
ATOM 5712 C CA . CYS A 1 10 ? -1.028 3.036 0.454 1.00 0.00 10 CYS A CA 12
ATOM 5713 C C . CYS A 1 10 ? -1.474 4.120 -0.518 1.00 0.00 10 CYS A C 12
ATOM 5714 O O . CYS A 1 10 ? -2.481 3.981 -1.216 1.00 0.00 10 CYS A O 12
ATOM 5721 N N . GLU A 1 11 ? -0.763 5.213 -0.501 1.00 0.00 11 GLU A N 12
ATOM 5722 C CA . GLU A 1 11 ? -0.929 6.267 -1.463 1.00 0.00 11 GLU A CA 12
ATOM 5723 C C . GLU A 1 11 ? -0.083 5.946 -2.691 1.00 0.00 11 GLU A C 12
ATOM 5724 O O . GLU A 1 11 ? -0.603 5.853 -3.812 1.00 0.00 11 GLU A O 12
ATOM 5736 N N . ARG A 1 12 ? 1.208 5.718 -2.468 1.00 0.00 12 ARG A N 12
ATOM 5737 C CA . ARG A 1 12 ? 2.150 5.466 -3.541 1.00 0.00 12 ARG A CA 12
ATOM 5738 C C . ARG A 1 12 ? 3.391 4.775 -3.007 1.00 0.00 12 ARG A C 12
ATOM 5739 O O . ARG A 1 12 ? 3.590 4.711 -1.789 1.00 0.00 12 ARG A O 12
ATOM 5760 N N . ASN A 1 13 ? 4.241 4.295 -3.910 1.00 0.00 13 ASN A N 12
ATOM 5761 C CA . ASN A 1 13 ? 5.444 3.531 -3.533 1.00 0.00 13 ASN A CA 12
ATOM 5762 C C . ASN A 1 13 ? 6.399 4.313 -2.679 1.00 0.00 13 ASN A C 12
ATOM 5763 O O . ASN A 1 13 ? 7.045 3.743 -1.810 1.00 0.00 13 ASN A O 12
ATOM 5774 N N . SER A 1 14 ? 6.460 5.611 -2.884 1.00 0.00 14 SER A N 12
ATOM 5775 C CA . SER A 1 14 ? 7.334 6.454 -2.110 1.00 0.00 14 SER A CA 12
ATOM 5776 C C . SER A 1 14 ? 6.892 6.540 -0.642 1.00 0.00 14 SER A C 12
ATOM 5777 O O . SER A 1 14 ? 7.707 6.736 0.251 1.00 0.00 14 SER A O 12
ATOM 5785 N N . ASP A 1 15 ? 5.599 6.345 -0.390 1.00 0.00 15 ASP A N 12
ATOM 5786 C CA . ASP A 1 15 ? 5.123 6.267 0.991 1.00 0.00 15 ASP A CA 12
ATOM 5787 C C . ASP A 1 15 ? 5.535 4.949 1.586 1.00 0.00 15 ASP A C 12
ATOM 5788 O O . ASP A 1 15 ? 5.903 4.860 2.749 1.00 0.00 15 ASP A O 12
ATOM 5797 N N . CYS A 1 16 ? 5.544 3.930 0.760 1.00 0.00 16 CYS A N 12
ATOM 5798 C CA . CYS A 1 16 ? 5.978 2.623 1.175 1.00 0.00 16 CYS A CA 12
ATOM 5799 C C . CYS A 1 16 ? 7.471 2.588 1.458 1.00 0.00 16 CYS A C 12
ATOM 5800 O O . CYS A 1 16 ? 7.938 1.760 2.243 1.00 0.00 16 CYS A O 12
ATOM 5807 N N . ASP A 1 17 ? 8.222 3.488 0.836 1.00 0.00 17 ASP A N 12
ATOM 5808 C CA . ASP A 1 17 ? 9.646 3.626 1.143 1.00 0.00 17 ASP A CA 12
ATOM 5809 C C . ASP A 1 17 ? 9.805 4.118 2.569 1.00 0.00 17 ASP A C 12
ATOM 5810 O O . ASP A 1 17 ? 10.764 3.789 3.256 1.00 0.00 17 ASP A O 12
ATOM 5819 N N . HIS A 1 18 ? 8.841 4.887 3.020 1.00 0.00 18 HIS A N 12
ATOM 5820 C CA . HIS A 1 18 ? 8.842 5.393 4.366 1.00 0.00 18 HIS A CA 12
ATOM 5821 C C . HIS A 1 18 ? 8.334 4.310 5.337 1.00 0.00 18 HIS A C 12
ATOM 5822 O O . HIS A 1 18 ? 8.835 4.180 6.454 1.00 0.00 18 HIS A O 12
ATOM 5836 N N . PHE A 1 19 ? 7.341 3.536 4.903 1.00 0.00 19 PHE A N 12
ATOM 5837 C CA . PHE A 1 19 ? 6.784 2.462 5.739 1.00 0.00 19 PHE A CA 12
ATOM 5838 C C . PHE A 1 19 ? 7.761 1.291 5.893 1.00 0.00 19 PHE A C 12
ATOM 5839 O O . PHE A 1 19 ? 8.118 0.898 7.008 1.00 0.00 19 PHE A O 12
ATOM 5856 N N . CYS A 1 20 ? 8.185 0.753 4.778 1.00 0.00 20 CYS A N 12
ATOM 5857 C CA . CYS A 1 20 ? 8.989 -0.459 4.748 1.00 0.00 20 CYS A CA 12
ATOM 5858 C C . CYS A 1 20 ? 10.473 -0.147 4.695 1.00 0.00 20 CYS A C 12
ATOM 5859 O O . CYS A 1 20 ? 11.253 -0.601 5.532 1.00 0.00 20 CYS A O 12
ATOM 5866 N N . GLY A 1 21 ? 10.850 0.624 3.722 1.00 0.00 21 GLY A N 12
ATOM 5867 C CA . GLY A 1 21 ? 12.221 0.956 3.508 1.00 0.00 21 GLY A CA 12
ATOM 5868 C C . GLY A 1 21 ? 12.392 1.360 2.086 1.00 0.00 21 GLY A C 12
ATOM 5869 O O . GLY A 1 21 ? 11.582 0.956 1.235 1.00 0.00 21 GLY A O 12
ATOM 5873 N N . GLU A 1 22 ? 13.396 2.139 1.809 1.00 0.00 22 GLU A N 12
ATOM 5874 C CA . GLU A 1 22 ? 13.615 2.652 0.483 1.00 0.00 22 GLU A CA 12
ATOM 5875 C C . GLU A 1 22 ? 14.027 1.534 -0.459 1.00 0.00 22 GLU A C 12
ATOM 5876 O O . GLU A 1 22 ? 15.114 0.953 -0.327 1.00 0.00 22 GLU A O 12
ATOM 5888 N N . GLY A 1 23 ? 13.138 1.210 -1.363 1.00 0.00 23 GLY A N 12
ATOM 5889 C CA . GLY A 1 23 ? 13.386 0.166 -2.323 1.00 0.00 23 GLY A CA 12
ATOM 5890 C C . GLY A 1 23 ? 12.811 -1.142 -1.869 1.00 0.00 23 GLY A C 12
ATOM 5891 O O . GLY A 1 23 ? 12.969 -2.173 -2.534 1.00 0.00 23 GLY A O 12
ATOM 5895 N N . PHE A 1 24 ? 12.151 -1.112 -0.727 1.00 0.00 24 PHE A N 12
ATOM 5896 C CA . PHE A 1 24 ? 11.542 -2.288 -0.165 1.00 0.00 24 PHE A CA 12
ATOM 5897 C C . PHE A 1 24 ? 10.075 -2.016 0.066 1.00 0.00 24 PHE A C 12
ATOM 5898 O O . PHE A 1 24 ? 9.361 -2.829 0.656 1.00 0.00 24 PHE A O 12
ATOM 5915 N N . GLY A 1 25 ? 9.632 -0.874 -0.409 1.00 0.00 25 GLY A N 12
ATOM 5916 C CA . GLY A 1 25 ? 8.284 -0.462 -0.223 1.00 0.00 25 GLY A CA 12
ATOM 5917 C C . GLY A 1 25 ? 7.456 -0.752 -1.439 1.00 0.00 25 GLY A C 12
ATOM 5918 O O . GLY A 1 25 ? 7.397 0.068 -2.359 1.00 0.00 25 GLY A O 12
ATOM 5922 N N . HIS A 1 26 ? 6.816 -1.888 -1.458 1.00 0.00 26 HIS A N 12
ATOM 5923 C CA . HIS A 1 26 ? 6.033 -2.280 -2.599 1.00 0.00 26 HIS A CA 12
ATOM 5924 C C . HIS A 1 26 ? 4.577 -1.943 -2.400 1.00 0.00 26 HIS A C 12
ATOM 5925 O O . HIS A 1 26 ? 3.854 -2.607 -1.653 1.00 0.00 26 HIS A O 12
ATOM 5939 N N . CYS A 1 27 ? 4.162 -0.904 -3.039 1.00 0.00 27 CYS A N 12
ATOM 5940 C CA . CYS A 1 27 ? 2.810 -0.456 -2.959 1.00 0.00 27 CYS A CA 12
ATOM 5941 C C . CYS A 1 27 ? 2.011 -1.162 -4.022 1.00 0.00 27 CYS A C 12
ATOM 5942 O O . CYS A 1 27 ? 2.228 -0.951 -5.213 1.00 0.00 27 CYS A O 12
ATOM 5949 N N . ILE A 1 28 ? 1.112 -2.011 -3.611 1.00 0.00 28 ILE A N 12
ATOM 5950 C CA . ILE A 1 28 ? 0.331 -2.771 -4.544 1.00 0.00 28 ILE A CA 12
ATOM 5951 C C . ILE A 1 28 ? -0.923 -2.001 -4.908 1.00 0.00 28 ILE A C 12
ATOM 5952 O O . ILE A 1 28 ? -1.950 -2.086 -4.207 1.00 0.00 28 ILE A O 12
ATOM 5968 N N . ARG A 1 29 ? -0.777 -1.147 -5.931 1.00 0.00 29 ARG A N 12
ATOM 5969 C CA . ARG A 1 29 ? -1.862 -0.340 -6.514 1.00 0.00 29 ARG A CA 12
ATOM 5970 C C . ARG A 1 29 ? -2.526 0.590 -5.500 1.00 0.00 29 ARG A C 12
ATOM 5971 O O . ARG A 1 29 ? -3.610 1.107 -5.739 1.00 0.00 29 ARG A O 12
ATOM 5992 N N . GLY A 1 30 ? -1.877 0.802 -4.382 1.00 0.00 30 GLY A N 12
ATOM 5993 C CA . GLY A 1 30 ? -2.425 1.642 -3.353 1.00 0.00 30 GLY A CA 12
ATOM 5994 C C . GLY A 1 30 ? -3.262 0.862 -2.353 1.00 0.00 30 GLY A C 12
ATOM 5995 O O . GLY A 1 30 ? -3.392 1.269 -1.201 1.00 0.00 30 GLY A O 12
ATOM 5999 N N . MET A 1 31 ? -3.784 -0.283 -2.777 1.00 0.00 3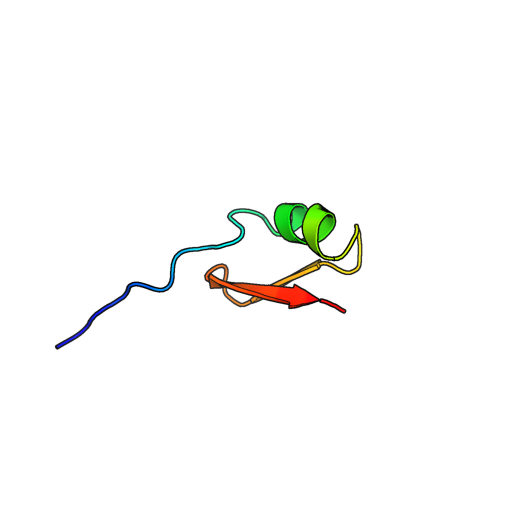1 MET A N 12
ATOM 6000 C CA . MET A 1 31 ? -4.668 -1.107 -1.943 1.00 0.00 31 MET A CA 12
ATOM 6001 C C . MET A 1 31 ? -3.977 -1.511 -0.656 1.00 0.00 31 MET A C 12
ATOM 6002 O O . MET A 1 31 ? -4.520 -1.329 0.446 1.00 0.00 31 MET A O 12
ATOM 6016 N N . TYR A 1 32 ? -2.776 -2.012 -0.784 1.00 0.00 32 TYR A N 12
ATOM 6017 C CA . TYR A 1 32 ? -1.990 -2.392 0.354 1.00 0.00 32 TYR A CA 12
ATOM 6018 C C . TYR A 1 32 ? -0.520 -2.159 0.097 1.00 0.00 32 TYR A C 12
ATOM 6019 O O . TYR A 1 32 ? -0.116 -1.907 -1.049 1.00 0.00 32 TYR A O 12
ATOM 6037 N N . CYS A 1 33 ? 0.261 -2.216 1.133 1.00 0.00 33 CYS A N 12
ATOM 6038 C CA . CYS A 1 33 ? 1.673 -1.959 1.048 1.00 0.00 33 CYS A CA 12
ATOM 6039 C C . CYS A 1 33 ? 2.434 -3.143 1.593 1.00 0.00 33 CYS A C 12
ATOM 6040 O O . CYS A 1 33 ? 2.356 -3.456 2.790 1.00 0.00 33 CYS A O 12
ATOM 6047 N N . ALA A 1 34 ? 3.151 -3.793 0.736 1.00 0.00 34 ALA A N 12
ATOM 6048 C CA . ALA A 1 34 ? 3.897 -4.963 1.092 1.00 0.00 34 ALA A CA 12
ATOM 6049 C C . ALA A 1 34 ? 5.362 -4.612 1.217 1.00 0.00 34 ALA A C 12
ATOM 6050 O O . ALA A 1 34 ? 5.924 -3.927 0.358 1.00 0.00 34 ALA A O 12
ATOM 6057 N N . CYS A 1 35 ? 5.965 -5.044 2.271 1.00 0.00 35 CYS A N 12
ATOM 6058 C CA . CYS A 1 35 ? 7.356 -4.783 2.490 1.00 0.00 35 CYS A CA 12
ATOM 6059 C C . CYS A 1 35 ? 8.154 -5.943 1.941 1.00 0.00 35 CYS A C 12
ATOM 6060 O O . CYS A 1 35 ? 7.778 -7.104 2.140 1.00 0.00 35 CYS A O 12
ATOM 6067 N N . MET A 1 36 ? 9.198 -5.638 1.208 1.00 0.00 36 MET A N 12
ATOM 6068 C CA . MET A 1 36 ? 10.028 -6.653 0.592 1.00 0.00 36 MET A CA 12
ATOM 6069 C C . MET A 1 36 ? 10.819 -7.409 1.641 1.00 0.00 36 MET A C 12
ATOM 6070 O O . MET A 1 36 ? 10.553 -8.602 1.842 1.00 0.00 36 MET A O 12
ATOM 6085 N N . ASN A 1 1 ? -16.950 5.346 5.968 1.00 0.00 1 ASN A N 13
ATOM 6086 C CA . ASN A 1 1 ? -15.974 5.042 7.022 1.00 0.00 1 ASN A CA 13
ATOM 6087 C C . ASN A 1 1 ? -15.901 3.562 7.205 1.00 0.00 1 ASN A C 13
ATOM 6088 O O . ASN A 1 1 ? -16.917 2.874 7.096 1.00 0.00 1 ASN A O 13
ATOM 6101 N N . ALA A 1 2 ? -14.723 3.060 7.446 1.00 0.00 2 ALA A N 13
ATOM 6102 C CA . ALA A 1 2 ? -14.518 1.669 7.718 1.00 0.00 2 ALA A CA 13
ATOM 6103 C C . ALA A 1 2 ? -13.421 1.540 8.754 1.00 0.00 2 ALA A C 13
ATOM 6104 O O . ALA A 1 2 ? -12.505 2.360 8.780 1.00 0.00 2 ALA A O 13
ATOM 6111 N N . PRO A 1 3 ? -13.486 0.534 9.637 1.00 0.00 3 PRO A N 13
ATOM 6112 C CA . PRO A 1 3 ? -12.443 0.288 10.652 1.00 0.00 3 PRO A CA 13
ATOM 6113 C C . PRO A 1 3 ? -11.305 -0.555 10.069 1.00 0.00 3 PRO A C 13
ATOM 6114 O O . PRO A 1 3 ? -10.605 -1.288 10.781 1.00 0.00 3 PRO A O 13
ATOM 6125 N N . GLU A 1 4 ? -11.114 -0.405 8.796 1.00 0.00 4 GLU A N 13
ATOM 6126 C CA . GLU A 1 4 ? -10.193 -1.160 8.020 1.00 0.00 4 GLU A CA 13
ATOM 6127 C C . GLU A 1 4 ? -9.897 -0.306 6.804 1.00 0.00 4 GLU A C 13
ATOM 6128 O O . GLU A 1 4 ? -10.753 0.507 6.412 1.00 0.00 4 GLU A O 13
ATOM 6140 N N . PHE A 1 5 ? -8.730 -0.433 6.218 1.00 0.00 5 PHE A N 13
ATOM 6141 C CA . PHE A 1 5 ? -8.437 0.335 5.038 1.00 0.00 5 PHE A CA 13
ATOM 6142 C C . PHE A 1 5 ? -9.172 -0.264 3.857 1.00 0.00 5 PHE A C 13
ATOM 6143 O O . PHE A 1 5 ? -8.761 -1.269 3.295 1.00 0.00 5 PHE A O 13
ATOM 6160 N N . THR A 1 6 ? -10.304 0.311 3.543 1.00 0.00 6 THR A N 13
ATOM 6161 C CA . THR A 1 6 ? -11.090 -0.107 2.404 1.00 0.00 6 THR A CA 13
ATOM 6162 C C . THR A 1 6 ? -10.619 0.639 1.157 1.00 0.00 6 THR A C 13
ATOM 6163 O O . THR A 1 6 ? -11.140 0.448 0.054 1.00 0.00 6 THR A O 13
ATOM 6174 N N . GLN A 1 7 ? -9.610 1.443 1.347 1.00 0.00 7 GLN A N 13
ATOM 6175 C CA . GLN A 1 7 ? -9.039 2.257 0.319 1.00 0.00 7 GLN A CA 13
ATOM 6176 C C . GLN A 1 7 ? -7.543 2.065 0.305 1.00 0.00 7 GLN A C 13
ATOM 6177 O O . GLN A 1 7 ? -6.994 1.321 1.139 1.00 0.00 7 GLN A O 13
ATOM 6191 N N . SER A 1 8 ? -6.908 2.736 -0.609 1.00 0.00 8 SER A N 13
ATOM 6192 C CA . SER A 1 8 ? -5.495 2.729 -0.785 1.00 0.00 8 SER A CA 13
ATOM 6193 C C . SER A 1 8 ? -4.758 3.277 0.449 1.00 0.00 8 SER A C 13
ATOM 6194 O O . SER A 1 8 ? -4.935 4.440 0.838 1.00 0.00 8 SER A O 13
ATOM 6202 N N . VAL A 1 9 ? -3.947 2.430 1.072 1.00 0.00 9 VAL A N 13
ATOM 6203 C CA . VAL A 1 9 ? -3.200 2.808 2.274 1.00 0.00 9 VAL A CA 13
ATOM 6204 C C . VAL A 1 9 ? -2.045 3.757 1.912 1.00 0.00 9 VAL A C 13
ATOM 6205 O O . VAL A 1 9 ? -1.529 4.498 2.759 1.00 0.00 9 VAL A O 13
ATOM 6218 N N . CYS A 1 10 ? -1.666 3.740 0.657 1.00 0.00 10 CYS A N 13
ATOM 6219 C CA . CYS A 1 10 ? -0.618 4.583 0.157 1.00 0.00 10 CYS A CA 13
ATOM 6220 C C . CYS A 1 10 ? -1.120 5.371 -1.047 1.00 0.00 10 CYS A C 13
ATOM 6221 O O . CYS A 1 10 ? -1.959 4.882 -1.827 1.00 0.00 10 CYS A O 13
ATOM 6228 N N . GLU A 1 11 ? -0.639 6.576 -1.184 1.00 0.00 11 GLU A N 13
ATOM 6229 C CA . GLU A 1 11 ? -1.009 7.451 -2.278 1.00 0.00 11 GLU A CA 13
ATOM 6230 C C . GLU A 1 11 ? 0.034 7.284 -3.367 1.00 0.00 11 GLU A C 13
ATOM 6231 O O . GLU A 1 11 ? -0.226 7.497 -4.551 1.00 0.00 11 GLU A O 13
ATOM 6243 N N . ARG A 1 12 ? 1.212 6.906 -2.936 1.00 0.00 12 ARG A N 13
ATOM 6244 C CA . ARG A 1 12 ? 2.346 6.699 -3.789 1.00 0.00 12 ARG A CA 13
ATOM 6245 C C . ARG A 1 12 ? 3.152 5.538 -3.238 1.00 0.00 12 ARG A C 13
ATOM 6246 O O . ARG A 1 12 ? 3.029 5.212 -2.056 1.00 0.00 12 ARG A O 13
ATOM 6267 N N . ASN A 1 13 ? 3.974 4.918 -4.065 1.00 0.00 13 ASN A N 13
ATOM 6268 C CA . ASN A 1 13 ? 4.770 3.759 -3.618 1.00 0.00 13 ASN A CA 13
ATOM 6269 C C . ASN A 1 13 ? 5.841 4.180 -2.640 1.00 0.00 13 ASN A C 13
ATOM 6270 O O . ASN A 1 13 ? 6.251 3.405 -1.774 1.00 0.00 13 ASN A O 13
ATOM 6281 N N . SER A 1 14 ? 6.241 5.434 -2.731 1.00 0.00 14 SER A N 13
ATOM 6282 C CA . SER A 1 14 ? 7.240 5.984 -1.860 1.00 0.00 14 SER A CA 13
ATOM 6283 C C . SER A 1 14 ? 6.746 6.138 -0.414 1.00 0.00 14 SER A C 13
ATOM 6284 O O . SER A 1 14 ? 7.545 6.320 0.504 1.00 0.00 14 SER A O 13
ATOM 6292 N N . ASP A 1 15 ? 5.421 6.030 -0.202 1.00 0.00 15 ASP A N 13
ATOM 6293 C CA . ASP A 1 15 ? 4.879 6.033 1.163 1.00 0.00 15 ASP A CA 13
ATOM 6294 C C . ASP A 1 15 ? 5.387 4.812 1.873 1.00 0.00 15 ASP A C 13
ATOM 6295 O O . ASP A 1 15 ? 5.864 4.878 3.001 1.00 0.00 15 ASP A O 13
ATOM 6304 N N . CYS A 1 16 ? 5.358 3.704 1.159 1.00 0.00 16 CYS A N 13
ATOM 6305 C CA . CYS A 1 16 ? 5.806 2.435 1.676 1.00 0.00 16 CYS A CA 13
ATOM 6306 C C . CYS A 1 16 ? 7.299 2.397 1.898 1.00 0.00 16 CYS A C 13
ATOM 6307 O O . CYS A 1 16 ? 7.790 1.581 2.683 1.00 0.00 16 CYS A O 13
ATOM 6314 N N . ASP A 1 17 ? 8.026 3.286 1.249 1.00 0.00 17 ASP A N 13
ATOM 6315 C CA . ASP A 1 17 ? 9.463 3.371 1.461 1.00 0.00 17 ASP A CA 13
ATOM 6316 C C . ASP A 1 17 ? 9.753 3.838 2.861 1.00 0.00 17 ASP A C 13
ATOM 6317 O O . ASP A 1 17 ? 10.721 3.422 3.472 1.00 0.00 17 ASP A O 13
ATOM 6326 N N . HIS A 1 18 ? 8.867 4.646 3.399 1.00 0.00 18 HIS A N 13
ATOM 6327 C CA . HIS A 1 18 ? 9.011 5.142 4.763 1.00 0.00 18 HIS A CA 13
ATOM 6328 C C . HIS A 1 18 ? 8.725 4.042 5.774 1.00 0.00 18 HIS A C 13
ATOM 6329 O O . HIS A 1 18 ? 9.195 4.090 6.903 1.00 0.00 18 HIS A O 13
ATOM 6343 N N . PHE A 1 19 ? 7.971 3.045 5.359 1.00 0.00 19 PHE A N 13
ATOM 6344 C CA . PHE A 1 19 ? 7.588 1.969 6.258 1.00 0.00 19 PHE A CA 13
ATOM 6345 C C . PHE A 1 19 ? 8.566 0.801 6.161 1.00 0.00 19 PHE A C 13
ATOM 6346 O O . PHE A 1 19 ? 9.097 0.322 7.161 1.00 0.00 19 PHE A O 13
ATOM 6363 N N . CYS A 1 20 ? 8.806 0.358 4.954 1.00 0.00 20 CYS A N 13
ATOM 6364 C CA . CYS A 1 20 ? 9.595 -0.838 4.719 1.00 0.00 20 CYS A CA 13
ATOM 6365 C C . CYS A 1 20 ? 11.071 -0.543 4.483 1.00 0.00 20 CYS A C 13
ATOM 6366 O O . CYS A 1 20 ? 11.929 -1.379 4.759 1.00 0.00 20 CYS A O 13
ATOM 6373 N N . GLY A 1 21 ? 11.367 0.629 4.009 1.00 0.00 21 GLY A N 13
ATOM 6374 C CA . GLY A 1 21 ? 12.724 0.963 3.665 1.00 0.00 21 GLY A CA 13
ATOM 6375 C C . GLY A 1 21 ? 12.772 1.424 2.239 1.00 0.00 21 GLY A C 13
ATOM 6376 O O . GLY A 1 21 ? 11.922 1.005 1.434 1.00 0.00 21 GLY A O 13
ATOM 6380 N N . GLU A 1 22 ? 13.728 2.272 1.918 1.00 0.00 22 GLU A N 13
ATOM 6381 C CA . GLU A 1 22 ? 13.836 2.863 0.593 1.00 0.00 22 GLU A CA 13
ATOM 6382 C C . GLU A 1 22 ? 14.076 1.812 -0.464 1.00 0.00 22 GLU A C 13
ATOM 6383 O O . GLU A 1 22 ? 15.144 1.197 -0.514 1.00 0.00 22 GLU A O 13
ATOM 6395 N N . GLY A 1 23 ? 13.078 1.563 -1.254 1.00 0.00 23 GLY A N 13
ATOM 6396 C CA . GLY A 1 23 ? 13.228 0.660 -2.348 1.00 0.00 23 GLY A CA 13
ATOM 6397 C C . GLY A 1 23 ? 12.674 -0.696 -2.041 1.00 0.00 23 GLY A C 13
ATOM 6398 O O . GLY A 1 23 ? 12.705 -1.596 -2.890 1.00 0.00 23 GLY A O 13
ATOM 6402 N N . PHE A 1 24 ? 12.177 -0.858 -0.841 1.00 0.00 24 PHE A N 13
ATOM 6403 C CA . PHE A 1 24 ? 11.627 -2.113 -0.416 1.00 0.00 24 PHE A CA 13
ATOM 6404 C C . PHE A 1 24 ? 10.184 -1.932 -0.022 1.00 0.00 24 PHE A C 13
ATOM 6405 O O . PHE A 1 24 ? 9.548 -2.846 0.505 1.00 0.00 24 PHE A O 13
ATOM 6422 N N . GLY A 1 25 ? 9.673 -0.751 -0.264 1.00 0.00 25 GLY A N 13
ATOM 6423 C CA . GLY A 1 25 ? 8.305 -0.476 0.024 1.00 0.00 25 GLY A CA 13
ATOM 6424 C C . GLY A 1 25 ? 7.461 -0.636 -1.210 1.00 0.00 25 GLY A C 13
ATOM 6425 O O . GLY A 1 25 ? 7.606 0.130 -2.154 1.00 0.00 25 GLY A O 13
ATOM 6429 N N . HIS A 1 26 ? 6.598 -1.616 -1.233 1.00 0.00 26 HIS A N 13
ATOM 6430 C CA . HIS A 1 26 ? 5.800 -1.856 -2.420 1.00 0.00 26 HIS A CA 13
ATOM 6431 C C . HIS A 1 26 ? 4.319 -1.750 -2.141 1.00 0.00 26 HIS A C 13
ATOM 6432 O O . HIS A 1 26 ? 3.817 -2.340 -1.186 1.00 0.00 26 HIS A O 13
ATOM 6446 N N . CYS A 1 27 ? 3.631 -0.986 -2.950 1.00 0.00 27 CYS A N 13
ATOM 6447 C CA . CYS A 1 27 ? 2.191 -0.931 -2.891 1.00 0.00 27 CYS A CA 13
ATOM 6448 C C . CYS A 1 27 ? 1.640 -1.913 -3.901 1.00 0.00 27 CYS A C 13
ATOM 6449 O O . CYS A 1 27 ? 2.224 -2.091 -4.987 1.00 0.00 27 CYS A O 13
ATOM 6456 N N . ILE A 1 28 ? 0.582 -2.593 -3.551 1.00 0.00 28 ILE A N 13
ATOM 6457 C CA . ILE A 1 28 ? -0.070 -3.495 -4.465 1.00 0.00 28 ILE A CA 13
ATOM 6458 C C . ILE A 1 28 ? -1.380 -2.887 -4.873 1.00 0.00 28 ILE A C 13
ATOM 6459 O O . ILE A 1 28 ? -2.301 -2.773 -4.041 1.00 0.00 28 ILE A O 13
ATOM 6475 N N . ARG A 1 29 ? -1.438 -2.416 -6.128 1.00 0.00 29 ARG A N 13
ATOM 6476 C CA . ARG A 1 29 ? -2.638 -1.808 -6.730 1.00 0.00 29 ARG A CA 13
ATOM 6477 C C . ARG A 1 29 ? -3.006 -0.525 -5.992 1.00 0.00 29 ARG A C 13
ATOM 6478 O O . ARG A 1 29 ? -4.119 -0.021 -6.109 1.00 0.00 29 ARG A O 13
ATOM 6499 N N . GLY A 1 30 ? -2.054 -0.012 -5.230 1.00 0.00 30 GLY A N 13
ATOM 6500 C CA . GLY A 1 30 ? -2.264 1.142 -4.382 1.00 0.00 30 GLY A CA 13
ATOM 6501 C C . GLY A 1 30 ? -2.999 0.781 -3.094 1.00 0.00 30 GLY A C 13
ATOM 6502 O O . GLY A 1 30 ? -2.962 1.523 -2.121 1.00 0.00 30 GLY A O 13
ATOM 6506 N N . MET A 1 31 ? -3.601 -0.396 -3.084 1.00 0.00 31 MET A N 13
ATOM 6507 C CA . MET A 1 31 ? -4.467 -0.850 -2.013 1.00 0.00 31 MET A CA 13
ATOM 6508 C C . MET A 1 31 ? -3.708 -1.092 -0.737 1.00 0.00 31 MET A C 13
ATOM 6509 O O . MET A 1 31 ? -3.838 -0.333 0.227 1.00 0.00 31 MET A O 13
ATOM 6523 N N . TYR A 1 32 ? -2.910 -2.121 -0.728 1.00 0.00 32 TYR A N 13
ATOM 6524 C CA . TYR A 1 32 ? -2.183 -2.495 0.454 1.00 0.00 32 TYR A CA 13
ATOM 6525 C C . TYR A 1 32 ? -0.696 -2.374 0.257 1.00 0.00 32 TYR A C 13
ATOM 6526 O O . TYR A 1 32 ? -0.219 -2.244 -0.882 1.00 0.00 32 TYR A O 13
ATOM 6544 N N . CYS A 1 33 ? 0.023 -2.416 1.339 1.00 0.00 33 CYS A N 13
ATOM 6545 C CA . CYS A 1 33 ? 1.439 -2.202 1.321 1.00 0.00 33 CYS A CA 13
ATOM 6546 C C . CYS A 1 33 ? 2.146 -3.472 1.747 1.00 0.00 33 CYS A C 13
ATOM 6547 O O . CYS A 1 33 ? 1.670 -4.185 2.640 1.00 0.00 33 CYS A O 13
ATOM 6554 N N . ALA A 1 34 ? 3.237 -3.776 1.099 1.00 0.00 34 ALA A N 13
ATOM 6555 C CA . ALA A 1 34 ? 4.012 -4.934 1.418 1.00 0.00 34 ALA A CA 13
ATOM 6556 C C . ALA A 1 34 ? 5.477 -4.573 1.443 1.00 0.00 34 ALA A C 13
ATOM 6557 O O . ALA A 1 34 ? 5.946 -3.754 0.638 1.00 0.00 34 ALA A O 13
ATOM 6564 N N . CYS A 1 35 ? 6.187 -5.145 2.362 1.00 0.00 35 CYS A N 13
ATOM 6565 C CA . CYS A 1 35 ? 7.598 -4.913 2.484 1.00 0.00 35 CYS A CA 13
ATOM 6566 C C . CYS A 1 35 ? 8.348 -5.980 1.729 1.00 0.00 35 CYS A C 13
ATOM 6567 O O . CYS A 1 35 ? 8.011 -7.163 1.820 1.00 0.00 35 CYS A O 13
ATOM 6574 N N . MET A 1 36 ? 9.303 -5.573 0.940 1.00 0.00 36 MET A N 13
ATOM 6575 C CA . MET A 1 36 ? 10.097 -6.505 0.179 1.00 0.00 36 MET A CA 13
ATOM 6576 C C . MET A 1 36 ? 11.128 -7.151 1.079 1.00 0.00 36 MET A C 13
ATOM 6577 O O . MET A 1 36 ? 12.102 -6.466 1.478 1.00 0.00 36 MET A O 13
ATOM 6592 N N . ASN A 1 1 ? -18.249 18.056 -2.801 1.00 0.00 1 ASN A N 14
ATOM 6593 C CA . ASN A 1 1 ? -19.445 17.811 -1.991 1.00 0.00 1 ASN A CA 14
ATOM 6594 C C . ASN A 1 1 ? -19.057 17.280 -0.642 1.00 0.00 1 ASN A C 14
ATOM 6595 O O . ASN A 1 1 ? -19.422 17.847 0.378 1.00 0.00 1 ASN A O 14
ATOM 6608 N N . ALA A 1 2 ? -18.307 16.205 -0.632 1.00 0.00 2 ALA A N 14
ATOM 6609 C CA . ALA A 1 2 ? -17.840 15.612 0.586 1.00 0.00 2 ALA A CA 14
ATOM 6610 C C . ALA A 1 2 ? -16.457 15.063 0.332 1.00 0.00 2 ALA A C 14
ATOM 6611 O O . ALA A 1 2 ? -16.124 14.757 -0.824 1.00 0.00 2 ALA A O 14
ATOM 6618 N N . PRO A 1 3 ? -15.609 14.975 1.368 1.00 0.00 3 PRO A N 14
ATOM 6619 C CA . PRO A 1 3 ? -14.280 14.390 1.244 1.00 0.00 3 PRO A CA 14
ATOM 6620 C C . PRO A 1 3 ? -14.383 12.963 0.721 1.00 0.00 3 PRO A C 14
ATOM 6621 O O . PRO A 1 3 ? -15.274 12.195 1.132 1.00 0.00 3 PRO A O 14
ATOM 6632 N N . GLU A 1 4 ? -13.551 12.619 -0.221 1.00 0.00 4 GLU A N 14
ATOM 6633 C CA . GLU A 1 4 ? -13.603 11.307 -0.745 1.00 0.00 4 GLU A CA 14
ATOM 6634 C C . GLU A 1 4 ? -12.819 10.392 0.151 1.00 0.00 4 GLU A C 14
ATOM 6635 O O . GLU A 1 4 ? -11.607 10.555 0.323 1.00 0.00 4 GLU A O 14
ATOM 6647 N N . PHE A 1 5 ? -13.507 9.476 0.753 1.00 0.00 5 PHE A N 14
ATOM 6648 C CA . PHE A 1 5 ? -12.909 8.561 1.678 1.00 0.00 5 PHE A CA 14
ATOM 6649 C C . PHE A 1 5 ? -12.240 7.436 0.909 1.00 0.00 5 PHE A C 14
ATOM 6650 O O . PHE A 1 5 ? -12.877 6.449 0.546 1.00 0.00 5 PHE A O 14
ATOM 6667 N N . THR A 1 6 ? -11.004 7.644 0.573 1.00 0.00 6 THR A N 14
ATOM 6668 C CA . THR A 1 6 ? -10.235 6.691 -0.168 1.00 0.00 6 THR A CA 14
ATOM 6669 C C . THR A 1 6 ? -9.287 5.945 0.745 1.00 0.00 6 THR A C 14
ATOM 6670 O O . THR A 1 6 ? -8.267 6.496 1.182 1.00 0.00 6 THR A O 14
ATOM 6681 N N . GLN A 1 7 ? -9.634 4.733 1.075 1.00 0.00 7 GLN A N 14
ATOM 6682 C CA . GLN A 1 7 ? -8.809 3.917 1.928 1.00 0.00 7 GLN A CA 14
ATOM 6683 C C . GLN A 1 7 ? -7.585 3.470 1.170 1.00 0.00 7 GLN A C 14
ATOM 6684 O O . GLN A 1 7 ? -7.656 2.597 0.295 1.00 0.00 7 GLN A O 14
ATOM 6698 N N . SER A 1 8 ? -6.486 4.090 1.467 1.00 0.00 8 SER A N 14
ATOM 6699 C CA . SER A 1 8 ? -5.272 3.833 0.779 1.00 0.00 8 SER A CA 14
ATOM 6700 C C . SER A 1 8 ? -4.086 4.096 1.682 1.00 0.00 8 SER A C 14
ATOM 6701 O O . SER A 1 8 ? -3.951 5.185 2.245 1.00 0.00 8 SER A O 14
ATOM 6709 N N . VAL A 1 9 ? -3.260 3.098 1.865 1.00 0.00 9 VAL A N 14
ATOM 6710 C CA . VAL A 1 9 ? -2.065 3.263 2.666 1.00 0.00 9 VAL A CA 14
ATOM 6711 C C . VAL A 1 9 ? -0.929 3.747 1.759 1.00 0.00 9 VAL A C 14
ATOM 6712 O O . VAL A 1 9 ? 0.075 4.295 2.212 1.00 0.00 9 VAL A O 14
ATOM 6725 N N . CYS A 1 10 ? -1.127 3.569 0.474 1.00 0.00 10 CYS A N 14
ATOM 6726 C CA . CYS A 1 10 ? -0.168 3.962 -0.507 1.00 0.00 10 CYS A CA 14
ATOM 6727 C C . CYS A 1 10 ? -0.857 4.657 -1.667 1.00 0.00 10 CYS A C 14
ATOM 6728 O O . CYS A 1 10 ? -1.862 4.179 -2.195 1.00 0.00 10 CYS A O 14
ATOM 6735 N N . GLU A 1 11 ? -0.386 5.812 -1.982 1.00 0.00 11 GLU A N 14
ATOM 6736 C CA . GLU A 1 11 ? -0.831 6.550 -3.141 1.00 0.00 11 GLU A CA 14
ATOM 6737 C C . GLU A 1 11 ? 0.353 6.742 -4.062 1.00 0.00 11 GLU A C 14
ATOM 6738 O O . GLU A 1 11 ? 0.206 7.034 -5.248 1.00 0.00 11 GLU A O 14
ATOM 6750 N N . ARG A 1 12 ? 1.519 6.560 -3.500 1.00 0.00 12 ARG A N 14
ATOM 6751 C CA . ARG A 1 12 ? 2.768 6.721 -4.170 1.00 0.00 12 ARG A CA 14
ATOM 6752 C C . ARG A 1 12 ? 3.724 5.746 -3.555 1.00 0.00 12 ARG A C 14
ATOM 6753 O O . ARG A 1 12 ? 3.618 5.466 -2.364 1.00 0.00 12 ARG A O 14
ATOM 6774 N N . ASN A 1 13 ? 4.657 5.265 -4.330 1.00 0.00 13 ASN A N 14
ATOM 6775 C CA . ASN A 1 13 ? 5.588 4.213 -3.874 1.00 0.00 13 ASN A CA 14
ATOM 6776 C C . ASN A 1 13 ? 6.383 4.630 -2.647 1.00 0.00 13 ASN A C 14
ATOM 6777 O O . ASN A 1 13 ? 6.716 3.795 -1.797 1.00 0.00 13 ASN A O 14
ATOM 6788 N N . SER A 1 14 ? 6.622 5.928 -2.518 1.00 0.00 14 SER A N 14
ATOM 6789 C CA . SER A 1 14 ? 7.349 6.465 -1.391 1.00 0.00 14 SER A CA 14
ATOM 6790 C C . SER A 1 14 ? 6.596 6.261 -0.061 1.00 0.00 14 SER A C 14
ATOM 6791 O O . SER A 1 14 ? 7.219 6.239 1.014 1.00 0.00 14 SER A O 14
ATOM 6799 N N . ASP A 1 15 ? 5.261 6.072 -0.129 1.00 0.00 15 ASP A N 14
ATOM 6800 C CA . ASP A 1 15 ? 4.466 5.810 1.082 1.00 0.00 15 ASP A CA 14
ATOM 6801 C C . ASP A 1 15 ? 4.914 4.511 1.706 1.00 0.00 15 ASP A C 14
ATOM 6802 O O . ASP A 1 15 ? 5.060 4.399 2.926 1.00 0.00 15 ASP A O 14
ATOM 6811 N N . CYS A 1 16 ? 5.173 3.540 0.873 1.00 0.00 16 CYS A N 14
ATOM 6812 C CA . CYS A 1 16 ? 5.629 2.261 1.345 1.00 0.00 16 CYS A CA 14
ATOM 6813 C C . CYS A 1 16 ? 7.095 2.252 1.687 1.00 0.00 16 CYS A C 14
ATOM 6814 O O . CYS A 1 16 ? 7.541 1.442 2.498 1.00 0.00 16 CYS A O 14
ATOM 6821 N N . ASP A 1 17 ? 7.852 3.177 1.124 1.00 0.00 17 ASP A N 14
ATOM 6822 C CA . ASP A 1 17 ? 9.274 3.294 1.465 1.00 0.00 17 ASP A CA 14
ATOM 6823 C C . ASP A 1 17 ? 9.430 3.793 2.885 1.00 0.00 17 ASP A C 14
ATOM 6824 O O . ASP A 1 17 ? 10.474 3.639 3.498 1.00 0.00 17 ASP A O 14
ATOM 6833 N N . HIS A 1 18 ? 8.371 4.373 3.403 1.00 0.00 18 HIS A N 14
ATOM 6834 C CA . HIS A 1 18 ? 8.338 4.862 4.762 1.00 0.00 18 HIS A CA 14
ATOM 6835 C C . HIS A 1 18 ? 8.180 3.696 5.751 1.00 0.00 18 HIS A C 14
ATOM 6836 O O . HIS A 1 18 ? 8.733 3.720 6.849 1.00 0.00 18 HIS A O 14
ATOM 6850 N N . PHE A 1 19 ? 7.445 2.675 5.352 1.00 0.00 19 PHE A N 14
ATOM 6851 C CA . PHE A 1 19 ? 7.191 1.548 6.238 1.00 0.00 19 PHE A CA 14
ATOM 6852 C C . PHE A 1 19 ? 8.150 0.400 5.985 1.00 0.00 19 PHE A C 14
ATOM 6853 O O . PHE A 1 19 ? 8.560 -0.299 6.908 1.00 0.00 19 PHE A O 14
ATOM 6870 N N . CYS A 1 20 ? 8.495 0.202 4.750 1.00 0.00 20 CYS A N 14
ATOM 6871 C CA . CYS A 1 20 ? 9.265 -0.957 4.370 1.00 0.00 20 CYS A CA 14
ATOM 6872 C C . CYS A 1 20 ? 10.719 -0.640 4.089 1.00 0.00 20 CYS A C 14
ATOM 6873 O O . CYS A 1 20 ? 11.548 -1.549 3.997 1.00 0.00 20 CYS A O 14
ATOM 6880 N N . GLY A 1 21 ? 11.044 0.620 3.990 1.00 0.00 21 GLY A N 14
ATOM 6881 C CA . GLY A 1 21 ? 12.402 0.996 3.701 1.00 0.00 21 GLY A CA 14
ATOM 6882 C C . GLY A 1 21 ? 12.542 1.506 2.291 1.00 0.00 21 GLY A C 14
ATOM 6883 O O . GLY A 1 21 ? 11.811 1.064 1.398 1.00 0.00 21 GLY A O 14
ATOM 6887 N N . GLU A 1 22 ? 13.463 2.433 2.100 1.00 0.00 22 GLU A N 14
ATOM 6888 C CA . GLU A 1 22 ? 13.736 3.063 0.808 1.00 0.00 22 GLU A CA 14
ATOM 6889 C C . GLU A 1 22 ? 14.121 2.012 -0.239 1.00 0.00 22 GLU A C 14
ATOM 6890 O O . GLU A 1 22 ? 15.213 1.424 -0.179 1.00 0.00 22 GLU A O 14
ATOM 6902 N N . GLY A 1 23 ? 13.208 1.728 -1.133 1.00 0.00 23 GLY A N 14
ATOM 6903 C CA . GLY A 1 23 ? 13.472 0.805 -2.203 1.00 0.00 23 GLY A CA 14
ATOM 6904 C C . GLY A 1 23 ? 12.891 -0.546 -1.915 1.00 0.00 23 GLY A C 14
ATOM 6905 O O . GLY A 1 23 ? 12.971 -1.452 -2.725 1.00 0.00 23 GLY A O 14
ATOM 6909 N N . PHE A 1 24 ? 12.288 -0.678 -0.760 1.00 0.00 24 PHE A N 14
ATOM 6910 C CA . PHE A 1 24 ? 11.732 -1.937 -0.342 1.00 0.00 24 PHE A CA 14
ATOM 6911 C C . PHE A 1 24 ? 10.229 -1.803 -0.178 1.00 0.00 24 PHE A C 14
ATOM 6912 O O . PHE A 1 24 ? 9.562 -2.711 0.327 1.00 0.00 24 PHE A O 14
ATOM 6929 N N . GLY A 1 25 ? 9.704 -0.673 -0.584 1.00 0.00 25 GLY A N 14
ATOM 6930 C CA . GLY A 1 25 ? 8.304 -0.423 -0.431 1.00 0.00 25 GLY A CA 14
ATOM 6931 C C . GLY A 1 25 ? 7.498 -0.795 -1.653 1.00 0.00 25 GLY A C 14
ATOM 6932 O O . GLY A 1 25 ? 7.619 -0.143 -2.700 1.00 0.00 25 GLY A O 14
ATOM 6936 N N . HIS A 1 26 ? 6.683 -1.828 -1.534 1.00 0.00 26 HIS A N 14
ATOM 6937 C CA . HIS A 1 26 ? 5.825 -2.266 -2.622 1.00 0.00 26 HIS A CA 14
ATOM 6938 C C . HIS A 1 26 ? 4.394 -1.912 -2.301 1.00 0.00 26 HIS A C 14
ATOM 6939 O O . HIS A 1 26 ? 3.955 -2.051 -1.159 1.00 0.00 26 HIS A O 14
ATOM 6953 N N . CYS A 1 27 ? 3.672 -1.491 -3.282 1.00 0.00 27 CYS A N 14
ATOM 6954 C CA . CYS A 1 27 ? 2.292 -1.128 -3.098 1.00 0.00 27 CYS A CA 14
ATOM 6955 C C . CYS A 1 27 ? 1.429 -2.002 -3.962 1.00 0.00 27 CYS A C 14
ATOM 6956 O O . CYS A 1 27 ? 1.668 -2.115 -5.157 1.00 0.00 27 CYS A O 14
ATOM 6963 N N . ILE A 1 28 ? 0.447 -2.641 -3.378 1.00 0.00 28 ILE A N 14
ATOM 6964 C CA . ILE A 1 28 ? -0.468 -3.424 -4.166 1.00 0.00 28 ILE A CA 14
ATOM 6965 C C . ILE A 1 28 ? -1.639 -2.547 -4.533 1.00 0.00 28 ILE A C 14
ATOM 6966 O O . ILE A 1 28 ? -2.589 -2.372 -3.748 1.00 0.00 28 ILE A O 14
ATOM 6982 N N . ARG A 1 29 ? -1.474 -1.861 -5.664 1.00 0.00 29 ARG A N 14
ATOM 6983 C CA . ARG A 1 29 ? -2.474 -0.956 -6.266 1.00 0.00 29 ARG A CA 14
ATOM 6984 C C . ARG A 1 29 ? -2.760 0.266 -5.390 1.00 0.00 29 ARG A C 14
ATOM 6985 O O . ARG A 1 29 ? -3.604 1.096 -5.716 1.00 0.00 29 ARG A O 14
ATOM 7006 N N . GLY A 1 30 ? -2.042 0.372 -4.296 1.00 0.00 30 GLY A N 14
ATOM 7007 C CA . GLY A 1 30 ? -2.228 1.453 -3.367 1.00 0.00 30 GLY A CA 14
ATOM 7008 C C . GLY A 1 30 ? -3.092 1.050 -2.184 1.00 0.00 30 GLY A C 14
ATOM 7009 O O . GLY A 1 30 ? -3.125 1.744 -1.151 1.00 0.00 30 GLY A O 14
ATOM 7013 N N . MET A 1 31 ? -3.757 -0.086 -2.317 1.00 0.00 31 MET A N 14
ATOM 7014 C CA . MET A 1 31 ? -4.667 -0.584 -1.294 1.00 0.00 31 MET A CA 14
ATOM 7015 C C . MET A 1 31 ? -3.914 -0.978 -0.047 1.00 0.00 31 MET A C 14
ATOM 7016 O O . MET A 1 31 ? -4.134 -0.403 1.023 1.00 0.00 31 MET A O 14
ATOM 7030 N N . TYR A 1 32 ? -3.010 -1.919 -0.179 1.00 0.00 32 TYR A N 14
ATOM 7031 C CA . TYR A 1 32 ? -2.198 -2.330 0.935 1.00 0.00 32 TYR A CA 14
ATOM 7032 C C . TYR A 1 32 ? -0.731 -2.300 0.570 1.00 0.00 32 TYR A C 14
ATOM 7033 O O . TYR A 1 32 ? -0.377 -2.138 -0.618 1.00 0.00 32 TYR A O 14
ATOM 7051 N N . CYS A 1 33 ? 0.106 -2.452 1.550 1.00 0.00 33 CYS A N 14
ATOM 7052 C CA . CYS A 1 33 ? 1.519 -2.289 1.380 1.00 0.00 33 CYS A CA 14
ATOM 7053 C C . CYS A 1 33 ? 2.222 -3.620 1.583 1.00 0.00 33 CYS A C 14
ATOM 7054 O O . CYS A 1 33 ? 1.724 -4.488 2.308 1.00 0.00 33 CYS A O 14
ATOM 7061 N N . ALA A 1 34 ? 3.334 -3.802 0.923 1.00 0.00 34 ALA A N 14
ATOM 7062 C CA . ALA A 1 34 ? 4.130 -4.990 1.059 1.00 0.00 34 ALA A CA 14
ATOM 7063 C C . ALA A 1 34 ? 5.573 -4.586 1.198 1.00 0.00 34 ALA A C 14
ATOM 7064 O O . ALA A 1 34 ? 6.039 -3.677 0.512 1.00 0.00 34 ALA A O 14
ATOM 7071 N N . CYS A 1 35 ? 6.268 -5.221 2.084 1.00 0.00 35 CYS A N 14
ATOM 7072 C CA . CYS A 1 35 ? 7.644 -4.891 2.323 1.00 0.00 35 CYS A CA 14
ATOM 7073 C C . CYS A 1 35 ? 8.553 -5.899 1.677 1.00 0.00 35 CYS A C 14
ATOM 7074 O O . CYS A 1 35 ? 8.301 -7.099 1.752 1.00 0.00 35 CYS A O 14
ATOM 7081 N N . MET A 1 36 ? 9.562 -5.419 1.003 1.00 0.00 36 MET A N 14
ATOM 7082 C CA . MET A 1 36 ? 10.550 -6.278 0.405 1.00 0.00 36 MET A CA 14
ATOM 7083 C C . MET A 1 36 ? 11.527 -6.719 1.484 1.00 0.00 36 MET A C 14
ATOM 7084 O O . MET A 1 36 ? 11.304 -7.784 2.102 1.00 0.00 36 MET A O 14
ATOM 7099 N N . ASN A 1 1 ? -13.828 -1.979 14.463 1.00 0.00 1 ASN A N 15
ATOM 7100 C CA . ASN A 1 1 ? -13.837 -0.604 13.974 1.00 0.00 1 ASN A CA 15
ATOM 7101 C C . ASN A 1 1 ? -13.711 -0.601 12.484 1.00 0.00 1 ASN A C 15
ATOM 7102 O O . ASN A 1 1 ? -13.188 -1.551 11.902 1.00 0.00 1 ASN A O 15
ATOM 7115 N N . ALA A 1 2 ? -14.198 0.442 11.869 1.00 0.00 2 ALA A N 15
ATOM 7116 C CA . ALA A 1 2 ? -14.090 0.614 10.446 1.00 0.00 2 ALA A CA 15
ATOM 7117 C C . ALA A 1 2 ? -12.827 1.432 10.186 1.00 0.00 2 ALA A C 15
ATOM 7118 O O . ALA A 1 2 ? -12.261 1.978 11.142 1.00 0.00 2 ALA A O 15
ATOM 7125 N N . PRO A 1 3 ? -12.330 1.529 8.938 1.00 0.00 3 PRO A N 15
ATOM 7126 C CA . PRO A 1 3 ? -11.125 2.295 8.656 1.00 0.00 3 PRO A CA 15
ATOM 7127 C C . PRO A 1 3 ? -11.353 3.783 8.918 1.00 0.00 3 PRO A C 15
ATOM 7128 O O . PRO A 1 3 ? -12.468 4.295 8.732 1.00 0.00 3 PRO A O 15
ATOM 7139 N N . GLU A 1 4 ? -10.322 4.457 9.383 1.00 0.00 4 GLU A N 15
ATOM 7140 C CA . GLU A 1 4 ? -10.400 5.877 9.684 1.00 0.00 4 GLU A CA 15
ATOM 7141 C C . GLU A 1 4 ? -10.494 6.666 8.395 1.00 0.00 4 GLU A C 15
ATOM 7142 O O . GLU A 1 4 ? -11.110 7.727 8.328 1.00 0.00 4 GLU A O 15
ATOM 7154 N N . PHE A 1 5 ? -9.960 6.098 7.372 1.00 0.00 5 PHE A N 15
ATOM 7155 C CA . PHE A 1 5 ? -9.909 6.721 6.111 1.00 0.00 5 PHE A CA 15
ATOM 7156 C C . PHE A 1 5 ? -10.640 5.903 5.100 1.00 0.00 5 PHE A C 15
ATOM 7157 O O . PHE A 1 5 ? -10.735 4.680 5.212 1.00 0.00 5 PHE A O 15
ATOM 7174 N N . THR A 1 6 ? -11.179 6.570 4.141 1.00 0.00 6 THR A N 15
ATOM 7175 C CA . THR A 1 6 ? -11.759 5.921 3.003 1.00 0.00 6 THR A CA 15
ATOM 7176 C C . THR A 1 6 ? -10.718 5.945 1.889 1.00 0.00 6 THR A C 15
ATOM 7177 O O . THR A 1 6 ? -10.921 5.430 0.788 1.00 0.00 6 THR A O 15
ATOM 7188 N N . GLN A 1 7 ? -9.601 6.547 2.219 1.00 0.00 7 GLN A N 15
ATOM 7189 C CA . GLN A 1 7 ? -8.466 6.618 1.359 1.00 0.00 7 GLN A CA 15
ATOM 7190 C C . GLN A 1 7 ? -7.631 5.398 1.622 1.00 0.00 7 GLN A C 15
ATOM 7191 O O . GLN A 1 7 ? -7.709 4.812 2.715 1.00 0.00 7 GLN A O 15
ATOM 7205 N N . SER A 1 8 ? -6.875 5.009 0.664 1.00 0.00 8 SER A N 15
ATOM 7206 C CA . SER A 1 8 ? -6.030 3.871 0.777 1.00 0.00 8 SER A CA 15
ATOM 7207 C C . SER A 1 8 ? -4.853 4.174 1.714 1.00 0.00 8 SER A C 15
ATOM 7208 O O . SER A 1 8 ? -4.447 5.341 1.863 1.00 0.00 8 SER A O 15
ATOM 7216 N N . VAL A 1 9 ? -4.316 3.144 2.348 1.00 0.00 9 VAL A N 15
ATOM 7217 C CA . VAL A 1 9 ? -3.213 3.307 3.293 1.00 0.00 9 VAL A CA 15
ATOM 7218 C C . VAL A 1 9 ? -1.929 3.705 2.554 1.00 0.00 9 VAL A C 15
ATOM 7219 O O . VAL A 1 9 ? -1.036 4.345 3.111 1.00 0.00 9 VAL A O 15
ATOM 7232 N N . CYS A 1 10 ? -1.875 3.358 1.303 1.00 0.00 10 CYS A N 15
ATOM 7233 C CA . CYS A 1 10 ? -0.757 3.656 0.479 1.00 0.00 10 CYS A CA 15
ATOM 7234 C C . CYS A 1 10 ? -1.281 4.323 -0.776 1.00 0.00 10 CYS A C 15
ATOM 7235 O O . CYS A 1 10 ? -2.442 4.120 -1.138 1.00 0.00 10 CYS A O 15
ATOM 7242 N N . GLU A 1 11 ? -0.489 5.135 -1.407 1.00 0.00 11 GLU A N 15
ATOM 7243 C CA . GLU A 1 11 ? -0.920 5.826 -2.591 1.00 0.00 11 GLU A CA 15
ATOM 7244 C C . GLU A 1 11 ? 0.125 5.664 -3.698 1.00 0.00 11 GLU A C 15
ATOM 7245 O O . GLU A 1 11 ? -0.202 5.326 -4.842 1.00 0.00 11 GLU A O 15
ATOM 7257 N N . ARG A 1 12 ? 1.367 5.833 -3.342 1.00 0.00 12 ARG A N 15
ATOM 7258 C CA . ARG A 1 12 ? 2.465 5.735 -4.282 1.00 0.00 12 ARG A CA 15
ATOM 7259 C C . ARG A 1 12 ? 3.544 4.807 -3.740 1.00 0.00 12 ARG A C 15
ATOM 7260 O O . ARG A 1 12 ? 3.542 4.487 -2.550 1.00 0.00 12 ARG A O 15
ATOM 7281 N N . ASN A 1 13 ? 4.484 4.408 -4.597 1.00 0.00 13 ASN A N 15
ATOM 7282 C CA . ASN A 1 13 ? 5.557 3.463 -4.221 1.00 0.00 13 ASN A CA 15
ATOM 7283 C C . ASN A 1 13 ? 6.375 3.989 -3.061 1.00 0.00 13 ASN A C 15
ATOM 7284 O O . ASN A 1 13 ? 6.767 3.228 -2.174 1.00 0.00 13 ASN A O 15
ATOM 7295 N N . SER A 1 14 ? 6.567 5.289 -3.040 1.00 0.00 14 SER A N 15
ATOM 7296 C CA . SER A 1 14 ? 7.352 5.935 -2.038 1.00 0.00 14 SER A CA 15
ATOM 7297 C C . SER A 1 14 ? 6.685 5.944 -0.654 1.00 0.00 14 SER A C 15
ATOM 7298 O O . SER A 1 14 ? 7.360 6.167 0.348 1.00 0.00 14 SER A O 15
ATOM 7306 N N . ASP A 1 15 ? 5.359 5.670 -0.588 1.00 0.00 15 ASP A N 15
ATOM 7307 C CA . ASP A 1 15 ? 4.692 5.529 0.727 1.00 0.00 15 ASP A CA 15
ATOM 7308 C C . ASP A 1 15 ? 5.266 4.334 1.435 1.00 0.00 15 ASP A C 15
ATOM 7309 O O . ASP A 1 15 ? 5.589 4.369 2.623 1.00 0.00 15 ASP A O 15
ATOM 7318 N N . CYS A 1 16 ? 5.456 3.291 0.685 1.00 0.00 16 CYS A N 15
ATOM 7319 C CA . CYS A 1 16 ? 6.003 2.076 1.211 1.00 0.00 16 CYS A CA 15
ATOM 7320 C C . CYS A 1 16 ? 7.476 2.193 1.541 1.00 0.00 16 CYS A C 15
ATOM 7321 O O . CYS A 1 16 ? 8.008 1.403 2.311 1.00 0.00 16 CYS A O 15
ATOM 7328 N N . ASP A 1 17 ? 8.130 3.200 1.006 1.00 0.00 17 ASP A N 15
ATOM 7329 C CA . ASP A 1 17 ? 9.523 3.453 1.354 1.00 0.00 17 ASP A CA 15
ATOM 7330 C C . ASP A 1 17 ? 9.596 4.112 2.717 1.00 0.00 17 ASP A C 15
ATOM 7331 O O . ASP A 1 17 ? 10.657 4.199 3.332 1.00 0.00 17 ASP A O 15
ATOM 7340 N N . HIS A 1 18 ? 8.456 4.572 3.193 1.00 0.00 18 HIS A N 15
ATOM 7341 C CA . HIS A 1 18 ? 8.367 5.130 4.522 1.00 0.00 18 HIS A CA 15
ATOM 7342 C C . HIS A 1 18 ? 8.051 4.018 5.502 1.00 0.00 18 HIS A C 15
ATOM 7343 O O . HIS A 1 18 ? 8.736 3.849 6.506 1.00 0.00 18 HIS A O 15
ATOM 7357 N N . PHE A 1 19 ? 7.021 3.238 5.184 1.00 0.00 19 PHE A N 15
ATOM 7358 C CA . PHE A 1 19 ? 6.575 2.154 6.060 1.00 0.00 19 PHE A CA 15
ATOM 7359 C C . PHE A 1 19 ? 7.563 0.986 6.093 1.00 0.00 19 PHE A C 15
ATOM 7360 O O . PHE A 1 19 ? 7.950 0.517 7.166 1.00 0.00 19 PHE A O 15
ATOM 7377 N N . CYS A 1 20 ? 7.969 0.527 4.939 1.00 0.00 20 CYS A N 15
ATOM 7378 C CA . CYS A 1 20 ? 8.860 -0.618 4.840 1.00 0.00 20 CYS A CA 15
ATOM 7379 C C . CYS A 1 20 ? 10.305 -0.183 4.921 1.00 0.00 20 CYS A C 15
ATOM 7380 O O . CYS A 1 20 ? 11.052 -0.637 5.777 1.00 0.00 20 CYS A O 15
ATOM 7387 N N . GLY A 1 21 ? 10.685 0.696 4.044 1.00 0.00 21 GLY A N 15
ATOM 7388 C CA . GLY A 1 21 ? 12.036 1.167 4.004 1.00 0.00 21 GLY A CA 15
ATOM 7389 C C . GLY A 1 21 ? 12.387 1.511 2.604 1.00 0.00 21 GLY A C 15
ATOM 7390 O O . GLY A 1 21 ? 11.757 0.981 1.673 1.00 0.00 21 GLY A O 15
ATOM 7394 N N . GLU A 1 22 ? 13.352 2.378 2.427 1.00 0.00 22 GLU A N 15
ATOM 7395 C CA . GLU A 1 22 ? 13.724 2.833 1.106 1.00 0.00 22 GLU A CA 15
ATOM 7396 C C . GLU A 1 22 ? 14.339 1.722 0.276 1.00 0.00 22 GLU A C 15
ATOM 7397 O O . GLU A 1 22 ? 15.419 1.201 0.589 1.00 0.00 22 GLU A O 15
ATOM 7409 N N . GLY A 1 23 ? 13.609 1.331 -0.741 1.00 0.00 23 GLY A N 15
ATOM 7410 C CA . GLY A 1 23 ? 14.041 0.301 -1.642 1.00 0.00 23 GLY A CA 15
ATOM 7411 C C . GLY A 1 23 ? 13.240 -0.955 -1.451 1.00 0.00 23 GLY A C 15
ATOM 7412 O O . GLY A 1 23 ? 13.194 -1.825 -2.323 1.00 0.00 23 GLY A O 15
ATOM 7416 N N . PHE A 1 24 ? 12.569 -1.037 -0.326 1.00 0.00 24 PHE A N 15
ATOM 7417 C CA . PHE A 1 24 ? 11.811 -2.226 0.029 1.00 0.00 24 PHE A CA 15
ATOM 7418 C C . PHE A 1 24 ? 10.338 -1.947 0.005 1.00 0.00 24 PHE A C 15
ATOM 7419 O O . PHE A 1 24 ? 9.543 -2.759 0.457 1.00 0.00 24 PHE A O 15
ATOM 7436 N N . GLY A 1 25 ? 9.976 -0.816 -0.508 1.00 0.00 25 GLY A N 15
ATOM 7437 C CA . GLY A 1 25 ? 8.606 -0.452 -0.532 1.00 0.00 25 GLY A CA 15
ATOM 7438 C C . GLY A 1 25 ? 7.926 -0.715 -1.857 1.00 0.00 25 GLY A C 15
ATOM 7439 O O . GLY A 1 25 ? 8.349 -0.196 -2.887 1.00 0.00 25 GLY A O 15
ATOM 7443 N N . HIS A 1 26 ? 6.876 -1.515 -1.824 1.00 0.00 26 HIS A N 15
ATOM 7444 C CA . HIS A 1 26 ? 6.063 -1.799 -2.992 1.00 0.00 26 HIS A CA 15
ATOM 7445 C C . HIS A 1 26 ? 4.613 -1.492 -2.678 1.00 0.00 26 HIS A C 15
ATOM 7446 O O . HIS A 1 26 ? 3.994 -2.144 -1.838 1.00 0.00 26 HIS A O 15
ATOM 7460 N N . CYS A 1 27 ? 4.077 -0.515 -3.326 1.00 0.00 27 CYS A N 15
ATOM 7461 C CA . CYS A 1 27 ? 2.722 -0.114 -3.069 1.00 0.00 27 CYS A CA 15
ATOM 7462 C C . CYS A 1 27 ? 1.810 -0.886 -3.988 1.00 0.00 27 CYS A C 15
ATOM 7463 O O . CYS A 1 27 ? 1.776 -0.633 -5.190 1.00 0.00 27 CYS A O 15
ATOM 7470 N N . ILE A 1 28 ? 1.086 -1.836 -3.450 1.00 0.00 28 ILE A N 15
ATOM 7471 C CA . ILE A 1 28 ? 0.272 -2.693 -4.275 1.00 0.00 28 ILE A CA 15
ATOM 7472 C C . ILE A 1 28 ? -1.098 -2.091 -4.485 1.00 0.00 28 ILE A C 15
ATOM 7473 O O . ILE A 1 28 ? -2.011 -2.249 -3.647 1.00 0.00 28 ILE A O 15
ATOM 7489 N N . ARG A 1 29 ? -1.196 -1.293 -5.552 1.00 0.00 29 ARG A N 15
ATOM 7490 C CA . ARG A 1 29 ? -2.439 -0.647 -6.009 1.00 0.00 29 ARG A CA 15
ATOM 7491 C C . ARG A 1 29 ? -2.999 0.353 -4.990 1.00 0.00 29 ARG A C 15
ATOM 7492 O O . ARG A 1 29 ? -4.106 0.872 -5.159 1.00 0.00 29 ARG A O 15
ATOM 7513 N N . GLY A 1 30 ? -2.235 0.624 -3.949 1.00 0.00 30 GLY A N 15
ATOM 7514 C CA . GLY A 1 30 ? -2.665 1.519 -2.895 1.00 0.00 30 GLY A CA 15
ATOM 7515 C C . GLY A 1 30 ? -3.395 0.779 -1.784 1.00 0.00 30 GLY A C 15
ATOM 7516 O O . GLY A 1 30 ? -3.435 1.240 -0.632 1.00 0.00 30 GLY A O 15
ATOM 7520 N N . MET A 1 31 ? -3.909 -0.401 -2.129 1.00 0.00 31 MET A N 15
ATOM 7521 C CA . MET A 1 31 ? -4.718 -1.241 -1.237 1.00 0.00 31 MET A CA 15
ATOM 7522 C C . MET A 1 31 ? -3.952 -1.601 0.002 1.00 0.00 31 MET A C 15
ATOM 7523 O O . MET A 1 31 ? -4.459 -1.506 1.124 1.00 0.00 31 MET A O 15
ATOM 7537 N N . TYR A 1 32 ? -2.736 -2.016 -0.197 1.00 0.00 32 TYR A N 15
ATOM 7538 C CA . TYR A 1 32 ? -1.876 -2.352 0.878 1.00 0.00 32 TYR A CA 15
ATOM 7539 C C . TYR A 1 32 ? -0.458 -2.010 0.553 1.00 0.00 32 TYR A C 15
ATOM 7540 O O . TYR A 1 32 ? -0.085 -1.876 -0.626 1.00 0.00 32 TYR A O 15
ATOM 7558 N N . CYS A 1 33 ? 0.312 -1.850 1.571 1.00 0.00 33 CYS A N 15
ATOM 7559 C CA . CYS A 1 33 ? 1.683 -1.494 1.449 1.00 0.00 33 CYS A CA 15
ATOM 7560 C C . CYS A 1 33 ? 2.509 -2.733 1.692 1.00 0.00 33 CYS A C 15
ATOM 7561 O O . CYS A 1 33 ? 2.506 -3.287 2.797 1.00 0.00 33 CYS A O 15
ATOM 7568 N N . ALA A 1 34 ? 3.186 -3.172 0.681 1.00 0.00 34 ALA A N 15
ATOM 7569 C CA . ALA A 1 34 ? 3.947 -4.383 0.756 1.00 0.00 34 ALA A CA 15
ATOM 7570 C C . ALA A 1 34 ? 5.414 -4.070 0.852 1.00 0.00 34 ALA A C 15
ATOM 7571 O O . ALA A 1 34 ? 5.903 -3.088 0.268 1.00 0.00 34 ALA A O 15
ATOM 7578 N N . CYS A 1 35 ? 6.104 -4.868 1.590 1.00 0.00 35 CYS A N 15
ATOM 7579 C CA . CYS A 1 35 ? 7.512 -4.717 1.749 1.00 0.00 35 CYS A CA 15
ATOM 7580 C C . CYS A 1 35 ? 8.178 -5.788 0.918 1.00 0.00 35 CYS A C 15
ATOM 7581 O O . CYS A 1 35 ? 7.570 -6.834 0.675 1.00 0.00 35 CYS A O 15
ATOM 7588 N N . MET A 1 36 ? 9.359 -5.527 0.417 1.00 0.00 36 MET A N 15
ATOM 7589 C CA . MET A 1 36 ? 10.055 -6.516 -0.374 1.00 0.00 36 MET A CA 15
ATOM 7590 C C . MET A 1 36 ? 10.741 -7.513 0.533 1.00 0.00 36 MET A C 15
ATOM 7591 O O . MET A 1 36 ? 11.885 -7.270 0.953 1.00 0.00 36 MET A O 15
ATOM 7606 N N . ASN A 1 1 ? -19.408 -3.859 -2.763 1.00 0.00 1 ASN A N 16
ATOM 7607 C CA . ASN A 1 1 ? -18.977 -5.204 -3.169 1.00 0.00 1 ASN A CA 16
ATOM 7608 C C . ASN A 1 1 ? -19.013 -6.174 -2.001 1.00 0.00 1 ASN A C 16
ATOM 7609 O O . ASN A 1 1 ? -19.644 -7.222 -2.083 1.00 0.00 1 ASN A O 16
ATOM 7622 N N . ALA A 1 2 ? -18.339 -5.838 -0.925 1.00 0.00 2 ALA A N 16
ATOM 7623 C CA . ALA A 1 2 ? -18.302 -6.664 0.262 1.00 0.00 2 ALA A CA 16
ATOM 7624 C C . ALA A 1 2 ? -18.162 -5.749 1.478 1.00 0.00 2 ALA A C 16
ATOM 7625 O O . ALA A 1 2 ? -17.924 -4.552 1.302 1.00 0.00 2 ALA A O 16
ATOM 7632 N N . PRO A 1 3 ? -18.343 -6.269 2.729 1.00 0.00 3 PRO A N 16
ATOM 7633 C CA . PRO A 1 3 ? -18.094 -5.481 3.958 1.00 0.00 3 PRO A CA 16
ATOM 7634 C C . PRO A 1 3 ? -16.616 -5.127 4.092 1.00 0.00 3 PRO A C 16
ATOM 7635 O O . PRO A 1 3 ? -16.223 -4.237 4.857 1.00 0.00 3 PRO A O 16
ATOM 7646 N N . GLU A 1 4 ? -15.828 -5.850 3.367 1.00 0.00 4 GLU A N 16
ATOM 7647 C CA . GLU A 1 4 ? -14.430 -5.580 3.220 1.00 0.00 4 GLU A CA 16
ATOM 7648 C C . GLU A 1 4 ? -14.315 -4.560 2.105 1.00 0.00 4 GLU A C 16
ATOM 7649 O O . GLU A 1 4 ? -14.864 -4.770 1.025 1.00 0.00 4 GLU A O 16
ATOM 7661 N N . PHE A 1 5 ? -13.652 -3.480 2.347 1.00 0.00 5 PHE A N 16
ATOM 7662 C CA . PHE A 1 5 ? -13.526 -2.461 1.347 1.00 0.00 5 PHE A CA 16
ATOM 7663 C C . PHE A 1 5 ? -12.099 -2.337 0.876 1.00 0.00 5 PHE A C 16
ATOM 7664 O O . PHE A 1 5 ? -11.193 -3.033 1.383 1.00 0.00 5 PHE A O 16
ATOM 7681 N N . THR A 1 6 ? -11.898 -1.498 -0.103 1.00 0.00 6 THR A N 16
ATOM 7682 C CA . THR A 1 6 ? -10.609 -1.252 -0.645 1.00 0.00 6 THR A CA 16
ATOM 7683 C C . THR A 1 6 ? -9.868 -0.204 0.182 1.00 0.00 6 THR A C 16
ATOM 7684 O O . THR A 1 6 ? -10.040 1.008 -0.013 1.00 0.00 6 THR A O 16
ATOM 7695 N N . GLN A 1 7 ? -9.099 -0.671 1.130 1.00 0.00 7 GLN A N 16
ATOM 7696 C CA . GLN A 1 7 ? -8.341 0.195 1.993 1.00 0.00 7 GLN A CA 16
ATOM 7697 C C . GLN A 1 7 ? -7.115 0.684 1.272 1.00 0.00 7 GLN A C 16
ATOM 7698 O O . GLN A 1 7 ? -6.356 -0.108 0.731 1.00 0.00 7 GLN A O 16
ATOM 7712 N N . SER A 1 8 ? -6.953 1.971 1.219 1.00 0.00 8 SER A N 16
ATOM 7713 C CA . SER A 1 8 ? -5.798 2.556 0.621 1.00 0.00 8 SER A CA 16
ATOM 7714 C C . SER A 1 8 ? -4.891 3.131 1.702 1.00 0.00 8 SER A C 16
ATOM 7715 O O . SER A 1 8 ? -5.176 4.182 2.283 1.00 0.00 8 SER A O 16
ATOM 7723 N N . VAL A 1 9 ? -3.840 2.417 2.016 1.00 0.00 9 VAL A N 16
ATOM 7724 C CA . VAL A 1 9 ? -2.900 2.861 3.043 1.00 0.00 9 VAL A CA 16
ATOM 7725 C C . VAL A 1 9 ? -1.641 3.341 2.341 1.00 0.00 9 VAL A C 16
ATOM 7726 O O . VAL A 1 9 ? -0.698 3.857 2.939 1.00 0.00 9 VAL A O 16
ATOM 7739 N N . CYS A 1 10 ? -1.663 3.167 1.065 1.00 0.00 10 CYS A N 16
ATOM 7740 C CA . CYS A 1 10 ? -0.617 3.567 0.210 1.00 0.00 10 CYS A CA 16
ATOM 7741 C C . CYS A 1 10 ? -1.239 4.115 -1.037 1.00 0.00 10 CY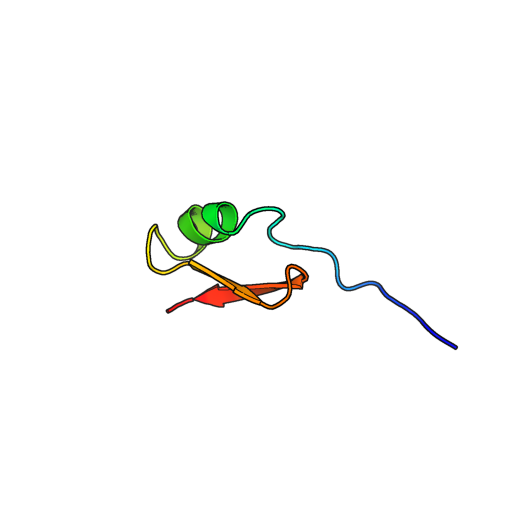S A C 16
ATOM 7742 O O . CYS A 1 10 ? -2.159 3.512 -1.583 1.00 0.00 10 CYS A O 16
ATOM 7749 N N . GLU A 1 11 ? -0.822 5.276 -1.422 1.00 0.00 11 GLU A N 16
ATOM 7750 C CA . GLU A 1 11 ? -1.274 5.873 -2.646 1.00 0.00 11 GLU A CA 16
ATOM 7751 C C . GLU A 1 11 ? -0.091 5.955 -3.574 1.00 0.00 11 GLU A C 16
ATOM 7752 O O . GLU A 1 11 ? -0.190 5.658 -4.763 1.00 0.00 11 GLU A O 16
ATOM 7764 N N . ARG A 1 12 ? 1.036 6.332 -3.001 1.00 0.00 12 ARG A N 16
ATOM 7765 C CA . ARG A 1 12 ? 2.251 6.495 -3.740 1.00 0.00 12 ARG A CA 16
ATOM 7766 C C . ARG A 1 12 ? 3.310 5.590 -3.180 1.00 0.00 12 ARG A C 16
ATOM 7767 O O . ARG A 1 12 ? 3.355 5.342 -1.966 1.00 0.00 12 ARG A O 16
ATOM 7788 N N . ASN A 1 13 ? 4.172 5.143 -4.048 1.00 0.00 13 ASN A N 16
ATOM 7789 C CA . ASN A 1 13 ? 5.207 4.166 -3.719 1.00 0.00 13 ASN A CA 16
ATOM 7790 C C . ASN A 1 13 ? 6.157 4.679 -2.648 1.00 0.00 13 ASN A C 16
ATOM 7791 O O . ASN A 1 13 ? 6.587 3.918 -1.780 1.00 0.00 13 ASN A O 16
ATOM 7802 N N . SER A 1 14 ? 6.422 5.972 -2.680 1.00 0.00 14 SER A N 16
ATOM 7803 C CA . SER A 1 14 ? 7.330 6.607 -1.748 1.00 0.00 14 SER A CA 16
ATOM 7804 C C . SER A 1 14 ? 6.895 6.464 -0.279 1.00 0.00 14 SER A C 16
ATOM 7805 O O . SER A 1 14 ? 7.741 6.411 0.620 1.00 0.00 14 SER A O 16
ATOM 7813 N N . ASP A 1 15 ? 5.585 6.364 -0.020 1.00 0.00 15 ASP A N 16
ATOM 7814 C CA . ASP A 1 15 ? 5.142 6.157 1.367 1.00 0.00 15 ASP A CA 16
ATOM 7815 C C . ASP A 1 15 ? 5.463 4.758 1.851 1.00 0.00 15 ASP A C 16
ATOM 7816 O O . ASP A 1 15 ? 5.671 4.530 3.041 1.00 0.00 15 ASP A O 16
ATOM 7825 N N . CYS A 1 16 ? 5.573 3.831 0.929 1.00 0.00 16 CYS A N 16
ATOM 7826 C CA . CYS A 1 16 ? 5.959 2.476 1.273 1.00 0.00 16 CYS A CA 16
ATOM 7827 C C . CYS A 1 16 ? 7.426 2.383 1.629 1.00 0.00 16 CYS A C 16
ATOM 7828 O O . CYS A 1 16 ? 7.850 1.449 2.316 1.00 0.00 16 CYS A O 16
ATOM 7835 N N . ASP A 1 17 ? 8.201 3.360 1.203 1.00 0.00 17 ASP A N 16
ATOM 7836 C CA . ASP A 1 17 ? 9.607 3.404 1.566 1.00 0.00 17 ASP A CA 16
ATOM 7837 C C . ASP A 1 17 ? 9.727 3.866 3.000 1.00 0.00 17 ASP A C 16
ATOM 7838 O O . ASP A 1 17 ? 10.677 3.545 3.692 1.00 0.00 17 ASP A O 16
ATOM 7847 N N . HIS A 1 18 ? 8.741 4.622 3.443 1.00 0.00 18 HIS A N 16
ATOM 7848 C CA . HIS A 1 18 ? 8.680 5.061 4.812 1.00 0.00 18 HIS A CA 16
ATOM 7849 C C . HIS A 1 18 ? 8.248 3.887 5.690 1.00 0.00 18 HIS A C 16
ATOM 7850 O O . HIS A 1 18 ? 8.862 3.613 6.729 1.00 0.00 18 HIS A O 16
ATOM 7864 N N . PHE A 1 19 ? 7.193 3.193 5.259 1.00 0.00 19 PHE A N 16
ATOM 7865 C CA . PHE A 1 19 ? 6.668 2.041 5.993 1.00 0.00 19 PHE A CA 16
ATOM 7866 C C . PHE A 1 19 ? 7.676 0.897 6.063 1.00 0.00 19 PHE A C 16
ATOM 7867 O O . PHE A 1 19 ? 7.950 0.357 7.143 1.00 0.00 19 PHE A O 16
ATOM 7884 N N . CYS A 1 20 ? 8.221 0.544 4.925 1.00 0.00 20 CYS A N 16
ATOM 7885 C CA . CYS A 1 20 ? 9.118 -0.587 4.816 1.00 0.00 20 CYS A CA 16
ATOM 7886 C C . CYS A 1 20 ? 10.579 -0.143 4.753 1.00 0.00 20 CYS A C 16
ATOM 7887 O O . CYS A 1 20 ? 11.340 -0.342 5.700 1.00 0.00 20 CYS A O 16
ATOM 7894 N N . GLY A 1 21 ? 10.954 0.475 3.665 1.00 0.00 21 GLY A N 16
ATOM 7895 C CA . GLY A 1 21 ? 12.311 0.906 3.480 1.00 0.00 21 GLY A CA 16
ATOM 7896 C C . GLY A 1 21 ? 12.497 1.367 2.073 1.00 0.00 21 GLY A C 16
ATOM 7897 O O . GLY A 1 21 ? 11.701 0.990 1.203 1.00 0.00 21 GLY A O 16
ATOM 7901 N N . GLU A 1 22 ? 13.509 2.164 1.844 1.00 0.00 22 GLU A N 16
ATOM 7902 C CA . GLU A 1 22 ? 13.804 2.721 0.535 1.00 0.00 22 GLU A CA 16
ATOM 7903 C C . GLU A 1 22 ? 14.187 1.613 -0.427 1.00 0.00 22 GLU A C 16
ATOM 7904 O O . GLU A 1 22 ? 15.262 1.017 -0.312 1.00 0.00 22 GLU A O 16
ATOM 7916 N N . GLY A 1 23 ? 13.282 1.298 -1.318 1.00 0.00 23 GLY A N 16
ATOM 7917 C CA . GLY A 1 23 ? 13.523 0.255 -2.287 1.00 0.00 23 GLY A CA 16
ATOM 7918 C C . GLY A 1 23 ? 12.964 -1.063 -1.813 1.00 0.00 23 GLY A C 16
ATOM 7919 O O . GLY A 1 23 ? 13.144 -2.101 -2.452 1.00 0.00 23 GLY A O 16
ATOM 7923 N N . PHE A 1 24 ? 12.296 -1.018 -0.677 1.00 0.00 24 PHE A N 16
ATOM 7924 C CA . PHE A 1 24 ? 11.666 -2.186 -0.087 1.00 0.00 24 PHE A CA 16
ATOM 7925 C C . PHE A 1 24 ? 10.170 -1.960 -0.007 1.00 0.00 24 PHE A C 16
ATOM 7926 O O . PHE A 1 24 ? 9.436 -2.768 0.565 1.00 0.00 24 PHE A O 16
ATOM 7943 N N . GLY A 1 25 ? 9.735 -0.867 -0.562 1.00 0.00 25 GLY A N 16
ATOM 7944 C CA . GLY A 1 25 ? 8.361 -0.506 -0.500 1.00 0.00 25 GLY A CA 16
ATOM 7945 C C . GLY A 1 25 ? 7.583 -0.891 -1.742 1.00 0.00 25 GLY A C 16
ATOM 7946 O O . GLY A 1 25 ? 7.729 -0.262 -2.789 1.00 0.00 25 GLY A O 16
ATOM 7950 N N . HIS A 1 26 ? 6.780 -1.923 -1.638 1.00 0.00 26 HIS A N 16
ATOM 7951 C CA . HIS A 1 26 ? 5.916 -2.324 -2.725 1.00 0.00 26 HIS A CA 16
ATOM 7952 C C . HIS A 1 26 ? 4.509 -1.866 -2.437 1.00 0.00 26 HIS A C 16
ATOM 7953 O O . HIS A 1 26 ? 3.890 -2.302 -1.461 1.00 0.00 26 HIS A O 16
ATOM 7967 N N . CYS A 1 27 ? 4.011 -0.994 -3.249 1.00 0.00 27 CYS A N 16
ATOM 7968 C CA . CYS A 1 27 ? 2.674 -0.502 -3.085 1.00 0.00 27 CYS A CA 16
ATOM 7969 C C . CYS A 1 27 ? 1.778 -1.348 -3.962 1.00 0.00 27 CYS A C 16
ATOM 7970 O O . CYS A 1 27 ? 1.847 -1.270 -5.188 1.00 0.00 27 CYS A O 16
ATOM 7977 N N . ILE A 1 28 ? 0.968 -2.175 -3.355 1.00 0.00 28 ILE A N 16
ATOM 7978 C CA . ILE A 1 28 ? 0.181 -3.118 -4.106 1.00 0.00 28 ILE A CA 16
ATOM 7979 C C . ILE A 1 28 ? -1.200 -2.547 -4.385 1.00 0.00 28 ILE A C 16
ATOM 7980 O O . ILE A 1 28 ? -1.995 -2.322 -3.452 1.00 0.00 28 ILE A O 16
ATOM 7996 N N . ARG A 1 29 ? -1.438 -2.235 -5.667 1.00 0.00 29 ARG A N 16
ATOM 7997 C CA . ARG A 1 29 ? -2.729 -1.721 -6.201 1.00 0.00 29 ARG A CA 16
ATOM 7998 C C . ARG A 1 29 ? -3.056 -0.324 -5.675 1.00 0.00 29 ARG A C 16
ATOM 7999 O O . ARG A 1 29 ? -4.124 0.229 -5.978 1.00 0.00 29 ARG A O 16
ATOM 8020 N N . GLY A 1 30 ? -2.136 0.259 -4.925 1.00 0.00 30 GLY A N 16
ATOM 8021 C CA . GLY A 1 30 ? -2.426 1.484 -4.220 1.00 0.00 30 GLY A CA 16
ATOM 8022 C C . GLY A 1 30 ? -3.494 1.231 -3.203 1.00 0.00 30 GLY A C 16
ATOM 8023 O O . GLY A 1 30 ? -4.423 2.028 -3.022 1.00 0.00 30 GLY A O 16
ATOM 8027 N N . MET A 1 31 ? -3.401 0.068 -2.609 1.00 0.00 31 MET A N 16
ATOM 8028 C CA . MET A 1 31 ? -4.270 -0.352 -1.562 1.00 0.00 31 MET A CA 16
ATOM 8029 C C . MET A 1 31 ? -3.437 -0.637 -0.348 1.00 0.00 31 MET A C 16
ATOM 8030 O O . MET A 1 31 ? -3.306 0.201 0.541 1.00 0.00 31 MET A O 16
ATOM 8044 N N . TYR A 1 32 ? -2.793 -1.769 -0.363 1.00 0.00 32 TYR A N 16
ATOM 8045 C CA . TYR A 1 32 ? -2.001 -2.192 0.739 1.00 0.00 32 TYR A CA 16
ATOM 8046 C C . TYR A 1 32 ? -0.537 -2.125 0.405 1.00 0.00 32 TYR A C 16
ATOM 8047 O O . TYR A 1 32 ? -0.150 -2.078 -0.775 1.00 0.00 32 TYR A O 16
ATOM 8065 N N . CYS A 1 33 ? 0.265 -2.102 1.413 1.00 0.00 33 CYS A N 16
ATOM 8066 C CA . CYS A 1 33 ? 1.675 -1.966 1.251 1.00 0.00 33 CYS A CA 16
ATOM 8067 C C . CYS A 1 33 ? 2.329 -3.271 1.632 1.00 0.00 33 CYS A C 16
ATOM 8068 O O . CYS A 1 33 ? 1.885 -3.945 2.569 1.00 0.00 33 CYS A O 16
ATOM 8075 N N . ALA A 1 34 ? 3.328 -3.659 0.899 1.00 0.00 34 ALA A N 16
ATOM 8076 C CA . ALA A 1 34 ? 4.030 -4.875 1.160 1.00 0.00 34 ALA A CA 16
ATOM 8077 C C . ALA A 1 34 ? 5.509 -4.598 1.214 1.00 0.00 34 ALA A C 16
ATOM 8078 O O . ALA A 1 34 ? 6.050 -3.879 0.364 1.00 0.00 34 ALA A O 16
ATOM 8085 N N . CYS A 1 35 ? 6.153 -5.123 2.208 1.00 0.00 35 CYS A N 16
ATOM 8086 C CA . CYS A 1 35 ? 7.566 -4.924 2.366 1.00 0.00 35 CYS A CA 16
ATOM 8087 C C . CYS A 1 35 ? 8.327 -5.977 1.596 1.00 0.00 35 CYS A C 16
ATOM 8088 O O . CYS A 1 35 ? 7.952 -7.156 1.611 1.00 0.00 35 CYS A O 16
ATOM 8095 N N . MET A 1 36 ? 9.328 -5.545 0.868 1.00 0.00 36 MET A N 16
ATOM 8096 C CA . MET A 1 36 ? 10.202 -6.433 0.126 1.00 0.00 36 MET A CA 16
ATOM 8097 C C . MET A 1 36 ? 11.011 -7.260 1.104 1.00 0.00 36 MET A C 16
ATOM 8098 O O . MET A 1 36 ? 11.957 -6.719 1.696 1.00 0.00 36 MET A O 16
ATOM 8113 N N . ASN A 1 1 ? -25.836 6.773 -2.586 1.00 0.00 1 ASN A N 17
ATOM 8114 C CA . ASN A 1 1 ? -25.310 5.606 -3.294 1.00 0.00 1 ASN A CA 17
ATOM 8115 C C . ASN A 1 1 ? -24.138 6.034 -4.143 1.00 0.00 1 ASN A C 17
ATOM 8116 O O . ASN A 1 1 ? -24.247 6.952 -4.956 1.00 0.00 1 ASN A O 17
ATOM 8129 N N . ALA A 1 2 ? -23.033 5.381 -3.944 1.00 0.00 2 ALA A N 17
ATOM 8130 C CA . ALA A 1 2 ? -21.806 5.648 -4.638 1.00 0.00 2 ALA A CA 17
ATOM 8131 C C . ALA A 1 2 ? -21.083 4.321 -4.746 1.00 0.00 2 ALA A C 17
ATOM 8132 O O . ALA A 1 2 ? -21.509 3.359 -4.084 1.00 0.00 2 ALA A O 17
ATOM 8139 N N . PRO A 1 3 ? -20.040 4.188 -5.593 1.00 0.00 3 PRO A N 17
ATOM 8140 C CA . PRO A 1 3 ? -19.242 2.961 -5.655 1.00 0.00 3 PRO A CA 17
ATOM 8141 C C . PRO A 1 3 ? -18.641 2.609 -4.291 1.00 0.00 3 PRO A C 17
ATOM 8142 O O . PRO A 1 3 ? -18.639 3.429 -3.356 1.00 0.00 3 PRO A O 17
ATOM 8153 N N . GLU A 1 4 ? -18.156 1.415 -4.169 1.00 0.00 4 GLU A N 17
ATOM 8154 C CA . GLU A 1 4 ? -17.627 0.955 -2.925 1.00 0.00 4 GLU A CA 17
ATOM 8155 C C . GLU A 1 4 ? -16.193 1.427 -2.763 1.00 0.00 4 GLU A C 17
ATOM 8156 O O . GLU A 1 4 ? -15.290 1.025 -3.519 1.00 0.00 4 GLU A O 17
ATOM 8168 N N . PHE A 1 5 ? -15.995 2.307 -1.824 1.00 0.00 5 PHE A N 17
ATOM 8169 C CA . PHE A 1 5 ? -14.696 2.857 -1.552 1.00 0.00 5 PHE A CA 17
ATOM 8170 C C . PHE A 1 5 ? -14.101 2.167 -0.350 1.00 0.00 5 PHE A C 17
ATOM 8171 O O . PHE A 1 5 ? -14.828 1.628 0.484 1.00 0.00 5 PHE A O 17
ATOM 8188 N N . THR A 1 6 ? -12.812 2.199 -0.243 1.00 0.00 6 THR A N 17
ATOM 8189 C CA . THR A 1 6 ? -12.126 1.587 0.836 1.00 0.00 6 THR A CA 17
ATOM 8190 C C . THR A 1 6 ? -10.830 2.369 1.063 1.00 0.00 6 THR A C 17
ATOM 8191 O O . THR A 1 6 ? -10.382 3.103 0.168 1.00 0.00 6 THR A O 17
ATOM 8202 N N . GLN A 1 7 ? -10.263 2.250 2.233 1.00 0.00 7 GLN A N 17
ATOM 8203 C CA . GLN A 1 7 ? -9.063 2.986 2.582 1.00 0.00 7 GLN A CA 17
ATOM 8204 C C . GLN A 1 7 ? -7.810 2.326 2.067 1.00 0.00 7 GLN A C 17
ATOM 8205 O O . GLN A 1 7 ? -7.403 1.255 2.533 1.00 0.00 7 GLN A O 17
ATOM 8219 N N . SER A 1 8 ? -7.224 2.949 1.095 1.00 0.00 8 SER A N 17
ATOM 8220 C CA . SER A 1 8 ? -5.988 2.526 0.544 1.00 0.00 8 SER A CA 17
ATOM 8221 C C . SER A 1 8 ? -4.838 3.023 1.444 1.00 0.00 8 SER A C 17
ATOM 8222 O O . SER A 1 8 ? -4.875 4.160 1.957 1.00 0.00 8 SER A O 17
ATOM 8230 N N . VAL A 1 9 ? -3.858 2.178 1.667 1.00 0.00 9 VAL A N 17
ATOM 8231 C CA . VAL A 1 9 ? -2.754 2.498 2.561 1.00 0.00 9 VAL A CA 17
ATOM 8232 C C . VAL A 1 9 ? -1.778 3.472 1.915 1.00 0.00 9 VAL A C 17
ATOM 8233 O O . VAL A 1 9 ? -1.249 4.373 2.577 1.00 0.00 9 VAL A O 17
ATOM 8246 N N . CYS A 1 10 ? -1.568 3.327 0.642 1.00 0.00 10 CYS A N 17
ATOM 8247 C CA . CYS A 1 10 ? -0.580 4.117 -0.021 1.00 0.00 10 CYS A CA 17
ATOM 8248 C C . CYS A 1 10 ? -0.956 4.335 -1.469 1.00 0.00 10 CYS A C 17
ATOM 8249 O O . CYS A 1 10 ? -2.037 3.937 -1.901 1.00 0.00 10 CYS A O 17
ATOM 8256 N N . GLU A 1 11 ? -0.119 5.031 -2.183 1.00 0.00 11 GLU A N 17
ATOM 8257 C CA . GLU A 1 11 ? -0.285 5.223 -3.604 1.00 0.00 11 GLU A CA 17
ATOM 8258 C C . GLU A 1 11 ? 1.069 5.295 -4.283 1.00 0.00 11 GLU A C 17
ATOM 8259 O O . GLU A 1 11 ? 1.279 4.720 -5.354 1.00 0.00 11 GLU A O 17
ATOM 8271 N N . ARG A 1 12 ? 1.986 5.953 -3.643 1.00 0.00 12 ARG A N 17
ATOM 8272 C CA . ARG A 1 12 ? 3.286 6.194 -4.204 1.00 0.00 12 ARG A CA 17
ATOM 8273 C C . ARG A 1 12 ? 4.313 5.359 -3.475 1.00 0.00 12 ARG A C 17
ATOM 8274 O O . ARG A 1 12 ? 4.115 4.997 -2.306 1.00 0.00 12 ARG A O 17
ATOM 8295 N N . ASN A 1 13 ? 5.393 5.051 -4.161 1.00 0.00 13 ASN A N 17
ATOM 8296 C CA . ASN A 1 13 ? 6.504 4.266 -3.605 1.00 0.00 13 ASN A CA 17
ATOM 8297 C C . ASN A 1 13 ? 7.013 4.909 -2.324 1.00 0.00 13 ASN A C 17
ATOM 8298 O O . ASN A 1 13 ? 7.201 4.237 -1.309 1.00 0.00 13 ASN A O 17
ATOM 8309 N N . SER A 1 14 ? 7.112 6.213 -2.354 1.00 0.00 14 SER A N 17
ATOM 8310 C CA . SER A 1 14 ? 7.586 7.003 -1.254 1.00 0.00 14 SER A CA 17
ATOM 8311 C C . SER A 1 14 ? 6.672 6.947 0.006 1.00 0.00 14 SER A C 17
ATOM 8312 O O . SER A 1 14 ? 7.041 7.458 1.072 1.00 0.00 14 SER A O 17
ATOM 8320 N N . ASP A 1 15 ? 5.485 6.338 -0.114 1.00 0.00 15 ASP A N 17
ATOM 8321 C CA . ASP A 1 15 ? 4.633 6.114 1.062 1.00 0.00 15 ASP A CA 17
ATOM 8322 C C . ASP A 1 15 ? 5.169 4.919 1.791 1.00 0.00 15 ASP A C 17
ATOM 8323 O O . ASP A 1 15 ? 5.499 4.969 2.972 1.00 0.00 15 ASP A O 17
ATOM 8332 N N . CYS A 1 16 ? 5.311 3.848 1.049 1.00 0.00 16 CYS A N 17
ATOM 8333 C CA . CYS A 1 16 ? 5.744 2.585 1.596 1.00 0.00 16 CYS A CA 17
ATOM 8334 C C . CYS A 1 16 ? 7.213 2.529 1.868 1.00 0.00 16 CYS A C 17
ATOM 8335 O O . CYS A 1 16 ? 7.674 1.653 2.599 1.00 0.00 16 CYS A O 17
ATOM 8342 N N . ASP A 1 17 ? 7.959 3.450 1.301 1.00 0.00 17 ASP A N 17
ATOM 8343 C CA . ASP A 1 17 ? 9.373 3.561 1.614 1.00 0.00 17 ASP A CA 17
ATOM 8344 C C . ASP A 1 17 ? 9.555 3.931 3.051 1.00 0.00 17 ASP A C 17
ATOM 8345 O O . ASP A 1 17 ? 10.549 3.575 3.666 1.00 0.00 17 ASP A O 17
ATOM 8354 N N . HIS A 1 18 ? 8.587 4.638 3.596 1.00 0.00 18 HIS A N 17
ATOM 8355 C CA . HIS A 1 18 ? 8.601 4.973 4.988 1.00 0.00 18 HIS A CA 17
ATOM 8356 C C . HIS A 1 18 ? 8.435 3.708 5.811 1.00 0.00 18 HIS A C 17
ATOM 8357 O O . HIS A 1 18 ? 9.224 3.443 6.706 1.00 0.00 18 HIS A O 17
ATOM 8371 N N . PHE A 1 19 ? 7.464 2.910 5.443 1.00 0.00 19 PHE A N 17
ATOM 8372 C CA . PHE A 1 19 ? 7.108 1.721 6.205 1.00 0.00 19 PHE A CA 17
ATOM 8373 C C . PHE A 1 19 ? 8.128 0.595 6.029 1.00 0.00 19 PHE A C 17
ATOM 8374 O O . PHE A 1 19 ? 8.669 0.074 6.994 1.00 0.00 19 PHE A O 17
ATOM 8391 N N . CYS A 1 20 ? 8.401 0.259 4.796 1.00 0.00 20 CYS A N 17
ATOM 8392 C CA . CYS A 1 20 ? 9.186 -0.922 4.461 1.00 0.00 20 CYS A CA 17
ATOM 8393 C C . CYS A 1 20 ? 10.641 -0.625 4.152 1.00 0.00 20 CYS A C 17
ATOM 8394 O O . CYS A 1 20 ? 11.458 -1.541 4.074 1.00 0.00 20 CYS A O 17
ATOM 8401 N N . GLY A 1 21 ? 10.973 0.613 3.966 1.00 0.00 21 GLY A N 17
ATOM 8402 C CA . GLY A 1 21 ? 12.324 0.933 3.599 1.00 0.00 21 GLY A CA 17
ATOM 8403 C C . GLY A 1 21 ? 12.372 1.441 2.190 1.00 0.00 21 GLY A C 17
ATOM 8404 O O . GLY A 1 21 ? 11.490 1.122 1.392 1.00 0.00 21 GLY A O 17
ATOM 8408 N N . GLU A 1 22 ? 13.400 2.182 1.884 1.00 0.00 22 GLU A N 17
ATOM 8409 C CA . GLU A 1 22 ? 13.541 2.874 0.619 1.00 0.00 22 GLU A CA 17
ATOM 8410 C C . GLU A 1 22 ? 13.727 1.895 -0.548 1.00 0.00 22 GLU A C 17
ATOM 8411 O O . GLU A 1 22 ? 14.772 1.246 -0.684 1.00 0.00 22 GLU A O 17
ATOM 8423 N N . GLY A 1 23 ? 12.683 1.754 -1.339 1.00 0.00 23 GLY A N 17
ATOM 8424 C CA . GLY A 1 23 ? 12.708 0.906 -2.496 1.00 0.00 23 GLY A CA 17
ATOM 8425 C C . GLY A 1 23 ? 12.117 -0.441 -2.193 1.00 0.00 23 GLY A C 17
ATOM 8426 O O . GLY A 1 23 ? 11.845 -1.239 -3.097 1.00 0.00 23 GLY A O 17
ATOM 8430 N N . PHE A 1 24 ? 11.873 -0.683 -0.925 1.00 0.00 24 PHE A N 17
ATOM 8431 C CA . PHE A 1 24 ? 11.348 -1.948 -0.476 1.00 0.00 24 PHE A CA 17
ATOM 8432 C C . PHE A 1 24 ? 9.868 -1.804 -0.218 1.00 0.00 24 PHE A C 17
ATOM 8433 O O . PHE A 1 24 ? 9.187 -2.761 0.167 1.00 0.00 24 PHE A O 17
ATOM 8450 N N . GLY A 1 25 ? 9.385 -0.598 -0.404 1.00 0.00 25 GLY A N 17
ATOM 8451 C CA . GLY A 1 25 ? 8.011 -0.312 -0.207 1.00 0.00 25 GLY A CA 17
ATOM 8452 C C . GLY A 1 25 ? 7.213 -0.491 -1.469 1.00 0.00 25 GLY A C 17
ATOM 8453 O O . GLY A 1 25 ? 7.270 0.349 -2.373 1.00 0.00 25 GLY A O 17
ATOM 8457 N N . HIS A 1 26 ? 6.486 -1.568 -1.552 1.00 0.00 26 HIS A N 17
ATOM 8458 C CA . HIS A 1 26 ? 5.687 -1.841 -2.722 1.00 0.00 26 HIS A CA 17
ATOM 8459 C C . HIS A 1 26 ? 4.224 -1.662 -2.426 1.00 0.00 26 HIS A C 17
ATOM 8460 O O . HIS A 1 26 ? 3.693 -2.252 -1.481 1.00 0.00 26 HIS A O 17
ATOM 8474 N N . CYS A 1 27 ? 3.588 -0.834 -3.194 1.00 0.00 27 CYS A N 17
ATOM 8475 C CA . CYS A 1 27 ? 2.173 -0.617 -3.058 1.00 0.00 27 CYS A CA 17
ATOM 8476 C C . CYS A 1 27 ? 1.413 -1.535 -3.966 1.00 0.00 27 CYS A C 17
ATOM 8477 O O . CYS A 1 27 ? 1.573 -1.487 -5.184 1.00 0.00 27 CYS A O 17
ATOM 8484 N N . ILE A 1 28 ? 0.599 -2.382 -3.394 1.00 0.00 28 ILE A N 17
ATOM 8485 C CA . ILE A 1 28 ? -0.196 -3.267 -4.185 1.00 0.00 28 ILE A CA 17
ATOM 8486 C C . ILE A 1 28 ? -1.502 -2.572 -4.514 1.00 0.00 28 ILE A C 17
ATOM 8487 O O . ILE A 1 28 ? -2.448 -2.562 -3.700 1.00 0.00 28 ILE A O 17
ATOM 8503 N N . ARG A 1 29 ? -1.496 -1.879 -5.656 1.00 0.00 29 ARG A N 17
ATOM 8504 C CA . ARG A 1 29 ? -2.640 -1.116 -6.178 1.00 0.00 29 ARG A CA 17
ATOM 8505 C C . ARG A 1 29 ? -3.020 0.021 -5.223 1.00 0.00 29 ARG A C 17
ATOM 8506 O O . ARG A 1 29 ? -4.080 0.625 -5.328 1.00 0.00 29 ARG A O 17
ATOM 8527 N N . GLY A 1 30 ? -2.117 0.314 -4.307 1.00 0.00 30 GLY A N 17
ATOM 8528 C CA . GLY A 1 30 ? -2.339 1.323 -3.305 1.00 0.00 30 GLY A CA 17
ATOM 8529 C C . GLY A 1 30 ? -3.151 0.806 -2.125 1.00 0.00 30 GLY A C 17
ATOM 8530 O O . GLY A 1 30 ? -3.143 1.398 -1.042 1.00 0.00 30 GLY A O 17
ATOM 8534 N N . MET A 1 31 ? -3.813 -0.318 -2.325 1.00 0.00 31 MET A N 17
ATOM 8535 C CA . MET A 1 31 ? -4.700 -0.904 -1.336 1.00 0.00 31 MET A CA 17
ATOM 8536 C C . MET A 1 31 ? -3.961 -1.342 -0.104 1.00 0.00 31 MET A C 17
ATOM 8537 O O . MET A 1 31 ? -4.294 -0.919 1.001 1.00 0.00 31 MET A O 17
ATOM 8551 N N . TYR A 1 32 ? -2.959 -2.153 -0.280 1.00 0.00 32 TYR A N 17
ATOM 8552 C CA . TYR A 1 32 ? -2.163 -2.600 0.827 1.00 0.00 32 TYR A CA 17
ATOM 8553 C C . TYR A 1 32 ? -0.697 -2.497 0.505 1.00 0.00 32 TYR A C 17
ATOM 8554 O O . TYR A 1 32 ? -0.310 -2.467 -0.674 1.00 0.00 32 TYR A O 17
ATOM 8572 N N . CYS A 1 33 ? 0.101 -2.412 1.525 1.00 0.00 33 CYS A N 17
ATOM 8573 C CA . CYS A 1 33 ? 1.515 -2.227 1.375 1.00 0.00 33 CYS A CA 17
ATOM 8574 C C . CYS A 1 33 ? 2.229 -3.560 1.554 1.00 0.00 33 CYS A C 17
ATOM 8575 O O . CYS A 1 33 ? 1.793 -4.406 2.349 1.00 0.00 33 CYS A O 17
ATOM 8582 N N . ALA A 1 34 ? 3.273 -3.769 0.790 1.00 0.00 34 ALA A N 17
ATOM 8583 C CA . ALA A 1 34 ? 4.056 -4.972 0.863 1.00 0.00 34 ALA A CA 17
ATOM 8584 C C . ALA A 1 34 ? 5.526 -4.619 1.028 1.00 0.00 34 ALA A C 17
ATOM 8585 O O . ALA A 1 34 ? 6.074 -3.830 0.249 1.00 0.00 34 ALA A O 17
ATOM 8592 N N . CYS A 1 35 ? 6.163 -5.191 2.012 1.00 0.00 35 CYS A N 17
ATOM 8593 C CA . CYS A 1 35 ? 7.567 -4.918 2.263 1.00 0.00 35 CYS A CA 17
ATOM 8594 C C . CYS A 1 35 ? 8.441 -5.959 1.603 1.00 0.00 35 CYS A C 17
ATOM 8595 O O . CYS A 1 35 ? 8.207 -7.158 1.765 1.00 0.00 35 CYS A O 17
ATOM 8602 N N . MET A 1 36 ? 9.410 -5.511 0.835 1.00 0.00 36 MET A N 17
ATOM 8603 C CA . MET A 1 36 ? 10.364 -6.406 0.214 1.00 0.00 36 MET A CA 17
ATOM 8604 C C . MET A 1 36 ? 11.326 -6.926 1.264 1.00 0.00 36 MET A C 17
ATOM 8605 O O . MET A 1 36 ? 12.262 -6.207 1.639 1.00 0.00 36 MET A O 17
ATOM 8620 N N . ASN A 1 1 ? -10.536 13.724 9.795 1.00 0.00 1 ASN A N 18
ATOM 8621 C CA . ASN A 1 1 ? -11.588 14.030 8.827 1.00 0.00 1 ASN A CA 18
ATOM 8622 C C . ASN A 1 1 ? -12.179 12.740 8.307 1.00 0.00 1 ASN A C 18
ATOM 8623 O O . ASN A 1 1 ? -11.738 11.646 8.682 1.00 0.00 1 ASN A O 18
ATOM 8636 N N . ALA A 1 2 ? -13.172 12.854 7.473 1.00 0.00 2 ALA A N 18
ATOM 8637 C CA . ALA A 1 2 ? -13.769 11.722 6.844 1.00 0.00 2 ALA A CA 18
ATOM 8638 C C . ALA A 1 2 ? -13.270 11.674 5.418 1.00 0.00 2 ALA A C 18
ATOM 8639 O O . ALA A 1 2 ? -13.144 12.730 4.788 1.00 0.00 2 ALA A O 18
ATOM 8646 N N . PRO A 1 3 ? -12.896 10.484 4.909 1.00 0.00 3 PRO A N 18
ATOM 8647 C CA . PRO A 1 3 ? -12.452 10.328 3.528 1.00 0.00 3 PRO A CA 18
ATOM 8648 C C . PRO A 1 3 ? -13.480 10.878 2.542 1.00 0.00 3 PRO A C 18
ATOM 8649 O O . PRO A 1 3 ? -14.588 10.329 2.385 1.00 0.00 3 PRO A O 18
ATOM 8660 N N . GLU A 1 4 ? -13.149 11.999 1.959 1.00 0.00 4 GLU A N 18
ATOM 8661 C CA . GLU A 1 4 ? -13.989 12.635 0.981 1.00 0.00 4 GLU A CA 18
ATOM 8662 C C . GLU A 1 4 ? -13.478 12.233 -0.388 1.00 0.00 4 GLU A C 18
ATOM 8663 O O . GLU A 1 4 ? -14.211 12.180 -1.382 1.00 0.00 4 GLU A O 18
ATOM 8675 N N . PHE A 1 5 ? -12.226 11.904 -0.401 1.00 0.00 5 PHE A N 18
ATOM 8676 C CA . PHE A 1 5 ? -11.537 11.438 -1.571 1.00 0.00 5 PHE A CA 18
ATOM 8677 C C . PHE A 1 5 ? -11.122 10.018 -1.324 1.00 0.00 5 PHE A C 18
ATOM 8678 O O . PHE A 1 5 ? -10.727 9.676 -0.205 1.00 0.00 5 PHE A O 18
ATOM 8695 N N . THR A 1 6 ? -11.222 9.187 -2.315 1.00 0.00 6 THR A N 18
ATOM 8696 C CA . THR A 1 6 ? -10.855 7.825 -2.153 1.00 0.00 6 THR A CA 18
ATOM 8697 C C . THR A 1 6 ? -9.348 7.648 -2.313 1.00 0.00 6 THR A C 18
ATOM 8698 O O . THR A 1 6 ? -8.805 7.609 -3.423 1.00 0.00 6 THR A O 18
ATOM 8709 N N . GLN A 1 7 ? -8.676 7.663 -1.191 1.00 0.00 7 GLN A N 18
ATOM 8710 C CA . GLN A 1 7 ? -7.249 7.498 -1.143 1.00 0.00 7 GLN A CA 18
ATOM 8711 C C . GLN A 1 7 ? -6.915 6.051 -0.912 1.00 0.00 7 GLN A C 18
ATOM 8712 O O . GLN A 1 7 ? -7.773 5.259 -0.473 1.00 0.00 7 GLN A O 18
ATOM 8726 N N . SER A 1 8 ? -5.715 5.700 -1.212 1.00 0.00 8 SER A N 18
ATOM 8727 C CA . SER A 1 8 ? -5.246 4.374 -1.007 1.00 0.00 8 SER A CA 18
ATOM 8728 C C . SER A 1 8 ? -4.306 4.347 0.210 1.00 0.00 8 SER A C 18
ATOM 8729 O O . SER A 1 8 ? -4.099 5.394 0.864 1.00 0.00 8 SER A O 18
ATOM 8737 N N . VAL A 1 9 ? -3.750 3.181 0.528 1.00 0.00 9 VAL A N 18
ATOM 8738 C CA . VAL A 1 9 ? -2.823 3.060 1.652 1.00 0.00 9 VAL A CA 18
ATOM 8739 C C . VAL A 1 9 ? -1.522 3.770 1.302 1.00 0.00 9 VAL A C 18
ATOM 8740 O O . VAL A 1 9 ? -0.913 4.438 2.130 1.00 0.00 9 VAL A O 18
ATOM 8753 N N . CYS A 1 10 ? -1.139 3.651 0.074 1.00 0.00 10 CYS A N 18
A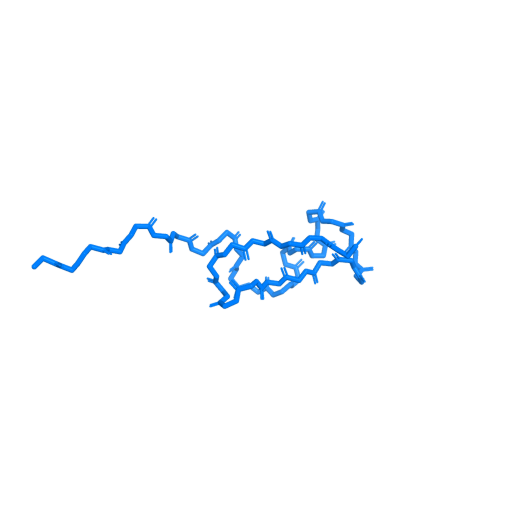TOM 8754 C CA . CYS A 1 10 ? 0.001 4.334 -0.430 1.00 0.00 10 CYS A CA 18
ATOM 8755 C C . CYS A 1 10 ? -0.359 4.905 -1.776 1.00 0.00 10 CYS A C 18
ATOM 8756 O O . CYS A 1 10 ? -0.732 4.171 -2.697 1.00 0.00 10 CYS A O 18
ATOM 8763 N N . GLU A 1 11 ? -0.293 6.205 -1.891 1.00 0.00 11 GLU A N 18
ATOM 8764 C CA . GLU A 1 11 ? -0.685 6.848 -3.112 1.00 0.00 11 GLU A CA 18
ATOM 8765 C C . GLU A 1 11 ? 0.568 7.125 -3.917 1.00 0.00 11 GLU A C 18
ATOM 8766 O O . GLU A 1 11 ? 0.531 7.325 -5.140 1.00 0.00 11 GLU A O 18
ATOM 8778 N N . ARG A 1 12 ? 1.677 7.115 -3.227 1.00 0.00 12 ARG A N 18
ATOM 8779 C CA . ARG A 1 12 ? 2.962 7.240 -3.826 1.00 0.00 12 ARG A CA 18
ATOM 8780 C C . ARG A 1 12 ? 3.804 6.091 -3.330 1.00 0.00 12 ARG A C 18
ATOM 8781 O O . ARG A 1 12 ? 3.579 5.591 -2.225 1.00 0.00 12 ARG A O 18
ATOM 8802 N N . ASN A 1 13 ? 4.756 5.678 -4.125 1.00 0.00 13 ASN A N 18
ATOM 8803 C CA . ASN A 1 13 ? 5.611 4.520 -3.800 1.00 0.00 13 ASN A CA 18
ATOM 8804 C C . ASN A 1 13 ? 6.377 4.769 -2.508 1.00 0.00 13 ASN A C 18
ATOM 8805 O O . ASN A 1 13 ? 6.533 3.872 -1.670 1.00 0.00 13 ASN A O 18
ATOM 8816 N N . SER A 1 14 ? 6.760 6.012 -2.323 1.00 0.00 14 SER A N 18
ATOM 8817 C CA . SER A 1 14 ? 7.526 6.446 -1.197 1.00 0.00 14 SER A CA 18
ATOM 8818 C C . SER A 1 14 ? 6.781 6.304 0.136 1.00 0.00 14 SER A C 18
ATOM 8819 O O . SER A 1 14 ? 7.412 6.269 1.187 1.00 0.00 14 SER A O 18
ATOM 8827 N N . ASP A 1 15 ? 5.433 6.179 0.094 1.00 0.00 15 ASP A N 18
ATOM 8828 C CA . ASP A 1 15 ? 4.663 5.945 1.330 1.00 0.00 15 ASP A CA 18
ATOM 8829 C C . ASP A 1 15 ? 5.112 4.631 1.924 1.00 0.00 15 ASP A C 18
ATOM 8830 O O . ASP A 1 15 ? 5.340 4.515 3.120 1.00 0.00 15 ASP A O 18
ATOM 8839 N N . CYS A 1 16 ? 5.309 3.661 1.058 1.00 0.00 16 CYS A N 18
ATOM 8840 C CA . CYS A 1 16 ? 5.774 2.360 1.466 1.00 0.00 16 CYS A CA 18
ATOM 8841 C C . CYS A 1 16 ? 7.235 2.370 1.842 1.00 0.00 16 CYS A C 18
ATOM 8842 O O . CYS A 1 16 ? 7.666 1.583 2.687 1.00 0.00 16 CYS A O 18
ATOM 8849 N N . ASP A 1 17 ? 7.995 3.274 1.259 1.00 0.00 17 ASP A N 18
ATOM 8850 C CA . ASP A 1 17 ? 9.408 3.399 1.590 1.00 0.00 17 ASP A CA 18
ATOM 8851 C C . ASP A 1 17 ? 9.569 3.926 3.001 1.00 0.00 17 ASP A C 18
ATOM 8852 O O . ASP A 1 17 ? 10.531 3.608 3.684 1.00 0.00 17 ASP A O 18
ATOM 8861 N N . HIS A 1 18 ? 8.601 4.704 3.454 1.00 0.00 18 HIS A N 18
ATOM 8862 C CA . HIS A 1 18 ? 8.618 5.243 4.813 1.00 0.00 18 HIS A CA 18
ATOM 8863 C C . HIS A 1 18 ? 8.378 4.138 5.846 1.00 0.00 18 HIS A C 18
ATOM 8864 O O . HIS A 1 18 ? 8.772 4.261 6.998 1.00 0.00 18 HIS A O 18
ATOM 8878 N N . PHE A 1 19 ? 7.742 3.060 5.430 1.00 0.00 19 PHE A N 18
ATOM 8879 C CA . PHE A 1 19 ? 7.449 1.974 6.348 1.00 0.00 19 PHE A CA 18
ATOM 8880 C C . PHE A 1 19 ? 8.419 0.809 6.174 1.00 0.00 19 PHE A C 18
ATOM 8881 O O . PHE A 1 19 ? 9.027 0.342 7.136 1.00 0.00 19 PHE A O 18
ATOM 8898 N N . CYS A 1 20 ? 8.579 0.360 4.953 1.00 0.00 20 CYS A N 18
ATOM 8899 C CA . CYS A 1 20 ? 9.368 -0.836 4.664 1.00 0.00 20 CYS A CA 18
ATOM 8900 C C . CYS A 1 20 ? 10.846 -0.520 4.460 1.00 0.00 20 CYS A C 18
ATOM 8901 O O . CYS A 1 20 ? 11.694 -1.423 4.498 1.00 0.00 20 CYS A O 18
ATOM 8908 N N . GLY A 1 21 ? 11.153 0.737 4.272 1.00 0.00 21 GLY A N 18
ATOM 8909 C CA . GLY A 1 21 ? 12.506 1.135 3.970 1.00 0.00 21 GLY A CA 18
ATOM 8910 C C . GLY A 1 21 ? 12.611 1.443 2.508 1.00 0.00 21 GLY A C 18
ATOM 8911 O O . GLY A 1 21 ? 11.918 0.804 1.698 1.00 0.00 21 GLY A O 18
ATOM 8915 N N . GLU A 1 22 ? 13.443 2.401 2.147 1.00 0.00 22 GLU A N 18
ATOM 8916 C CA . GLU A 1 22 ? 13.541 2.817 0.766 1.00 0.00 22 GLU A CA 18
ATOM 8917 C C . GLU A 1 22 ? 13.985 1.712 -0.188 1.00 0.00 22 GLU A C 18
ATOM 8918 O O . GLU A 1 22 ? 15.000 1.030 0.015 1.00 0.00 22 GLU A O 18
ATOM 8930 N N . GLY A 1 23 ? 13.135 1.464 -1.145 1.00 0.00 23 GLY A N 18
ATOM 8931 C CA . GLY A 1 23 ? 13.373 0.481 -2.154 1.00 0.00 23 GLY A CA 18
ATOM 8932 C C . GLY A 1 23 ? 12.578 -0.773 -1.898 1.00 0.00 23 GLY A C 18
ATOM 8933 O O . GLY A 1 23 ? 12.156 -1.459 -2.832 1.00 0.00 23 GLY A O 18
ATOM 8937 N N . PHE A 1 24 ? 12.299 -1.029 -0.633 1.00 0.00 24 PHE A N 18
ATOM 8938 C CA . PHE A 1 24 ? 11.591 -2.231 -0.222 1.00 0.00 24 PHE A CA 18
ATOM 8939 C C . PHE A 1 24 ? 10.105 -1.971 -0.183 1.00 0.00 24 PHE A C 18
ATOM 8940 O O . PHE A 1 24 ? 9.309 -2.870 0.118 1.00 0.00 24 PHE A O 18
ATOM 8957 N N . GLY A 1 25 ? 9.733 -0.746 -0.449 1.00 0.00 25 GLY A N 18
ATOM 8958 C CA . GLY A 1 25 ? 8.363 -0.390 -0.434 1.00 0.00 25 GLY A CA 18
ATOM 8959 C C . GLY A 1 25 ? 7.712 -0.611 -1.771 1.00 0.00 25 GLY A C 18
ATOM 8960 O O . GLY A 1 25 ? 8.146 -0.051 -2.779 1.00 0.00 25 GLY A O 18
ATOM 8964 N N . HIS A 1 26 ? 6.712 -1.452 -1.795 1.00 0.00 26 HIS A N 18
ATOM 8965 C CA . HIS A 1 26 ? 5.931 -1.698 -2.989 1.00 0.00 26 HIS A CA 18
ATOM 8966 C C . HIS A 1 26 ? 4.462 -1.633 -2.637 1.00 0.00 26 HIS A C 18
ATOM 8967 O O . HIS A 1 26 ? 4.068 -1.979 -1.521 1.00 0.00 26 HIS A O 18
ATOM 8981 N N . CYS A 1 27 ? 3.665 -1.201 -3.560 1.00 0.00 27 CYS A N 18
ATOM 8982 C CA . CYS A 1 27 ? 2.245 -1.092 -3.349 1.00 0.00 27 CYS A CA 18
ATOM 8983 C C . CYS A 1 27 ? 1.514 -2.149 -4.127 1.00 0.00 27 CYS A C 18
ATOM 8984 O O . CYS A 1 27 ? 1.784 -2.360 -5.315 1.00 0.00 27 CYS A O 18
ATOM 8991 N N . ILE A 1 28 ? 0.616 -2.840 -3.474 1.00 0.00 28 ILE A N 18
ATOM 8992 C CA . ILE A 1 28 ? -0.191 -3.813 -4.150 1.00 0.00 28 ILE A CA 18
ATOM 8993 C C . ILE A 1 28 ? -1.525 -3.176 -4.451 1.00 0.00 28 ILE A C 18
ATOM 8994 O O . ILE A 1 28 ? -2.406 -3.106 -3.577 1.00 0.00 28 ILE A O 18
ATOM 9010 N N . ARG A 1 29 ? -1.606 -2.573 -5.638 1.00 0.00 29 ARG A N 18
ATOM 9011 C CA . ARG A 1 29 ? -2.815 -1.901 -6.154 1.00 0.00 29 ARG A CA 18
ATOM 9012 C C . ARG A 1 29 ? -3.221 -0.707 -5.288 1.00 0.00 29 ARG A C 18
ATOM 9013 O O . ARG A 1 29 ? -4.311 -0.165 -5.433 1.00 0.00 29 ARG A O 18
ATOM 9034 N N . GLY A 1 30 ? -2.341 -0.316 -4.380 1.00 0.00 30 GLY A N 18
ATOM 9035 C CA . GLY A 1 30 ? -2.626 0.754 -3.449 1.00 0.00 30 GLY A CA 18
ATOM 9036 C C . GLY A 1 30 ? -3.540 0.294 -2.318 1.00 0.00 30 GLY A C 18
ATOM 9037 O O . GLY A 1 30 ? -3.790 1.040 -1.366 1.00 0.00 30 GLY A O 18
ATOM 9041 N N . MET A 1 31 ? -4.003 -0.952 -2.408 1.00 0.00 31 MET A N 18
ATOM 9042 C CA . MET A 1 31 ? -4.945 -1.514 -1.446 1.00 0.00 31 MET A CA 18
ATOM 9043 C C . MET A 1 31 ? -4.246 -1.847 -0.162 1.00 0.00 31 MET A C 18
ATOM 9044 O O . MET A 1 31 ? -4.838 -1.794 0.911 1.00 0.00 31 MET A O 18
ATOM 9058 N N . TYR A 1 32 ? -2.992 -2.204 -0.282 1.00 0.00 32 TYR A N 18
ATOM 9059 C CA . TYR A 1 32 ? -2.148 -2.448 0.847 1.00 0.00 32 TYR A CA 18
ATOM 9060 C C . TYR A 1 32 ? -0.699 -2.277 0.474 1.00 0.00 32 TYR A C 18
ATOM 9061 O O . TYR A 1 32 ? -0.330 -2.344 -0.720 1.00 0.00 32 TYR A O 18
ATOM 9079 N N . CYS A 1 33 ? 0.099 -2.030 1.461 1.00 0.00 33 CYS A N 18
ATOM 9080 C CA . CYS A 1 33 ? 1.498 -1.793 1.295 1.00 0.00 33 CYS A CA 18
ATOM 9081 C C . CYS A 1 33 ? 2.253 -3.097 1.521 1.00 0.00 33 CYS A C 18
ATOM 9082 O O . CYS A 1 33 ? 1.965 -3.830 2.484 1.00 0.00 33 CYS A O 18
ATOM 9089 N N . ALA A 1 34 ? 3.197 -3.400 0.657 1.00 0.00 34 ALA A N 18
ATOM 9090 C CA . ALA A 1 34 ? 3.941 -4.629 0.756 1.00 0.00 34 ALA A CA 18
ATOM 9091 C C . ALA A 1 34 ? 5.431 -4.354 0.881 1.00 0.00 34 ALA A C 18
ATOM 9092 O O . ALA A 1 34 ? 6.013 -3.616 0.073 1.00 0.00 34 ALA A O 18
ATOM 9099 N N . CYS A 1 35 ? 6.045 -4.957 1.857 1.00 0.00 35 CYS A N 18
ATOM 9100 C CA . CYS A 1 35 ? 7.466 -4.808 2.085 1.00 0.00 35 CYS A CA 18
ATOM 9101 C C . CYS A 1 35 ? 8.185 -5.942 1.383 1.00 0.00 35 CYS A C 18
ATOM 9102 O O . CYS A 1 35 ? 7.768 -7.098 1.492 1.00 0.00 35 CYS A O 18
ATOM 9109 N N . MET A 1 36 ? 9.204 -5.619 0.622 1.00 0.00 36 MET A N 18
ATOM 9110 C CA . MET A 1 36 ? 9.960 -6.619 -0.112 1.00 0.00 36 MET A CA 18
ATOM 9111 C C . MET A 1 36 ? 10.855 -7.390 0.839 1.00 0.00 36 MET A C 18
ATOM 9112 O O . MET A 1 36 ? 11.938 -6.888 1.179 1.00 0.00 36 MET A O 18
ATOM 9127 N N . ASN A 1 1 ? -18.301 0.650 16.251 1.00 0.00 1 ASN A N 19
ATOM 9128 C CA . ASN A 1 1 ? -17.492 1.861 16.360 1.00 0.00 1 ASN A CA 19
ATOM 9129 C C . ASN A 1 1 ? -16.034 1.501 16.493 1.00 0.00 1 ASN A C 19
ATOM 9130 O O . ASN A 1 1 ? -15.622 0.875 17.481 1.00 0.00 1 ASN A O 19
ATOM 9143 N N . ALA A 1 2 ? -15.267 1.871 15.509 1.00 0.00 2 ALA A N 19
ATOM 9144 C CA . ALA A 1 2 ? -13.851 1.653 15.506 1.00 0.00 2 ALA A CA 19
ATOM 9145 C C . ALA A 1 2 ? -13.212 2.694 14.615 1.00 0.00 2 ALA A C 19
ATOM 9146 O O . ALA A 1 2 ? -13.425 2.673 13.393 1.00 0.00 2 ALA A O 19
ATOM 9153 N N . PRO A 1 3 ? -12.476 3.656 15.204 1.00 0.00 3 PRO A N 19
ATOM 9154 C CA . PRO A 1 3 ? -11.826 4.723 14.451 1.00 0.00 3 PRO A CA 19
ATOM 9155 C C . PRO A 1 3 ? -10.748 4.208 13.493 1.00 0.00 3 PRO A C 19
ATOM 9156 O O . PRO A 1 3 ? -9.590 3.994 13.874 1.00 0.00 3 PRO A O 19
ATOM 9167 N N . GLU A 1 4 ? -11.173 3.925 12.298 1.00 0.00 4 GLU A N 19
ATOM 9168 C CA . GLU A 1 4 ? -10.343 3.495 11.211 1.00 0.00 4 GLU A CA 19
ATOM 9169 C C . GLU A 1 4 ? -11.131 3.751 9.967 1.00 0.00 4 GLU A C 19
ATOM 9170 O O . GLU A 1 4 ? -12.311 3.432 9.916 1.00 0.00 4 GLU A O 19
ATOM 9182 N N . PHE A 1 5 ? -10.531 4.357 9.007 1.00 0.00 5 PHE A N 19
ATOM 9183 C CA . PHE A 1 5 ? -11.199 4.622 7.769 1.00 0.00 5 PHE A CA 19
ATOM 9184 C C . PHE A 1 5 ? -10.494 3.870 6.687 1.00 0.00 5 PHE A C 19
ATOM 9185 O O . PHE A 1 5 ? -9.267 3.952 6.574 1.00 0.00 5 PHE A O 19
ATOM 9202 N N . THR A 1 6 ? -11.227 3.119 5.926 1.00 0.00 6 THR A N 19
ATOM 9203 C CA . THR A 1 6 ? -10.668 2.318 4.887 1.00 0.00 6 THR A CA 19
ATOM 9204 C C . THR A 1 6 ? -10.320 3.169 3.678 1.00 0.00 6 THR A C 19
ATOM 9205 O O . THR A 1 6 ? -11.117 3.345 2.764 1.00 0.00 6 THR A O 19
ATOM 9216 N N . GLN A 1 7 ? -9.171 3.773 3.740 1.00 0.00 7 GLN A N 19
ATOM 9217 C CA . GLN A 1 7 ? -8.695 4.617 2.689 1.00 0.00 7 GLN A CA 19
ATOM 9218 C C . GLN A 1 7 ? -7.493 3.941 2.087 1.00 0.00 7 GLN A C 19
ATOM 9219 O O . GLN A 1 7 ? -7.183 2.796 2.432 1.00 0.00 7 GLN A O 19
ATOM 9233 N N . SER A 1 8 ? -6.840 4.590 1.198 1.00 0.00 8 SER A N 19
ATOM 9234 C CA . SER A 1 8 ? -5.642 4.074 0.656 1.00 0.00 8 SER A CA 19
ATOM 9235 C C . SER A 1 8 ? -4.483 4.396 1.604 1.00 0.00 8 SER A C 19
ATOM 9236 O O . SER A 1 8 ? -4.208 5.567 1.899 1.00 0.00 8 SER A O 19
ATOM 9244 N N . VAL A 1 9 ? -3.850 3.361 2.129 1.00 0.00 9 VAL A N 19
ATOM 9245 C CA . VAL A 1 9 ? -2.708 3.515 3.040 1.00 0.00 9 VAL A CA 19
ATOM 9246 C C . VAL A 1 9 ? -1.478 3.942 2.239 1.00 0.00 9 VAL A C 19
ATOM 9247 O O . VAL A 1 9 ? -0.493 4.478 2.765 1.00 0.00 9 VAL A O 19
ATOM 9260 N N . CYS A 1 10 ? -1.577 3.744 0.970 1.00 0.00 10 CYS A N 19
ATOM 9261 C CA . CYS A 1 10 ? -0.521 3.999 0.079 1.00 0.00 10 CYS A CA 19
ATOM 9262 C C . CYS A 1 10 ? -1.078 4.604 -1.197 1.00 0.00 10 CYS A C 19
ATOM 9263 O O . CYS A 1 10 ? -2.217 4.310 -1.581 1.00 0.00 10 CYS A O 19
ATOM 9270 N N . GLU A 1 11 ? -0.332 5.490 -1.801 1.00 0.00 11 GLU A N 19
ATOM 9271 C CA . GLU A 1 11 ? -0.686 6.050 -3.078 1.00 0.00 11 GLU A CA 19
ATOM 9272 C C . GLU A 1 11 ? 0.357 5.637 -4.100 1.00 0.00 11 GLU A C 19
ATOM 9273 O O . GLU A 1 11 ? 0.037 5.275 -5.246 1.00 0.00 11 GLU A O 19
ATOM 9285 N N . ARG A 1 12 ? 1.598 5.675 -3.681 1.00 0.00 12 ARG A N 19
ATOM 9286 C CA . ARG A 1 12 ? 2.717 5.354 -4.530 1.00 0.00 12 ARG A CA 19
ATOM 9287 C C . ARG A 1 12 ? 3.732 4.531 -3.762 1.00 0.00 12 ARG A C 19
ATOM 9288 O O . ARG A 1 12 ? 3.695 4.501 -2.544 1.00 0.00 12 ARG A O 19
ATOM 9309 N N . ASN A 1 13 ? 4.647 3.891 -4.474 1.00 0.00 13 ASN A N 19
ATOM 9310 C CA . ASN A 1 13 ? 5.669 3.006 -3.874 1.00 0.00 13 ASN A CA 19
ATOM 9311 C C . ASN A 1 13 ? 6.483 3.682 -2.786 1.00 0.00 13 ASN A C 19
ATOM 9312 O O . ASN A 1 13 ? 6.835 3.044 -1.789 1.00 0.00 13 ASN A O 19
ATOM 9323 N N . SER A 1 14 ? 6.732 4.973 -2.939 1.00 0.00 14 SER A N 19
ATOM 9324 C CA . SER A 1 14 ? 7.474 5.722 -1.950 1.00 0.00 14 SER A CA 19
ATOM 9325 C C . SER A 1 14 ? 6.738 5.798 -0.604 1.00 0.00 14 SER A C 19
ATOM 9326 O O . SER A 1 14 ? 7.380 5.902 0.442 1.00 0.00 14 SER A O 19
ATOM 9334 N N . ASP A 1 15 ? 5.384 5.705 -0.623 1.00 0.00 15 ASP A N 19
ATOM 9335 C CA . ASP A 1 15 ? 4.608 5.644 0.640 1.00 0.00 15 ASP A CA 19
ATOM 9336 C C . ASP A 1 15 ? 5.028 4.423 1.414 1.00 0.00 15 ASP A C 19
ATOM 9337 O O . ASP A 1 15 ? 5.210 4.460 2.621 1.00 0.00 15 ASP A O 19
ATOM 9346 N N . CYS A 1 16 ? 5.227 3.353 0.692 1.00 0.00 16 CYS A N 19
ATOM 9347 C CA . CYS A 1 16 ? 5.640 2.106 1.271 1.00 0.00 16 CYS A CA 19
ATOM 9348 C C . CYS A 1 16 ? 7.079 2.102 1.693 1.00 0.00 16 CYS A C 19
ATOM 9349 O O . CYS A 1 16 ? 7.460 1.351 2.589 1.00 0.00 16 CYS A O 19
ATOM 9356 N N . ASP A 1 17 ? 7.885 2.950 1.089 1.00 0.00 17 ASP A N 19
ATOM 9357 C CA . ASP A 1 17 ? 9.279 3.072 1.497 1.00 0.00 17 ASP A CA 19
ATOM 9358 C C . ASP A 1 17 ? 9.353 3.685 2.877 1.00 0.00 17 ASP A C 19
ATOM 9359 O O . ASP A 1 17 ? 10.271 3.423 3.635 1.00 0.00 17 ASP A O 19
ATOM 9368 N N . HIS A 1 18 ? 8.331 4.456 3.223 1.00 0.00 18 HIS A N 19
ATOM 9369 C CA . HIS A 1 18 ? 8.236 5.073 4.550 1.00 0.00 18 HIS A CA 19
ATOM 9370 C C . HIS A 1 18 ? 7.948 4.011 5.604 1.00 0.00 18 HIS A C 19
ATOM 9371 O O . HIS A 1 18 ? 8.218 4.193 6.784 1.00 0.00 18 HIS A O 19
ATOM 9385 N N . PHE A 1 19 ? 7.387 2.908 5.176 1.00 0.00 19 PHE A N 19
ATOM 9386 C CA . PHE A 1 19 ? 7.042 1.842 6.083 1.00 0.00 19 PHE A CA 19
ATOM 9387 C C . PHE A 1 19 ? 8.097 0.736 6.065 1.00 0.00 19 PHE A C 19
ATOM 9388 O O . PHE A 1 19 ? 8.674 0.386 7.101 1.00 0.00 19 PHE A O 19
ATOM 9405 N N . CYS A 1 20 ? 8.379 0.240 4.889 1.00 0.00 20 CYS A N 19
ATOM 9406 C CA . CYS A 1 20 ? 9.245 -0.912 4.702 1.00 0.00 20 CYS A CA 19
ATOM 9407 C C . CYS A 1 20 ? 10.732 -0.544 4.614 1.00 0.00 20 CYS A C 19
ATOM 9408 O O . CYS A 1 20 ? 11.600 -1.411 4.756 1.00 0.00 20 CYS A O 19
ATOM 9415 N N . GLY A 1 21 ? 11.031 0.706 4.399 1.00 0.00 21 GLY A N 19
ATOM 9416 C CA . GLY A 1 21 ? 12.408 1.106 4.250 1.00 0.00 21 GLY A CA 19
ATOM 9417 C C . GLY A 1 21 ? 12.655 1.607 2.857 1.00 0.00 21 GLY A C 19
ATOM 9418 O O . GLY A 1 21 ? 11.952 1.198 1.926 1.00 0.00 21 GLY A O 19
ATOM 9422 N N . GLU A 1 22 ? 13.635 2.464 2.709 1.00 0.00 22 GLU A N 19
ATOM 9423 C CA . GLU A 1 22 ? 13.945 3.107 1.446 1.00 0.00 22 GLU A CA 19
ATOM 9424 C C . GLU A 1 22 ? 14.423 2.086 0.425 1.00 0.00 22 GLU A C 19
ATOM 9425 O O . GLU A 1 22 ? 15.540 1.577 0.514 1.00 0.00 22 GLU A O 19
ATOM 9437 N N . GLY A 1 23 ? 13.562 1.750 -0.493 1.00 0.00 23 GLY A N 19
ATOM 9438 C CA . GLY A 1 23 ? 13.911 0.840 -1.531 1.00 0.00 23 GLY A CA 19
ATOM 9439 C C . GLY A 1 23 ? 13.219 -0.477 -1.351 1.00 0.00 23 GLY A C 19
ATOM 9440 O O . GLY A 1 23 ? 13.315 -1.358 -2.204 1.00 0.00 23 GLY A O 19
ATOM 9444 N N . PHE A 1 24 ? 12.508 -0.614 -0.252 1.00 0.00 24 PHE A N 19
ATOM 9445 C CA . PHE A 1 24 ? 11.824 -1.852 0.069 1.00 0.00 24 PHE A CA 19
ATOM 9446 C C . PHE A 1 24 ? 10.324 -1.680 -0.032 1.00 0.00 24 PHE A C 19
ATOM 9447 O O . PHE A 1 24 ? 9.572 -2.623 0.201 1.00 0.00 24 PHE A O 19
ATOM 9464 N N . GLY A 1 25 ? 9.886 -0.491 -0.341 1.00 0.00 25 GLY A N 19
ATOM 9465 C CA . GLY A 1 25 ? 8.481 -0.235 -0.384 1.00 0.00 25 GLY A CA 19
ATOM 9466 C C . GLY A 1 25 ? 7.842 -0.522 -1.727 1.00 0.00 25 GLY A C 19
ATOM 9467 O O . GLY A 1 25 ? 8.285 -0.011 -2.756 1.00 0.00 25 GLY A O 19
ATOM 9471 N N . HIS A 1 26 ? 6.806 -1.337 -1.715 1.00 0.00 26 HIS A N 19
ATOM 9472 C CA . HIS A 1 26 ? 6.037 -1.650 -2.904 1.00 0.00 26 HIS A CA 19
ATOM 9473 C C . HIS A 1 26 ? 4.578 -1.419 -2.617 1.00 0.00 26 HIS A C 19
ATOM 9474 O O . HIS A 1 26 ? 4.056 -1.894 -1.621 1.00 0.00 26 HIS A O 19
ATOM 9488 N N . CYS A 1 27 ? 3.929 -0.681 -3.457 1.00 0.00 27 CYS A N 19
ATOM 9489 C CA . CYS A 1 27 ? 2.554 -0.338 -3.232 1.00 0.00 27 CYS A CA 19
ATOM 9490 C C . CYS A 1 27 ? 1.683 -1.274 -4.031 1.00 0.00 27 CYS A C 19
ATOM 9491 O O . CYS A 1 27 ? 1.873 -1.410 -5.239 1.00 0.00 27 CYS A O 19
ATOM 9498 N N . ILE A 1 28 ? 0.753 -1.937 -3.391 1.00 0.00 28 ILE A N 19
ATOM 9499 C CA . ILE A 1 28 ? -0.093 -2.855 -4.109 1.00 0.00 28 ILE A CA 19
ATOM 9500 C C . ILE A 1 28 ? -1.449 -2.224 -4.330 1.00 0.00 28 ILE A C 19
ATOM 9501 O O . ILE A 1 28 ? -2.325 -2.268 -3.447 1.00 0.00 28 ILE A O 19
ATOM 9517 N N . ARG A 1 29 ? -1.578 -1.544 -5.471 1.00 0.00 29 ARG A N 19
ATOM 9518 C CA . ARG A 1 29 ? -2.820 -0.886 -5.916 1.00 0.00 29 ARG A CA 19
ATOM 9519 C C . ARG A 1 29 ? -3.303 0.198 -4.948 1.00 0.00 29 ARG A C 19
ATOM 9520 O O . ARG A 1 29 ? -4.442 0.648 -5.036 1.00 0.00 29 ARG A O 19
ATOM 9541 N N . GLY A 1 30 ? -2.456 0.586 -4.012 1.00 0.00 30 GLY A N 19
ATOM 9542 C CA . G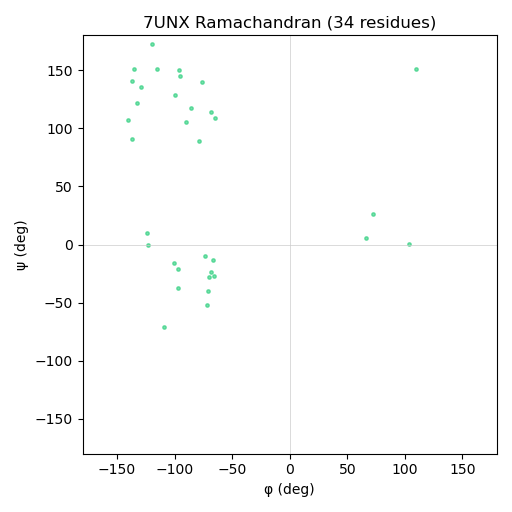LY A 1 30 ? -2.820 1.596 -3.034 1.00 0.00 30 GLY A CA 19
ATOM 9543 C C . GLY A 1 30 ? -3.599 1.022 -1.857 1.00 0.00 30 GLY A C 19
ATOM 9544 O O . GLY A 1 30 ? -3.653 1.629 -0.775 1.00 0.00 30 GLY A O 19
ATOM 9548 N N . MET A 1 31 ? -4.174 -0.158 -2.072 1.00 0.00 31 MET A N 19
ATOM 9549 C CA . MET A 1 31 ? -4.995 -0.857 -1.088 1.00 0.00 31 MET A CA 19
ATOM 9550 C C . MET A 1 31 ? -4.181 -1.222 0.124 1.00 0.00 31 MET A C 19
ATOM 9551 O O . MET A 1 31 ? -4.572 -0.947 1.257 1.00 0.00 31 MET A O 19
ATOM 9565 N N . TYR A 1 32 ? -3.052 -1.834 -0.104 1.00 0.00 32 TYR A N 19
ATOM 9566 C CA . TYR A 1 32 ? -2.181 -2.186 0.970 1.00 0.00 32 TYR A CA 19
ATOM 9567 C C . TYR A 1 32 ? -0.748 -1.962 0.598 1.00 0.00 32 TYR A C 19
ATOM 9568 O O . TYR A 1 32 ? -0.415 -1.725 -0.583 1.00 0.00 32 TYR A O 19
ATOM 9586 N N . CYS A 1 33 ? 0.076 -2.022 1.579 1.00 0.00 33 CYS A N 19
ATOM 9587 C CA . CYS A 1 33 ? 1.466 -1.777 1.445 1.00 0.00 33 CYS A CA 19
ATOM 9588 C C . CYS A 1 33 ? 2.199 -3.104 1.504 1.00 0.00 33 CYS A C 19
ATOM 9589 O O . CYS A 1 33 ? 1.785 -4.017 2.237 1.00 0.00 33 CYS A O 19
ATOM 9596 N N . ALA A 1 34 ? 3.237 -3.234 0.719 1.00 0.00 34 ALA A N 19
ATOM 9597 C CA . ALA A 1 34 ? 4.026 -4.433 0.679 1.00 0.00 34 ALA A CA 19
ATOM 9598 C C . ALA A 1 34 ? 5.497 -4.088 0.813 1.00 0.00 34 ALA A C 19
ATOM 9599 O O . ALA A 1 34 ? 5.941 -3.008 0.390 1.00 0.00 34 ALA A O 19
ATOM 9606 N N . CYS A 1 35 ? 6.234 -4.986 1.390 1.00 0.00 35 CYS A N 19
ATOM 9607 C CA . CYS A 1 35 ? 7.640 -4.810 1.615 1.00 0.00 35 CYS A CA 19
ATOM 9608 C C . CYS A 1 35 ? 8.415 -5.812 0.768 1.00 0.00 35 CYS A C 19
ATOM 9609 O O . CYS A 1 35 ? 7.980 -6.961 0.598 1.00 0.00 35 CYS A O 19
ATOM 9616 N N . MET A 1 36 ? 9.507 -5.369 0.196 1.00 0.00 36 MET A N 19
ATOM 9617 C CA . MET A 1 36 ? 10.368 -6.215 -0.611 1.00 0.00 36 MET A CA 19
ATOM 9618 C C . MET A 1 36 ? 11.308 -7.005 0.276 1.00 0.00 36 MET A C 19
ATOM 9619 O O . MET A 1 36 ? 11.068 -8.208 0.498 1.00 0.00 36 MET A O 19
ATOM 9634 N N . ASN A 1 1 ? -21.273 0.248 -12.949 1.00 0.00 1 ASN A N 20
ATOM 9635 C CA . ASN A 1 1 ? -20.760 0.998 -11.811 1.00 0.00 1 ASN A CA 20
ATOM 9636 C C . ASN A 1 1 ? -19.276 1.190 -11.953 1.00 0.00 1 ASN A C 20
ATOM 9637 O O . ASN A 1 1 ? -18.625 0.509 -12.763 1.00 0.00 1 ASN A O 20
ATOM 9650 N N . ALA A 1 2 ? -18.734 2.102 -11.198 1.00 0.00 2 ALA A N 20
ATOM 9651 C CA . ALA A 1 2 ? -17.330 2.364 -11.247 1.00 0.00 2 ALA A CA 20
ATOM 9652 C C . ALA A 1 2 ? -16.667 1.963 -9.933 1.00 0.00 2 ALA A C 20
ATOM 9653 O O . ALA A 1 2 ? -16.857 2.633 -8.917 1.00 0.00 2 ALA A O 20
ATOM 9660 N N . PRO A 1 3 ? -15.962 0.813 -9.906 1.00 0.00 3 PRO A N 20
ATOM 9661 C CA . PRO A 1 3 ? -15.174 0.403 -8.745 1.00 0.00 3 PRO A CA 20
ATOM 9662 C C . PRO A 1 3 ? -14.071 1.417 -8.486 1.00 0.00 3 PRO A C 20
ATOM 9663 O O . PRO A 1 3 ? -13.193 1.637 -9.343 1.00 0.00 3 PRO A O 20
ATOM 9674 N N . GLU A 1 4 ? -14.132 2.048 -7.363 1.00 0.00 4 GLU A N 20
ATOM 9675 C CA . GLU A 1 4 ? -13.211 3.079 -7.017 1.00 0.00 4 GLU A CA 20
ATOM 9676 C C . GLU A 1 4 ? -12.989 3.042 -5.521 1.00 0.00 4 GLU A C 20
ATOM 9677 O O . GLU A 1 4 ? -13.946 3.100 -4.749 1.00 0.00 4 GLU A O 20
ATOM 9689 N N . PHE A 1 5 ? -11.761 2.901 -5.113 1.00 0.00 5 PHE A N 20
ATOM 9690 C CA . PHE A 1 5 ? -11.444 2.888 -3.714 1.00 0.00 5 PHE A CA 20
ATOM 9691 C C . PHE A 1 5 ? -10.673 4.141 -3.379 1.00 0.00 5 PHE A C 20
ATOM 9692 O O . PHE A 1 5 ? -9.528 4.314 -3.806 1.00 0.00 5 PHE A O 20
ATOM 9709 N N . THR A 1 6 ? -11.307 5.028 -2.652 1.00 0.00 6 THR A N 20
ATOM 9710 C CA . THR A 1 6 ? -10.725 6.308 -2.314 1.00 0.00 6 THR A CA 20
ATOM 9711 C C . THR A 1 6 ? -9.928 6.232 -1.019 1.00 0.00 6 THR A C 20
ATOM 9712 O O . THR A 1 6 ? -9.277 7.200 -0.581 1.00 0.00 6 THR A O 20
ATOM 9723 N N . GLN A 1 7 ? -9.961 5.083 -0.429 1.00 0.00 7 GLN A N 20
ATOM 9724 C CA . GLN A 1 7 ? -9.232 4.813 0.772 1.00 0.00 7 GLN A CA 20
ATOM 9725 C C . GLN A 1 7 ? -8.153 3.828 0.435 1.00 0.00 7 GLN A C 20
ATOM 9726 O O . GLN A 1 7 ? -8.375 2.909 -0.360 1.00 0.00 7 GLN A O 20
ATOM 9740 N N . SER A 1 8 ? -7.010 4.021 0.994 1.00 0.00 8 SER A N 20
ATOM 9741 C CA . SER A 1 8 ? -5.864 3.239 0.662 1.00 0.00 8 SER A CA 20
ATOM 9742 C C . SER A 1 8 ? -4.897 3.212 1.839 1.00 0.00 8 SER A C 20
ATOM 9743 O O . SER A 1 8 ? -5.206 3.761 2.912 1.00 0.00 8 SER A O 20
ATOM 9751 N N . VAL A 1 9 ? -3.779 2.543 1.670 1.00 0.00 9 VAL A N 20
ATOM 9752 C CA . VAL A 1 9 ? -2.730 2.533 2.682 1.00 0.00 9 VAL A CA 20
ATOM 9753 C C . VAL A 1 9 ? -1.555 3.375 2.175 1.00 0.00 9 VAL A C 20
ATOM 9754 O O . VAL A 1 9 ? -0.776 3.935 2.953 1.00 0.00 9 VAL A O 20
ATOM 9767 N N . CYS A 1 10 ? -1.465 3.490 0.868 1.00 0.00 10 CYS A N 20
ATOM 9768 C CA . CYS A 1 10 ? -0.412 4.227 0.231 1.00 0.00 10 CYS A CA 20
ATOM 9769 C C . CYS A 1 10 ? -0.862 4.599 -1.169 1.00 0.00 10 CYS A C 20
ATOM 9770 O O . CYS A 1 10 ? -1.832 4.016 -1.681 1.00 0.00 10 CYS A O 20
ATOM 9777 N N . GLU A 1 11 ? -0.218 5.574 -1.778 1.00 0.00 11 GLU A N 20
ATOM 9778 C CA . GLU A 1 11 ? -0.550 5.951 -3.134 1.00 0.00 11 GLU A CA 20
ATOM 9779 C C . GLU A 1 11 ? 0.523 5.453 -4.062 1.00 0.00 11 GLU A C 20
ATOM 9780 O O . GLU A 1 11 ? 0.237 4.942 -5.154 1.00 0.00 11 GLU A O 20
ATOM 9792 N N . ARG A 1 12 ? 1.753 5.583 -3.626 1.00 0.00 12 ARG A N 20
ATOM 9793 C CA . ARG A 1 12 ? 2.888 5.206 -4.423 1.00 0.00 12 ARG A CA 20
ATOM 9794 C C . ARG A 1 12 ? 3.933 4.506 -3.580 1.00 0.00 12 ARG A C 20
ATOM 9795 O O . ARG A 1 12 ? 3.804 4.439 -2.355 1.00 0.00 12 ARG A O 20
ATOM 9816 N N . ASN A 1 13 ? 4.983 4.028 -4.237 1.00 0.00 13 ASN A N 20
ATOM 9817 C CA . ASN A 1 13 ? 6.052 3.258 -3.592 1.00 0.00 13 ASN A CA 20
ATOM 9818 C C . ASN A 1 13 ? 6.731 4.043 -2.497 1.00 0.00 13 ASN A C 20
ATOM 9819 O O . ASN A 1 13 ? 7.005 3.500 -1.423 1.00 0.00 13 ASN A O 20
ATOM 9830 N N . SER A 1 14 ? 6.948 5.328 -2.741 1.00 0.00 14 SER A N 20
ATOM 9831 C CA . SER A 1 14 ? 7.616 6.187 -1.793 1.00 0.00 14 SER A CA 20
ATOM 9832 C C . SER A 1 14 ? 6.847 6.311 -0.480 1.00 0.00 14 SER A C 20
ATOM 9833 O O . SER A 1 14 ? 7.458 6.515 0.567 1.00 0.00 14 SER A O 20
ATOM 9841 N N . ASP A 1 15 ? 5.502 6.166 -0.524 1.00 0.00 15 ASP A N 20
ATOM 9842 C CA . ASP A 1 15 ? 4.720 6.145 0.736 1.00 0.00 15 ASP A CA 20
ATOM 9843 C C . ASP A 1 15 ? 5.196 4.973 1.594 1.00 0.00 15 ASP A C 20
ATOM 9844 O O . ASP A 1 15 ? 5.585 5.139 2.754 1.00 0.00 15 ASP A O 20
ATOM 9853 N N . CYS A 1 16 ? 5.235 3.794 0.985 1.00 0.00 16 CYS A N 20
ATOM 9854 C CA . CYS A 1 16 ? 5.649 2.577 1.679 1.00 0.00 16 CYS A CA 20
ATOM 9855 C C . CYS A 1 16 ? 7.134 2.510 1.948 1.00 0.00 16 CYS A C 20
ATOM 9856 O O . CYS A 1 16 ? 7.588 1.690 2.755 1.00 0.00 16 CYS A O 20
ATOM 9863 N N . ASP A 1 17 ? 7.902 3.373 1.316 1.00 0.00 17 ASP A N 20
ATOM 9864 C CA . ASP A 1 17 ? 9.334 3.450 1.591 1.00 0.00 17 ASP A CA 20
ATOM 9865 C C . ASP A 1 17 ? 9.585 3.944 2.992 1.00 0.00 17 ASP A C 20
ATOM 9866 O O . ASP A 1 17 ? 10.633 3.718 3.566 1.00 0.00 17 ASP A O 20
ATOM 9875 N N . HIS A 1 18 ? 8.603 4.590 3.565 1.00 0.00 18 HIS A N 20
ATOM 9876 C CA . HIS A 1 18 ? 8.716 5.063 4.928 1.00 0.00 18 HIS A CA 20
ATOM 9877 C C . HIS A 1 18 ? 8.233 4.009 5.902 1.00 0.00 18 HIS A C 20
ATOM 9878 O O . HIS A 1 18 ? 8.233 4.215 7.101 1.00 0.00 18 HIS A O 20
ATOM 9892 N N . PHE A 1 19 ? 7.819 2.878 5.381 1.00 0.00 19 PHE A N 20
ATOM 9893 C CA . PHE A 1 19 ? 7.377 1.786 6.222 1.00 0.00 19 PHE A CA 20
ATOM 9894 C C . PHE A 1 19 ? 8.328 0.616 6.084 1.00 0.00 19 PHE A C 20
ATOM 9895 O O . PHE A 1 19 ? 8.765 0.025 7.069 1.00 0.00 19 PHE A O 20
ATOM 9912 N N . CYS A 1 20 ? 8.667 0.303 4.862 1.00 0.00 20 CYS A N 20
ATOM 9913 C CA . CYS A 1 20 ? 9.481 -0.858 4.567 1.00 0.00 20 CYS A CA 20
ATOM 9914 C C . CYS A 1 20 ? 10.930 -0.482 4.281 1.00 0.00 20 CYS A C 20
ATOM 9915 O O . CYS A 1 20 ? 11.740 -1.339 3.971 1.00 0.00 20 CYS A O 20
ATOM 9922 N N . GLY A 1 21 ? 11.261 0.778 4.396 1.00 0.00 21 GLY A N 20
ATOM 9923 C CA . GLY A 1 21 ? 12.600 1.197 4.059 1.00 0.00 21 GLY A CA 20
ATOM 9924 C C . GLY A 1 21 ? 12.642 1.652 2.624 1.00 0.00 21 GLY A C 20
ATOM 9925 O O . GLY A 1 21 ? 11.891 1.129 1.785 1.00 0.00 21 GLY A O 20
ATOM 9929 N N . GLU A 1 22 ? 13.485 2.607 2.334 1.00 0.00 22 GLU A N 20
ATOM 9930 C CA . GLU A 1 22 ? 13.546 3.201 1.021 1.00 0.00 22 GLU A CA 20
ATOM 9931 C C . GLU A 1 22 ? 14.156 2.213 0.040 1.00 0.00 22 GLU A C 20
ATOM 9932 O O . GLU A 1 22 ? 15.339 1.845 0.142 1.00 0.00 22 GLU A O 20
ATOM 9944 N N . GLY A 1 23 ? 13.333 1.753 -0.861 1.00 0.00 23 GLY A N 20
ATOM 9945 C CA . GLY A 1 23 ? 13.747 0.811 -1.848 1.00 0.00 23 GLY A CA 20
ATOM 9946 C C . GLY A 1 23 ? 13.097 -0.523 -1.623 1.00 0.00 23 GLY A C 20
ATOM 9947 O O . GLY A 1 23 ? 13.348 -1.482 -2.359 1.00 0.00 23 GLY A O 20
ATOM 9951 N N . PHE A 1 24 ? 12.275 -0.601 -0.596 1.00 0.00 24 PHE A N 20
ATOM 9952 C CA . PHE A 1 24 ? 11.603 -1.844 -0.265 1.00 0.00 24 PHE A CA 20
ATOM 9953 C C . PHE A 1 24 ? 10.100 -1.642 -0.173 1.00 0.00 24 PHE A C 20
ATOM 9954 O O . PHE A 1 24 ? 9.367 -2.572 0.176 1.00 0.00 24 PHE A O 20
ATOM 9971 N N . GLY A 1 25 ? 9.639 -0.443 -0.463 1.00 0.00 25 GLY A N 20
ATOM 9972 C CA . GLY A 1 25 ? 8.226 -0.165 -0.383 1.00 0.00 25 GLY A CA 20
ATOM 9973 C C . GLY A 1 25 ? 7.478 -0.582 -1.633 1.00 0.00 25 GLY A C 20
ATOM 9974 O O . GLY A 1 25 ? 7.856 -0.208 -2.743 1.00 0.00 25 GLY A O 20
ATOM 9978 N N . HIS A 1 26 ? 6.454 -1.383 -1.468 1.00 0.00 26 HIS A N 20
ATOM 9979 C CA . HIS A 1 26 ? 5.614 -1.814 -2.573 1.00 0.00 26 HIS A CA 20
ATOM 9980 C C . HIS A 1 26 ? 4.156 -1.545 -2.267 1.00 0.00 26 HIS A C 20
ATOM 9981 O O . HIS A 1 26 ? 3.693 -1.764 -1.153 1.00 0.00 26 HIS A O 20
ATOM 9995 N N . CYS A 1 27 ? 3.455 -1.056 -3.236 1.00 0.00 27 CYS A N 20
ATOM 9996 C CA . CYS A 1 27 ? 2.046 -0.811 -3.112 1.00 0.00 27 CYS A CA 20
ATOM 9997 C C . CYS A 1 27 ? 1.289 -1.594 -4.146 1.00 0.00 27 CYS A C 20
ATOM 9998 O O . CYS A 1 27 ? 1.512 -1.433 -5.349 1.00 0.00 27 CYS A O 20
ATOM 10005 N N . ILE A 1 28 ? 0.414 -2.453 -3.705 1.00 0.00 28 ILE A N 20
ATOM 10006 C CA . ILE A 1 28 ? -0.400 -3.200 -4.628 1.00 0.00 28 ILE A CA 20
ATOM 10007 C C . ILE A 1 28 ? -1.667 -2.412 -4.862 1.00 0.00 28 ILE A C 20
ATOM 10008 O O . ILE A 1 28 ? -2.604 -2.453 -4.047 1.00 0.00 28 ILE A O 20
ATOM 10024 N N . ARG A 1 29 ? -1.628 -1.586 -5.913 1.00 0.00 29 ARG A N 20
ATOM 10025 C CA . ARG A 1 29 ? -2.725 -0.698 -6.307 1.00 0.00 29 ARG A CA 20
ATOM 10026 C C . ARG A 1 29 ? -3.113 0.263 -5.180 1.00 0.00 29 ARG A C 20
ATOM 10027 O O . ARG A 1 29 ? -4.205 0.820 -5.165 1.00 0.00 29 ARG A O 20
ATOM 10048 N N . GLY A 1 30 ? -2.181 0.454 -4.248 1.00 0.00 30 GLY A N 20
ATOM 10049 C CA . GLY A 1 30 ? -2.369 1.341 -3.116 1.00 0.00 30 GLY A CA 20
ATOM 10050 C C . GLY A 1 30 ? -3.286 0.771 -2.052 1.00 0.00 30 GLY A C 20
ATOM 10051 O O . GLY A 1 30 ? -3.458 1.365 -0.973 1.00 0.00 30 GLY A O 20
ATOM 10055 N N . MET A 1 31 ? -3.838 -0.395 -2.336 1.00 0.00 31 MET A N 20
ATOM 10056 C CA . MET A 1 31 ? -4.807 -1.041 -1.474 1.00 0.00 31 MET A CA 20
ATOM 10057 C C . MET A 1 31 ? -4.153 -1.467 -0.201 1.00 0.00 31 MET A C 20
ATOM 10058 O O . MET A 1 31 ? -4.626 -1.162 0.882 1.00 0.00 31 MET A O 20
ATOM 10072 N N . TYR A 1 32 ? -3.051 -2.133 -0.332 1.00 0.00 32 TYR A N 20
ATOM 10073 C CA . TYR A 1 32 ? -2.308 -2.566 0.797 1.00 0.00 32 TYR A CA 20
ATOM 10074 C C . TYR A 1 32 ? -0.842 -2.373 0.560 1.00 0.00 32 TYR A C 20
ATOM 10075 O O . TYR A 1 32 ? -0.386 -2.324 -0.606 1.00 0.00 32 TYR A O 20
ATOM 10093 N N . CYS A 1 33 ? -0.118 -2.246 1.627 1.00 0.00 33 CYS A N 20
ATOM 10094 C CA . CYS A 1 33 ? 1.289 -1.992 1.570 1.00 0.00 33 CYS A CA 20
ATOM 10095 C C . CYS A 1 33 ? 2.032 -3.308 1.682 1.00 0.00 33 CYS A C 20
ATOM 10096 O O . CYS A 1 33 ? 1.614 -4.211 2.431 1.00 0.00 33 CYS A O 20
ATOM 10103 N N . ALA A 1 34 ? 3.080 -3.442 0.922 1.00 0.00 34 ALA A N 20
ATOM 10104 C CA . ALA A 1 34 ? 3.885 -4.625 0.922 1.00 0.00 34 ALA A CA 20
ATOM 10105 C C . ALA A 1 34 ? 5.334 -4.232 1.027 1.00 0.00 34 ALA A C 20
ATOM 10106 O O . ALA A 1 34 ? 5.736 -3.172 0.542 1.00 0.00 34 ALA A O 20
ATOM 10113 N N . CYS A 1 35 ? 6.103 -5.046 1.669 1.00 0.00 35 CYS A N 20
ATOM 10114 C CA . CYS A 1 35 ? 7.508 -4.802 1.807 1.00 0.00 35 CYS A CA 20
ATOM 10115 C C . CYS A 1 35 ? 8.266 -5.814 0.972 1.00 0.00 35 CYS A C 20
ATOM 10116 O O . CYS A 1 35 ? 7.827 -6.962 0.832 1.00 0.00 35 CYS A O 20
ATOM 10123 N N . MET A 1 36 ? 9.350 -5.385 0.378 1.00 0.00 36 MET A N 20
ATOM 10124 C CA . MET A 1 36 ? 10.190 -6.249 -0.424 1.00 0.00 36 MET A CA 20
ATOM 10125 C C . MET A 1 36 ? 11.003 -7.172 0.473 1.00 0.00 36 MET A C 20
ATOM 10126 O O . MET A 1 36 ? 10.643 -8.363 0.608 1.00 0.00 36 MET A O 20
#

Nearest PDB structures (foldseek):
  7unx-assembly1_A  TM=8.390E-01  e=3.282E-06  Myxococcus xanthus
  7unx-assembly1_A  TM=7.861E-01  e=1.598E-05  Myxococcus xanthus
  7unx-assembly1_A  TM=8.068E-01  e=1.519E-05  Myxococcus xanthus
  7unx-assembly1_A  TM=8.538E-01  e=4.918E-06  Myxococcus xanthus
  7unx-assembly1_A  TM=7.744E-01  e=1.013E-05  Myxococcus xanthus

Secondary structure (DSSP, 8-state):
--------S-SSHHHHHHHT-TTTEEEETTTEEEE-

Foldseek 3Di:
DDDDDPDAQACDQVSQCVVQNNPFWDADNRHDIDGD